Protein AF-A0A1I7U600-F1 (afdb_monomer_lite)

Radius of gyration: 36.01 Å; chains: 1; bounding box: 102×52×91 Å

pLDDT: mean 72.62, std 17.15, range [21.22, 92.69]

Sequence (445 aa):
MGTQKMFSFFVYGTQKECNLADLNTEKTDLSGEEIYPFDHVFPSNFSSNKTIFLYGDIGSKEFRMNIASAMKQSENFRFVLRHHSNSSDFSPVSLSGYGVELALKNTEYKAVDSSLSQDLPENLHGLNFKILVNQNSNLQKELESLRENLEKLGEIVPLKKWQLKDLGYKTCERMKHVMDIDDIEELLQDYPIHARTISHQLVNETYLKTVKSFQKKLESSGIEDGKNVLAINGRIITKEDTRIDLFSLIETIQNEKRIVDEIENTGLGHPNDYTKLLTLVDLSPLDTSEFAFDYRSAKPEFLNNLESGISMYKSLHLLFQPFHPGQIRPISRNIFNLILFTDPFDENDELYEKIVEYLKSGIFIRFGIVPIFNERKNGMSIEEAVETKKIDSKKNIWKTKSKLLDALKNSAFGGNRTPVECLEGIHADHYTTNAEFLVWKKYDI

InterPro domains:
  IPR009448 UDP-glucose:Glycoprotein Glucosyltransferase [PTHR11226] (7-397)
  IPR040692 UGGT, thioredoxin-like domain 3 [PF18402] (301-378)
  IPR040693 UGGT, thioredoxin-like domain 1 [PF18400] (8-88)
  IPR040694 UGGT, thioredoxin-like domain 2 [PF18401] (155-279)

Secondary structure (DSSP, 8-state):
------SEEEEETTEEESSGGGS-TT-----PPPPPTT-EEESSS---S-EEEEEE-TT-HHHHHHHHHHHHTTTT-EEEEEE-------PPPPP---------S----------S-------BTTB-HHHHHHH-GGGHHHHHHHHHHHHTT---PPPPHHHHHTHHHHHHHHHHH--SHHHHHHHHHTHHHHHHHHHHSPPPHHHHHHHHHHHHHHHHTT--TT----EETTEE---TTPPPPHHHHHHHHHHHHHHHHHHHHTTS--HHHHHHHHHHS------GGG----GGGG-PEES--SSSS--S---GGGGTS---TTPPP---STTSEEEEEE-TT-S--HHHHHHHHHHHTT-S-EEEEEE---HHHHTS-HHHHHHHSPPPTT-TTSSSHHHHHHHHHHSTTSSS--SSTTTTTS-------------------

Structure (mmCIF, N/CA/C/O backbone):
data_AF-A0A1I7U600-F1
#
_entry.id   AF-A0A1I7U600-F1
#
loop_
_atom_site.group_PDB
_atom_site.id
_atom_site.type_symbol
_atom_site.label_atom_id
_atom_site.label_alt_id
_atom_site.label_comp_id
_atom_site.label_asym_id
_atom_site.label_entity_id
_atom_site.label_seq_id
_atom_site.pdbx_PDB_ins_code
_atom_site.Cartn_x
_atom_site.Cartn_y
_atom_site.Cartn_z
_atom_site.occupancy
_atom_site.B_iso_or_equiv
_atom_site.auth_seq_id
_atom_site.auth_comp_id
_atom_site.auth_asym_id
_atom_site.auth_atom_id
_atom_site.pdbx_PDB_model_num
ATOM 1 N N . MET A 1 1 ? -4.967 28.069 47.881 1.00 33.91 1 MET A N 1
ATOM 2 C CA . MET A 1 1 ? -5.117 26.730 47.278 1.00 33.91 1 MET A CA 1
ATOM 3 C C . MET A 1 1 ? -4.182 26.666 46.089 1.00 33.91 1 MET A C 1
ATOM 5 O O . MET A 1 1 ? -4.503 27.215 45.045 1.00 33.91 1 MET A O 1
ATOM 9 N N . GLY A 1 2 ? -2.972 26.145 46.297 1.00 33.03 2 GLY A N 1
ATOM 10 C CA . GLY A 1 2 ? -2.023 25.944 45.208 1.00 33.03 2 GLY A CA 1
ATOM 11 C C . GLY A 1 2 ? -2.485 24.747 44.392 1.00 33.03 2 GLY A C 1
ATOM 12 O O . GLY A 1 2 ? -2.641 23.663 44.945 1.00 33.03 2 GLY A O 1
ATOM 13 N N . THR A 1 3 ? -2.751 24.949 43.109 1.00 40.97 3 THR A N 1
ATOM 14 C CA . THR A 1 3 ? -2.917 23.857 42.156 1.00 40.97 3 THR A CA 1
ATOM 15 C C . THR A 1 3 ? -1.580 23.128 42.072 1.00 40.97 3 THR A C 1
ATOM 17 O O . THR A 1 3 ? -0.627 23.603 41.457 1.00 40.97 3 THR A O 1
ATOM 20 N N . GLN A 1 4 ? -1.470 22.002 42.776 1.00 50.62 4 GLN A N 1
ATOM 21 C CA . GLN A 1 4 ? -0.341 21.094 42.626 1.00 50.62 4 GLN A CA 1
ATOM 22 C C . GLN A 1 4 ? -0.332 20.664 41.156 1.00 50.62 4 GLN A C 1
ATOM 24 O O . GLN A 1 4 ? -1.286 20.048 40.685 1.00 50.62 4 GLN A O 1
ATOM 29 N N . LYS A 1 5 ? 0.699 21.061 40.401 1.00 59.09 5 LYS A N 1
ATOM 30 C CA . LYS A 1 5 ? 0.915 20.533 39.052 1.00 59.09 5 LYS A CA 1
ATOM 31 C C . LYS A 1 5 ? 1.143 19.032 39.202 1.00 59.09 5 LYS A C 1
ATOM 33 O O . LYS A 1 5 ? 2.185 18.623 39.704 1.00 59.09 5 LYS A O 1
ATOM 38 N N . MET A 1 6 ? 0.146 18.237 38.834 1.00 64.50 6 MET A N 1
ATOM 39 C CA . MET A 1 6 ? 0.265 16.785 38.805 1.00 64.50 6 MET A CA 1
ATOM 40 C C . MET A 1 6 ? 1.050 16.407 37.546 1.00 64.50 6 MET A C 1
ATOM 42 O O . MET A 1 6 ? 0.605 16.688 36.435 1.00 64.50 6 MET A O 1
ATOM 46 N N . PHE A 1 7 ? 2.236 15.820 37.714 1.00 74.62 7 PHE A N 1
ATOM 47 C CA . PHE A 1 7 ? 3.065 15.342 36.597 1.00 74.62 7 PHE A CA 1
ATOM 48 C C . PHE A 1 7 ? 2.664 13.938 36.128 1.00 74.62 7 PHE A C 1
ATOM 50 O O . PHE A 1 7 ? 2.948 13.556 34.996 1.00 74.62 7 PHE A O 1
ATOM 57 N N . SER A 1 8 ? 2.000 13.176 36.996 1.00 85.31 8 SER A N 1
ATOM 58 C CA . SER A 1 8 ? 1.478 11.841 36.729 1.00 85.31 8 SER A CA 1
ATOM 59 C C . SER A 1 8 ? 0.216 11.630 37.565 1.00 85.31 8 SER A C 1
ATOM 61 O O . SER A 1 8 ? 0.221 11.922 38.761 1.00 85.31 8 SER A O 1
ATOM 63 N N . PHE A 1 9 ? -0.866 11.158 36.950 1.00 88.31 9 PHE A N 1
ATOM 64 C CA . PHE A 1 9 ? -2.155 10.962 37.614 1.00 88.31 9 PHE A CA 1
ATOM 65 C C . PHE A 1 9 ? -2.982 9.863 36.939 1.00 88.31 9 PHE A C 1
ATOM 67 O O . PHE A 1 9 ? -2.842 9.575 35.751 1.00 88.31 9 PHE A O 1
ATOM 74 N N . PHE A 1 10 ? -3.860 9.251 37.720 1.00 88.06 10 PHE A N 1
ATOM 75 C CA . PHE A 1 10 ? -4.831 8.257 37.295 1.00 88.06 10 PHE A CA 1
ATOM 76 C C . PHE A 1 10 ? -6.194 8.908 37.077 1.00 88.06 10 PHE A C 1
ATOM 78 O O . PHE A 1 10 ? -6.581 9.817 37.814 1.00 88.06 10 PHE A O 1
ATOM 85 N N . VAL A 1 11 ? -6.938 8.407 36.098 1.00 87.19 11 VAL A N 1
ATOM 86 C CA . VAL A 1 11 ? -8.297 8.833 35.777 1.00 87.19 11 VAL A CA 1
ATOM 87 C C . VAL A 1 11 ? -9.210 7.617 35.741 1.00 87.19 11 VAL A C 1
ATOM 89 O O . VAL A 1 11 ? -8.933 6.637 35.050 1.00 87.19 11 VAL A O 1
ATOM 92 N N . TYR A 1 12 ? -10.306 7.685 36.488 1.00 85.19 12 TYR A N 1
ATOM 93 C CA . TYR A 1 12 ? -11.352 6.666 36.497 1.00 85.19 12 TYR A CA 1
ATOM 94 C C . TYR A 1 12 ? -12.716 7.357 36.511 1.00 85.19 12 TYR A C 1
ATOM 96 O O . TYR A 1 12 ? -13.087 8.011 37.490 1.00 85.19 12 TYR A O 1
ATOM 104 N N . GLY A 1 13 ? -13.439 7.265 35.392 1.00 78.25 13 GLY A N 1
ATOM 105 C CA . GLY A 1 13 ? -14.649 8.054 35.162 1.00 78.25 13 GLY A CA 1
ATOM 106 C C . GLY A 1 13 ? -14.354 9.553 35.272 1.00 78.25 13 GLY A C 1
ATOM 107 O O . GLY A 1 13 ? -13.544 10.095 34.528 1.00 78.25 13 GLY A O 1
ATOM 108 N N . THR A 1 14 ? -14.988 10.223 36.233 1.00 76.88 14 THR A N 1
ATOM 109 C CA . THR A 1 14 ? -14.816 11.665 36.482 1.00 76.88 14 THR A CA 1
ATOM 110 C C . THR A 1 14 ? -13.714 12.008 37.497 1.00 76.88 14 THR A C 1
ATOM 112 O O . THR A 1 14 ? -13.415 13.186 37.700 1.00 76.88 14 THR A O 1
ATOM 115 N N . GLN A 1 15 ? -13.100 11.008 38.140 1.00 82.00 15 GLN A N 1
ATOM 116 C CA . GLN A 1 15 ? -12.095 11.207 39.192 1.00 82.00 15 GLN A CA 1
ATOM 117 C C . GLN A 1 15 ? -10.686 11.313 38.608 1.00 82.00 15 GLN A C 1
ATOM 119 O O . GLN A 1 15 ? -10.345 10.569 37.689 1.00 82.00 15 GLN A O 1
ATOM 124 N N . LYS A 1 16 ? -9.865 12.212 39.168 1.00 85.62 16 LYS A N 1
ATOM 125 C CA . LYS A 1 16 ? -8.450 12.395 38.816 1.00 85.62 16 LYS A CA 1
ATOM 126 C C . LYS A 1 16 ? -7.611 12.448 40.087 1.00 85.62 16 LYS A C 1
ATOM 128 O O . LYS A 1 16 ? -7.804 13.363 40.879 1.00 85.62 16 LYS A O 1
ATOM 133 N N . GLU A 1 17 ? -6.688 11.507 40.259 1.00 85.94 17 GLU A N 1
ATOM 134 C CA . GLU A 1 17 ? -5.890 11.377 41.487 1.00 85.94 17 GLU A CA 1
ATOM 135 C C . GLU A 1 17 ? -4.422 11.045 41.199 1.00 85.94 17 GLU A C 1
ATOM 137 O O . GLU A 1 17 ? -4.109 10.335 40.246 1.00 85.94 17 GLU A O 1
ATOM 142 N N . CYS A 1 18 ? -3.496 11.519 42.040 1.00 82.69 18 CYS A N 1
ATOM 143 C CA . CYS A 1 18 ? -2.061 11.228 41.889 1.00 82.69 18 CYS A CA 1
ATOM 144 C C . CYS A 1 18 ? -1.707 9.773 42.215 1.00 82.69 18 CYS A C 1
ATOM 146 O O . CYS A 1 18 ? -0.833 9.190 41.567 1.00 82.69 18 CYS A O 1
ATOM 148 N N . ASN A 1 19 ? -2.359 9.200 43.233 1.00 82.69 19 ASN A N 1
ATOM 149 C CA . ASN A 1 19 ? -2.092 7.845 43.696 1.00 82.69 19 ASN A CA 1
ATOM 150 C C . ASN A 1 19 ? -3.270 6.927 43.405 1.00 82.69 19 ASN A C 1
ATOM 152 O O . ASN A 1 19 ? -4.433 7.303 43.510 1.00 82.69 19 ASN A O 1
ATOM 156 N N . LEU A 1 20 ? -2.942 5.663 43.151 1.00 80.38 20 LEU A N 1
ATOM 157 C CA . LEU A 1 20 ? -3.934 4.632 42.880 1.00 80.38 20 LEU A CA 1
ATOM 158 C C . LEU A 1 20 ? -4.846 4.341 44.089 1.00 80.38 20 LEU A C 1
ATOM 160 O O . LEU A 1 20 ? -6.000 3.968 43.920 1.00 80.38 20 LEU A O 1
ATOM 164 N N . ALA A 1 21 ? -4.328 4.513 45.309 1.00 79.38 21 ALA A N 1
ATOM 165 C CA . ALA A 1 21 ? -5.064 4.251 46.548 1.00 79.38 21 ALA A CA 1
ATOM 166 C C . ALA A 1 21 ? -6.181 5.271 46.825 1.00 79.38 21 ALA A C 1
ATOM 168 O O . ALA A 1 21 ? -7.111 4.961 47.564 1.00 79.38 21 ALA A O 1
ATOM 169 N N . ASP A 1 22 ? -6.085 6.458 46.224 1.00 78.88 22 ASP A N 1
ATOM 170 C CA . ASP A 1 22 ? -7.011 7.563 46.461 1.00 78.88 22 ASP A CA 1
ATOM 171 C C . ASP A 1 22 ? -8.236 7.494 45.518 1.00 78.88 22 ASP A C 1
ATOM 173 O O . ASP A 1 22 ? -9.219 8.205 45.720 1.00 78.88 22 ASP A O 1
ATOM 177 N N . LEU A 1 23 ? -8.228 6.595 44.518 1.00 77.88 23 LEU A N 1
ATOM 178 C CA . LEU A 1 23 ? -9.361 6.391 43.607 1.00 77.88 23 LEU A CA 1
ATOM 179 C C . LEU A 1 23 ? -10.471 5.573 44.258 1.00 77.88 23 LEU A C 1
ATOM 181 O O . LEU A 1 23 ? -10.268 4.448 44.721 1.00 77.88 23 LEU A O 1
ATOM 185 N N . ASN A 1 24 ? -11.695 6.089 44.175 1.00 76.31 24 ASN A N 1
ATOM 186 C CA . ASN A 1 24 ? -12.867 5.341 44.593 1.00 76.31 24 ASN A CA 1
ATOM 187 C C . ASN A 1 24 ? -13.334 4.407 43.464 1.00 76.31 24 ASN A C 1
ATOM 189 O O . ASN A 1 24 ? -14.095 4.792 42.573 1.00 76.31 24 ASN A O 1
ATOM 193 N N . THR A 1 25 ? -12.885 3.157 43.543 1.00 69.50 25 THR A N 1
ATOM 194 C CA . THR A 1 25 ? -13.132 2.093 42.556 1.00 69.50 25 THR A CA 1
ATOM 195 C C . THR A 1 25 ? -14.497 1.393 42.690 1.00 69.50 25 THR A C 1
ATOM 197 O O . THR A 1 25 ? -14.834 0.509 41.886 1.00 69.50 25 THR A O 1
ATOM 200 N N . GLU A 1 26 ? -15.305 1.794 43.679 1.00 64.31 26 GLU A N 1
ATOM 201 C CA . GLU A 1 26 ? -16.659 1.272 43.915 1.00 64.31 26 GLU A CA 1
ATOM 202 C C . GLU A 1 26 ? -17.718 1.969 43.050 1.00 64.31 26 GLU A C 1
ATOM 204 O O . GLU A 1 26 ? -18.741 1.366 42.725 1.00 64.31 26 GLU A O 1
ATOM 209 N N . LYS A 1 27 ? -17.470 3.211 42.609 1.00 59.84 27 LYS A N 1
ATOM 210 C CA . LYS A 1 27 ? -18.369 3.920 41.688 1.00 59.84 27 LYS A CA 1
ATOM 211 C C . LYS A 1 27 ? -18.175 3.411 40.260 1.00 59.84 27 LYS A C 1
ATOM 213 O O . LYS A 1 27 ? -17.151 3.655 39.633 1.00 59.84 27 LYS A O 1
ATOM 218 N N . THR A 1 28 ? -19.156 2.700 39.722 1.00 55.34 28 THR A N 1
ATOM 219 C CA . THR A 1 28 ? -19.208 2.346 38.297 1.00 55.34 28 THR A CA 1
ATOM 220 C C . THR A 1 28 ? -19.761 3.524 37.499 1.00 55.34 28 THR A C 1
ATOM 222 O O . THR A 1 28 ? -20.936 3.522 37.136 1.00 55.34 28 THR A O 1
ATOM 225 N N . ASP A 1 29 ? -18.941 4.545 37.249 1.00 50.72 29 ASP A N 1
ATOM 226 C CA . ASP A 1 29 ? -19.290 5.547 36.239 1.00 50.72 29 ASP A CA 1
ATOM 227 C C . ASP A 1 29 ? -19.058 4.933 34.851 1.00 50.72 29 ASP A C 1
ATOM 229 O O . ASP A 1 29 ? -17.935 4.623 34.460 1.00 50.72 29 ASP A O 1
ATOM 233 N N . LEU A 1 30 ? -20.160 4.727 34.125 1.00 52.66 30 LEU A N 1
ATOM 234 C CA . LEU A 1 30 ? -20.214 4.212 32.751 1.00 52.66 30 LEU A CA 1
ATOM 235 C C . LEU A 1 30 ? -19.783 5.251 31.701 1.00 52.66 30 LEU A C 1
ATOM 237 O O . LEU A 1 30 ? -19.742 4.936 30.515 1.00 52.66 30 LEU A O 1
ATOM 241 N N . SER A 1 31 ? -19.442 6.475 32.113 1.00 53.97 31 SER A N 1
ATOM 242 C CA . SER A 1 31 ? -18.800 7.480 31.262 1.00 53.97 31 SER A CA 1
ATOM 243 C C . SER A 1 31 ? -17.309 7.153 31.117 1.00 53.97 31 SER A C 1
ATOM 245 O O . SER A 1 31 ? -16.447 7.884 31.607 1.00 53.97 31 SER A O 1
ATOM 247 N N . GLY A 1 32 ? -17.007 5.990 30.544 1.00 57.91 32 GLY A N 1
ATOM 248 C CA . GLY A 1 32 ? -15.641 5.605 30.220 1.00 57.91 32 GLY A CA 1
ATOM 249 C C . GLY A 1 32 ? -15.145 6.462 29.064 1.00 57.91 32 GLY A C 1
ATOM 250 O O . GLY A 1 32 ? -15.814 6.536 28.037 1.00 57.91 32 GLY A O 1
ATOM 251 N N . GLU A 1 33 ? -13.995 7.116 29.231 1.00 67.44 33 GLU A N 1
ATOM 252 C CA . GLU A 1 33 ? -13.266 7.662 28.086 1.00 67.44 33 GLU A CA 1
ATOM 253 C C . GLU A 1 33 ? -13.084 6.542 27.048 1.00 67.44 33 GLU A C 1
ATOM 255 O O . GLU A 1 33 ? -12.777 5.398 27.401 1.00 67.44 33 GLU A O 1
ATOM 260 N N . GLU A 1 34 ? -13.312 6.857 25.775 1.00 76.94 34 GLU A N 1
ATOM 261 C CA . GLU A 1 34 ? -13.113 5.900 24.691 1.00 76.94 34 GLU A CA 1
ATOM 262 C C . GLU A 1 34 ? -11.641 5.490 24.612 1.00 76.94 34 GLU A C 1
ATOM 264 O O . GLU A 1 34 ? -10.739 6.291 24.877 1.00 76.94 34 GLU A O 1
ATOM 269 N N . ILE A 1 35 ? -11.407 4.222 24.274 1.00 82.25 35 ILE A N 1
ATOM 270 C CA . ILE A 1 35 ? -10.067 3.691 24.027 1.00 82.25 35 ILE A CA 1
ATOM 271 C C . ILE A 1 35 ? -9.754 3.913 22.555 1.00 82.25 35 ILE A C 1
ATOM 273 O O . ILE A 1 35 ? -10.505 3.470 21.687 1.00 82.25 35 ILE A O 1
ATOM 277 N N . TYR A 1 36 ? -8.633 4.570 22.285 1.00 85.50 36 TYR A N 1
ATOM 278 C CA . TYR A 1 36 ? -8.178 4.843 20.932 1.00 85.50 36 TYR A CA 1
ATOM 279 C C . TYR A 1 36 ? -7.214 3.759 20.431 1.00 85.50 36 TYR A C 1
ATOM 281 O O . TYR A 1 36 ? -6.563 3.092 21.232 1.00 85.50 36 TYR A O 1
ATOM 289 N N . PRO A 1 37 ? -7.033 3.606 19.107 1.00 84.94 37 PRO A N 1
ATOM 290 C CA . PRO A 1 37 ? -6.105 2.618 18.547 1.00 84.94 37 PRO A CA 1
ATOM 291 C C . PRO A 1 37 ? -4.638 2.792 18.977 1.00 84.94 37 PRO A C 1
ATOM 293 O O . PRO A 1 37 ? -3.880 1.829 18.971 1.00 84.94 37 PRO A O 1
ATOM 296 N N . PHE A 1 38 ? -4.229 4.011 19.344 1.00 85.19 38 PHE A N 1
ATOM 297 C CA . PHE A 1 38 ? -2.874 4.313 19.823 1.00 85.19 38 PHE A CA 1
ATOM 298 C C . PHE A 1 38 ? -2.683 4.052 21.325 1.00 85.19 38 PHE A C 1
ATOM 300 O O . PHE A 1 38 ? -1.573 4.204 21.835 1.00 85.19 38 PHE A O 1
ATOM 307 N N . ASP A 1 39 ? -3.751 3.720 22.052 1.00 88.31 39 ASP A N 1
ATOM 308 C CA . ASP A 1 39 ? -3.683 3.511 23.492 1.00 88.31 39 ASP A CA 1
ATOM 309 C C . ASP A 1 39 ? -3.010 2.174 23.827 1.00 88.31 39 ASP A C 1
ATOM 311 O O . ASP A 1 39 ? -3.337 1.116 23.285 1.00 88.31 39 ASP A O 1
ATOM 315 N N . HIS A 1 40 ? -2.101 2.201 24.801 1.00 85.75 40 HIS A N 1
ATOM 316 C CA . HIS A 1 40 ? -1.461 0.991 25.307 1.00 85.75 40 HIS A CA 1
ATOM 317 C C . HIS A 1 40 ? -2.282 0.394 26.451 1.00 85.75 40 HIS A C 1
ATOM 319 O O . HIS A 1 40 ? -2.365 0.973 27.538 1.00 85.75 40 HIS A O 1
ATOM 325 N N . VAL A 1 41 ? -2.873 -0.778 26.208 1.00 87.25 41 VAL A N 1
ATOM 326 C CA . VAL A 1 41 ? -3.770 -1.471 27.144 1.00 87.25 41 VAL A CA 1
ATOM 327 C C . VAL A 1 41 ? -3.038 -2.583 27.900 1.00 87.25 41 VAL A C 1
ATOM 329 O O . VAL A 1 41 ? -2.381 -3.430 27.295 1.00 87.25 41 VAL A O 1
ATOM 332 N N . PHE A 1 42 ? -3.203 -2.625 29.223 1.00 83.75 42 PHE A N 1
ATOM 333 C CA . PHE A 1 42 ? -2.660 -3.671 30.090 1.00 83.75 42 PHE A CA 1
ATOM 334 C C . PHE A 1 42 ? -3.662 -4.076 31.190 1.00 83.75 42 PHE A C 1
ATOM 336 O O . PHE A 1 42 ? -4.175 -3.195 31.875 1.00 83.75 42 PHE A O 1
ATOM 343 N N . PRO A 1 43 ? -3.918 -5.372 31.445 1.00 79.81 43 PRO A N 1
ATOM 344 C CA . PRO A 1 43 ? -3.453 -6.531 30.684 1.00 79.81 43 PRO A CA 1
ATOM 345 C C . PRO A 1 43 ? -4.210 -6.682 29.351 1.00 79.81 43 PRO A C 1
ATOM 347 O O . PRO A 1 43 ? -5.371 -6.294 29.241 1.00 79.81 43 PRO A O 1
ATOM 350 N N . SER A 1 44 ? -3.557 -7.256 28.333 1.00 70.06 44 SER A N 1
ATOM 351 C CA . SER A 1 44 ? -4.119 -7.386 26.975 1.00 70.06 44 SER A CA 1
ATOM 352 C C . SER A 1 44 ? -5.369 -8.276 26.909 1.00 70.06 44 SER A C 1
ATOM 354 O O . SER A 1 44 ? -6.255 -8.026 26.101 1.00 70.06 44 SER A O 1
ATOM 356 N N . ASN A 1 45 ? -5.474 -9.269 27.800 1.00 66.00 45 ASN A N 1
ATOM 357 C CA . ASN A 1 45 ? -6.599 -10.205 27.878 1.00 66.00 45 ASN A CA 1
ATOM 358 C C . ASN A 1 45 ? -7.477 -9.898 29.096 1.00 66.00 45 ASN A C 1
ATOM 360 O O . ASN A 1 45 ? -7.451 -10.634 30.082 1.00 66.00 45 ASN A O 1
ATOM 364 N N . PHE A 1 46 ? -8.233 -8.800 29.055 1.00 67.31 46 PHE A N 1
ATOM 365 C CA . PHE A 1 46 ? -9.106 -8.415 30.165 1.00 67.31 46 PHE A CA 1
ATOM 366 C C . PHE A 1 46 ? -10.574 -8.344 29.746 1.00 67.31 46 PHE A C 1
ATOM 368 O O . PHE A 1 46 ? -10.946 -7.584 28.857 1.00 67.31 46 PHE A O 1
ATOM 375 N N . SER A 1 47 ? -11.415 -9.132 30.417 1.00 58.91 47 SER A N 1
ATOM 376 C CA . SER A 1 47 ? -12.847 -9.295 30.107 1.00 58.91 47 SER A CA 1
ATOM 377 C C . SER A 1 47 ? -13.767 -8.370 30.913 1.00 58.91 47 SER A C 1
ATOM 379 O O . SER A 1 47 ? -14.983 -8.536 30.888 1.00 58.91 47 SER A O 1
ATOM 381 N N . SER A 1 48 ? -13.200 -7.435 31.681 1.00 61.56 48 SER A N 1
ATOM 382 C CA . SER A 1 48 ? -13.932 -6.575 32.613 1.00 61.56 48 SER A CA 1
ATOM 383 C C . SER A 1 48 ? -13.986 -5.120 32.131 1.00 61.56 48 SER A C 1
ATOM 385 O O . SER A 1 48 ? -13.053 -4.603 31.517 1.00 61.56 48 SER A O 1
ATOM 387 N N . ASN A 1 49 ? -15.097 -4.447 32.447 1.00 64.56 49 ASN A N 1
ATOM 388 C CA . ASN A 1 49 ? -15.424 -3.098 31.975 1.00 64.56 49 ASN A CA 1
ATOM 389 C C . ASN A 1 49 ? -14.764 -1.971 32.794 1.00 64.56 49 ASN A C 1
ATOM 391 O O . ASN A 1 49 ? -14.947 -0.797 32.472 1.00 64.56 49 ASN A O 1
ATOM 395 N N . LYS A 1 50 ? -14.006 -2.281 33.857 1.00 78.81 50 LYS A N 1
ATOM 396 C CA . LYS A 1 50 ? -13.368 -1.253 34.697 1.00 78.81 50 LYS A CA 1
ATOM 397 C C . LYS A 1 50 ? -12.013 -0.850 34.119 1.00 78.81 50 LYS A C 1
ATOM 399 O O . LYS A 1 50 ? -11.054 -1.616 34.196 1.00 78.81 50 LYS A O 1
ATOM 404 N N . THR A 1 51 ? -11.951 0.358 33.558 1.00 82.19 51 THR A N 1
ATOM 405 C CA . THR A 1 51 ? -10.758 0.890 32.882 1.00 82.19 51 THR A CA 1
ATOM 406 C C . THR A 1 51 ? -10.249 2.142 33.585 1.00 82.19 51 THR A C 1
ATOM 408 O O . THR A 1 51 ? -11.010 3.088 33.765 1.00 82.19 51 THR A O 1
ATOM 411 N N . ILE A 1 52 ? -8.977 2.143 33.976 1.00 86.88 52 ILE A N 1
ATOM 412 C CA . ILE A 1 52 ? -8.272 3.267 34.594 1.00 86.88 52 ILE A CA 1
ATOM 413 C C . ILE A 1 52 ? -7.252 3.800 33.588 1.00 86.88 52 ILE A C 1
ATOM 415 O O . ILE A 1 52 ? -6.408 3.051 33.098 1.00 86.88 52 ILE A O 1
ATOM 419 N N . PHE A 1 53 ? -7.290 5.098 33.308 1.00 88.88 53 PHE A N 1
ATOM 420 C CA . PHE A 1 53 ? -6.308 5.759 32.453 1.00 88.88 53 PHE A CA 1
ATOM 421 C C . PHE A 1 53 ? -5.173 6.317 33.309 1.00 88.88 53 PHE A C 1
ATOM 423 O O . PHE A 1 53 ? -5.417 7.004 34.296 1.00 88.88 53 PHE A O 1
ATOM 430 N N . LEU A 1 54 ? -3.929 6.027 32.951 1.00 89.81 54 LEU A N 1
ATOM 431 C CA . LEU A 1 54 ? -2.735 6.564 33.590 1.00 89.81 54 LEU A CA 1
ATOM 432 C C . LEU A 1 54 ? -2.093 7.578 32.646 1.00 89.81 54 LEU A C 1
ATOM 434 O O . LEU A 1 54 ? -1.603 7.211 31.578 1.00 89.81 54 LEU A O 1
ATOM 438 N N . TYR A 1 55 ? -2.072 8.837 33.073 1.00 89.94 55 TYR A N 1
ATOM 439 C CA . TYR A 1 55 ? -1.408 9.929 32.377 1.00 89.94 55 TYR A CA 1
ATOM 440 C C . TYR A 1 55 ? -0.090 10.257 33.063 1.00 89.94 55 TYR A C 1
ATOM 442 O O . TYR A 1 55 ? -0.041 10.372 34.288 1.00 89.94 55 TYR A O 1
ATOM 450 N N . GLY A 1 56 ? 0.972 10.460 32.290 1.00 88.56 56 GLY A N 1
ATOM 451 C CA . GLY A 1 56 ? 2.211 10.987 32.845 1.00 88.56 56 GLY A CA 1
ATOM 452 C C . GLY A 1 56 ? 3.338 11.161 31.842 1.00 88.56 56 GLY A C 1
ATOM 453 O O . GLY A 1 56 ? 3.267 10.724 30.687 1.00 88.56 56 GLY A O 1
ATOM 454 N N . ASP A 1 57 ? 4.387 11.823 32.319 1.00 87.19 57 ASP A N 1
ATOM 455 C CA . ASP A 1 57 ? 5.594 12.075 31.545 1.00 87.19 57 ASP A CA 1
ATOM 456 C C . ASP A 1 57 ? 6.546 10.869 31.595 1.00 87.19 57 ASP A C 1
ATOM 458 O O . ASP A 1 57 ? 6.912 10.375 32.676 1.00 87.19 57 ASP A O 1
ATOM 462 N N . ILE A 1 58 ? 6.943 10.392 30.413 1.00 83.44 58 ILE A N 1
ATOM 463 C CA . ILE A 1 58 ? 7.786 9.206 30.256 1.00 83.44 58 ILE A CA 1
ATOM 464 C C . ILE A 1 58 ? 9.203 9.557 30.718 1.00 83.44 58 ILE A C 1
ATOM 466 O O . ILE A 1 58 ? 9.830 10.485 30.226 1.00 83.44 58 ILE A O 1
ATOM 470 N N . GLY A 1 59 ? 9.728 8.778 31.666 1.00 82.62 59 GLY A N 1
ATOM 471 C CA . GLY A 1 59 ? 11.054 8.996 32.258 1.00 82.62 59 GLY A CA 1
ATOM 472 C C . GLY A 1 59 ? 11.024 9.668 33.633 1.00 82.62 59 GLY A C 1
ATOM 473 O O . GLY A 1 59 ? 12.029 9.640 34.345 1.00 82.62 59 GLY A O 1
ATOM 474 N N . SER A 1 60 ? 9.873 10.186 34.072 1.00 86.31 60 SER A N 1
ATOM 475 C CA . SER A 1 60 ? 9.727 10.713 35.430 1.00 86.31 60 SER A CA 1
ATOM 476 C C . SER A 1 60 ? 9.713 9.595 36.489 1.00 86.31 60 SER A C 1
ATOM 478 O O . SER A 1 60 ? 9.199 8.488 36.287 1.00 86.31 60 SER A O 1
ATOM 480 N N . LYS A 1 61 ? 10.281 9.880 37.670 1.00 87.25 61 LYS A N 1
ATOM 481 C CA . LYS A 1 61 ? 10.310 8.926 38.795 1.00 87.25 61 LYS A CA 1
ATOM 482 C C . LYS A 1 61 ? 8.903 8.630 39.326 1.00 87.25 61 LYS A C 1
ATOM 484 O O . LYS A 1 61 ? 8.627 7.494 39.702 1.00 87.25 61 LYS A O 1
ATOM 489 N N . GLU A 1 62 ? 8.032 9.637 39.338 1.00 84.44 62 GLU A N 1
ATOM 490 C CA . GLU A 1 62 ? 6.632 9.529 39.770 1.00 84.44 62 GLU A CA 1
ATOM 491 C C . GLU A 1 62 ? 5.848 8.570 38.874 1.00 84.44 62 GLU A C 1
ATOM 493 O O . GLU A 1 62 ? 5.230 7.631 39.373 1.00 84.44 62 GLU A O 1
ATOM 498 N N . PHE A 1 63 ? 5.977 8.717 37.554 1.00 87.06 63 PHE A N 1
ATOM 499 C CA . PHE A 1 63 ? 5.329 7.829 36.594 1.00 87.06 63 PHE A CA 1
ATOM 500 C C . PHE A 1 63 ? 5.782 6.374 36.749 1.00 87.06 63 PHE A C 1
ATOM 502 O O . PHE A 1 63 ? 4.957 5.463 36.769 1.00 87.06 63 PHE A O 1
ATOM 509 N N . ARG A 1 64 ? 7.082 6.133 36.972 1.00 87.94 64 ARG A N 1
ATOM 510 C CA . ARG A 1 64 ? 7.600 4.781 37.239 1.00 87.94 64 ARG A CA 1
ATOM 511 C C . ARG A 1 64 ? 6.987 4.151 38.496 1.00 87.94 64 ARG A C 1
ATOM 513 O O . ARG A 1 64 ? 6.707 2.953 38.498 1.00 87.94 64 ARG A O 1
ATOM 520 N N . MET A 1 65 ? 6.795 4.929 39.564 1.00 87.56 65 MET A N 1
ATOM 521 C CA . MET A 1 65 ? 6.150 4.439 40.790 1.00 87.56 65 MET A CA 1
ATOM 522 C C . MET A 1 65 ? 4.668 4.119 40.554 1.00 87.56 65 MET A C 1
ATOM 524 O O . MET A 1 65 ? 4.199 3.078 41.015 1.00 87.56 65 MET A O 1
ATOM 528 N N . ASN A 1 66 ? 3.968 4.953 39.782 1.00 87.50 66 ASN A N 1
ATOM 529 C CA . ASN A 1 66 ? 2.566 4.743 39.415 1.00 87.50 66 ASN A CA 1
ATOM 530 C C . ASN A 1 66 ? 2.367 3.534 38.487 1.00 87.50 66 ASN A C 1
ATOM 532 O O . ASN A 1 66 ? 1.420 2.773 38.661 1.00 87.50 66 ASN A O 1
ATOM 536 N N . ILE A 1 67 ? 3.288 3.274 37.557 1.00 87.81 67 ILE A N 1
ATOM 537 C CA . ILE A 1 67 ? 3.265 2.037 36.761 1.00 87.81 67 ILE A CA 1
ATOM 538 C C . ILE A 1 67 ? 3.434 0.814 37.671 1.00 87.81 67 ILE A C 1
ATOM 540 O O . ILE A 1 67 ? 2.706 -0.166 37.537 1.00 87.81 67 ILE A O 1
ATOM 544 N N . ALA A 1 68 ? 4.366 0.864 38.629 1.00 87.81 68 ALA A N 1
ATOM 545 C CA . ALA A 1 68 ? 4.592 -0.249 39.547 1.00 87.81 68 ALA A CA 1
ATOM 546 C C . ALA A 1 68 ? 3.383 -0.520 40.463 1.00 87.81 68 ALA A C 1
ATOM 548 O O . ALA A 1 68 ? 3.131 -1.675 40.810 1.00 87.81 68 ALA A O 1
ATOM 549 N N . SER A 1 69 ? 2.631 0.512 40.861 1.00 85.62 69 SER A N 1
ATOM 550 C CA . SER A 1 69 ? 1.385 0.334 41.618 1.00 85.62 69 SER A CA 1
ATOM 551 C C . SER A 1 69 ? 0.253 -0.211 40.741 1.00 85.62 69 SER A C 1
ATOM 553 O O . SER A 1 69 ? -0.438 -1.130 41.178 1.00 85.62 69 SER A O 1
ATOM 555 N N . ALA A 1 70 ? 0.128 0.257 39.495 1.00 85.31 70 ALA A N 1
ATOM 556 C CA . ALA A 1 70 ? -0.832 -0.264 38.520 1.00 85.31 70 ALA A CA 1
ATOM 557 C C . ALA A 1 70 ? -0.589 -1.750 38.204 1.00 85.31 70 ALA A C 1
ATOM 559 O O . ALA A 1 70 ? -1.515 -2.556 38.248 1.00 85.31 70 ALA A O 1
ATOM 560 N N . MET A 1 71 ? 0.671 -2.151 37.992 1.00 84.06 71 MET A N 1
ATOM 561 C CA . MET A 1 71 ? 1.036 -3.554 37.756 1.00 84.06 71 MET A CA 1
ATOM 562 C C . MET A 1 71 ? 0.613 -4.473 38.908 1.00 84.06 71 MET A C 1
ATOM 564 O O . MET A 1 71 ? 0.144 -5.583 38.662 1.00 84.06 71 MET A O 1
ATOM 568 N N . LYS A 1 72 ? 0.716 -4.010 40.162 1.00 84.94 72 LYS A N 1
ATOM 569 C CA . LYS A 1 72 ? 0.289 -4.779 41.344 1.00 84.94 72 LYS A CA 1
ATOM 570 C C . LYS A 1 72 ? -1.227 -4.967 41.445 1.00 84.94 72 LYS A C 1
ATOM 572 O O . LYS A 1 72 ? -1.657 -5.899 42.108 1.00 84.94 72 LYS A O 1
ATOM 577 N N . GLN A 1 73 ? -2.027 -4.095 40.832 1.00 79.62 73 GLN A N 1
ATOM 578 C CA . GLN A 1 73 ? -3.496 -4.165 40.852 1.00 79.62 73 GLN A CA 1
ATOM 579 C C . GLN A 1 73 ? -4.098 -4.632 39.516 1.00 79.62 73 GLN A C 1
ATOM 581 O O . GLN A 1 73 ? -5.308 -4.526 39.304 1.00 79.62 73 GLN A O 1
ATOM 586 N N . SER A 1 74 ? -3.264 -5.174 38.626 1.00 71.31 74 SER A N 1
ATOM 587 C CA . SER A 1 74 ? -3.639 -5.612 37.274 1.00 71.31 74 SER A CA 1
ATOM 588 C C . SER A 1 74 ? -4.645 -6.765 37.220 1.00 71.31 74 SER A C 1
ATOM 590 O O . SER A 1 74 ? -5.243 -6.999 36.175 1.00 71.31 74 SER A O 1
ATOM 592 N N . GLU A 1 75 ? -4.882 -7.453 38.338 1.00 72.62 75 GLU A N 1
ATOM 593 C CA . GLU A 1 75 ? -5.905 -8.501 38.442 1.00 72.62 75 GLU A CA 1
ATOM 594 C C . GLU A 1 75 ? -7.335 -7.934 38.435 1.00 72.62 75 GLU A C 1
ATOM 596 O O . GLU A 1 75 ? -8.261 -8.599 37.977 1.00 72.62 75 GLU A O 1
ATOM 601 N N . ASN A 1 76 ? -7.525 -6.695 38.909 1.00 75.94 76 ASN A N 1
ATOM 602 C CA . ASN A 1 76 ? -8.855 -6.123 39.156 1.00 75.94 76 ASN A CA 1
ATOM 603 C C . ASN A 1 76 ? -9.258 -5.026 38.161 1.00 75.94 76 ASN A C 1
ATOM 605 O O . ASN A 1 76 ? -10.452 -4.762 37.993 1.00 75.94 76 ASN A O 1
ATOM 609 N N . PHE A 1 77 ? -8.288 -4.390 37.498 1.00 79.94 77 PHE A N 1
ATOM 610 C CA . PHE A 1 77 ? -8.521 -3.248 36.614 1.00 79.94 77 PHE A CA 1
ATOM 611 C C . PHE A 1 77 ? -7.742 -3.372 35.310 1.00 79.94 77 PHE A C 1
ATOM 613 O O . PHE A 1 77 ? -6.596 -3.822 35.292 1.00 79.94 77 PHE A O 1
ATOM 620 N N . ARG A 1 78 ? -8.353 -2.876 34.232 1.00 85.44 78 ARG A N 1
ATOM 621 C CA . ARG A 1 78 ? -7.660 -2.595 32.978 1.00 85.44 78 ARG A CA 1
ATOM 622 C C . ARG A 1 78 ? -7.022 -1.221 33.067 1.00 85.44 78 ARG A C 1
ATOM 624 O O . ARG A 1 78 ? -7.709 -0.248 33.360 1.00 85.44 78 ARG A O 1
ATOM 631 N N . PHE A 1 79 ? -5.739 -1.131 32.778 1.00 87.56 79 PHE A N 1
ATOM 632 C CA . PHE A 1 79 ? -4.997 0.116 32.722 1.00 87.56 79 PHE A CA 1
ATOM 633 C C . PHE A 1 79 ? -4.739 0.514 31.274 1.00 87.56 79 PHE A C 1
ATOM 635 O O . PHE A 1 79 ? -4.354 -0.315 30.449 1.00 87.56 79 PHE A O 1
ATOM 642 N N . VAL A 1 80 ? -4.943 1.792 30.976 1.00 89.06 80 VAL A N 1
ATOM 643 C CA . VAL A 1 80 ? -4.622 2.400 29.685 1.00 89.06 80 VAL A CA 1
ATOM 644 C C . VAL A 1 80 ? -3.604 3.501 29.913 1.00 89.06 80 VAL A C 1
ATOM 646 O O . VAL A 1 80 ? -3.842 4.407 30.705 1.00 89.06 80 VAL A O 1
ATOM 649 N N . LEU A 1 81 ? -2.460 3.423 29.245 1.00 89.38 81 LEU A N 1
ATOM 650 C CA . LEU A 1 81 ? -1.382 4.390 29.414 1.00 89.38 81 LEU A CA 1
ATOM 651 C C . LEU A 1 81 ? -1.444 5.458 28.321 1.00 89.38 81 LEU A C 1
ATOM 653 O O . LEU A 1 81 ? -1.408 5.132 27.136 1.00 89.38 81 LEU A O 1
ATOM 657 N N . ARG A 1 82 ? -1.483 6.731 28.730 1.00 88.88 82 ARG A N 1
ATOM 658 C CA . ARG A 1 82 ? -1.440 7.901 27.846 1.00 88.88 82 ARG A CA 1
ATOM 659 C C . ARG A 1 82 ? -0.304 8.829 28.246 1.00 88.88 82 ARG A C 1
ATOM 661 O O . ARG A 1 82 ? -0.085 9.115 29.422 1.00 88.88 82 ARG A O 1
ATOM 668 N N . HIS A 1 83 ? 0.431 9.316 27.256 1.00 87.06 83 HIS A N 1
ATOM 669 C CA . HIS A 1 83 ? 1.509 10.256 27.518 1.00 87.06 83 HIS A CA 1
ATOM 670 C C . HIS A 1 83 ? 0.948 11.652 27.809 1.00 87.06 83 HIS A C 1
ATOM 672 O O . HIS A 1 83 ? 0.096 12.161 27.081 1.00 87.06 83 HIS A O 1
ATOM 678 N N . HIS A 1 84 ? 1.446 12.277 28.872 1.00 86.56 84 HIS A N 1
ATOM 679 C CA . HIS A 1 84 ? 1.162 13.665 29.198 1.00 86.56 84 HIS A CA 1
ATOM 680 C C . HIS A 1 84 ? 2.470 14.360 29.555 1.00 86.56 84 HIS A C 1
ATOM 682 O O . HIS A 1 84 ? 3.016 14.142 30.635 1.00 86.56 84 HIS A O 1
ATOM 688 N N . SER A 1 85 ? 2.963 15.198 28.646 1.00 79.38 85 SER A N 1
ATOM 689 C CA . SER A 1 85 ? 4.083 16.084 28.934 1.00 79.38 85 SER A CA 1
ATOM 690 C C . SER A 1 85 ? 3.585 17.489 29.259 1.00 79.38 85 SER A C 1
ATOM 692 O O . SER A 1 85 ? 2.721 18.039 28.576 1.00 79.38 85 SER A O 1
ATOM 694 N N . ASN A 1 86 ? 4.171 18.075 30.301 1.00 71.69 86 ASN A N 1
ATOM 695 C CA . ASN A 1 86 ? 4.011 19.485 30.652 1.00 71.69 86 ASN A CA 1
ATOM 696 C C . ASN A 1 86 ? 5.135 20.364 30.072 1.00 71.69 86 ASN A C 1
ATOM 698 O O . ASN A 1 86 ? 5.111 21.580 30.286 1.00 71.69 86 ASN A O 1
ATOM 702 N N . SER A 1 87 ? 6.133 19.780 29.391 1.00 68.31 87 SER A N 1
ATOM 703 C CA . SER A 1 87 ? 7.203 20.543 28.747 1.00 68.31 87 SER A CA 1
ATOM 704 C C . SER A 1 87 ? 6.693 21.155 27.442 1.00 68.31 87 SER A C 1
ATOM 706 O O . SER A 1 87 ? 6.252 20.472 26.523 1.00 68.31 87 SER A O 1
ATOM 708 N N . SER A 1 88 ? 6.729 22.484 27.375 1.00 63.69 88 SER A N 1
ATOM 709 C CA . SER A 1 88 ? 6.318 23.283 26.218 1.00 63.69 88 SER A CA 1
ATOM 710 C C . SER A 1 88 ? 7.489 23.578 25.276 1.00 63.69 88 SER A C 1
ATOM 712 O O . SER A 1 88 ? 7.526 24.643 24.657 1.00 63.69 88 SER A O 1
ATOM 714 N N . ASP A 1 89 ? 8.483 22.692 25.215 1.00 70.62 89 ASP A N 1
ATOM 715 C CA . ASP A 1 89 ? 9.654 22.884 24.361 1.00 70.62 89 ASP A CA 1
ATOM 716 C C . ASP A 1 89 ? 9.277 22.529 22.920 1.00 70.62 89 ASP A C 1
ATOM 718 O O . ASP A 1 89 ? 9.529 21.436 22.417 1.00 70.62 89 ASP A O 1
ATOM 722 N N . PHE A 1 90 ? 8.629 23.480 22.247 1.00 71.31 90 PHE A N 1
ATOM 723 C CA . PHE A 1 90 ? 8.269 23.397 20.834 1.00 71.31 90 PHE A CA 1
ATOM 724 C C . PHE A 1 90 ? 9.505 23.620 19.954 1.00 71.31 90 PHE A C 1
ATOM 726 O O . PHE A 1 90 ? 9.621 24.622 19.248 1.00 71.31 90 PHE A O 1
ATOM 733 N N . SER A 1 91 ? 10.462 22.695 20.018 1.00 84.12 91 SER A N 1
ATOM 734 C CA . SER A 1 91 ? 11.528 22.631 19.019 1.00 84.12 91 SER A CA 1
ATOM 735 C C . SER A 1 91 ? 10.969 22.039 17.717 1.00 84.12 91 SER A C 1
ATOM 737 O O . SER A 1 91 ? 10.231 21.051 17.768 1.00 84.12 91 SER A O 1
ATOM 739 N N . PRO A 1 92 ? 11.249 22.642 16.547 1.00 87.19 92 PRO A N 1
ATOM 740 C CA . PRO A 1 92 ? 10.800 22.082 15.281 1.00 87.19 92 PRO A CA 1
ATOM 741 C C . PRO A 1 92 ? 11.474 20.725 15.047 1.00 87.19 92 PRO A C 1
ATOM 743 O O . PRO A 1 92 ? 12.688 20.590 15.202 1.00 87.19 92 PRO A O 1
ATOM 746 N N . VAL A 1 93 ? 10.682 19.725 14.657 1.00 88.00 93 VAL A N 1
ATOM 747 C CA . VAL A 1 93 ? 11.178 18.389 14.311 1.00 88.00 93 VAL A CA 1
ATOM 748 C C . VAL A 1 93 ? 11.530 18.366 12.828 1.00 88.00 93 VAL A C 1
ATOM 750 O O . VAL A 1 93 ? 10.672 18.599 11.976 1.00 88.00 93 VAL A O 1
ATOM 753 N N . SER A 1 94 ? 12.791 18.075 12.511 1.00 89.75 94 SER A N 1
ATOM 754 C CA . SER A 1 94 ? 13.220 17.836 11.133 1.00 89.75 94 SER A CA 1
ATOM 755 C C . SER A 1 94 ? 12.649 16.508 10.642 1.00 89.75 94 SER A C 1
ATOM 757 O O . SER A 1 94 ? 12.975 15.454 11.186 1.00 89.75 94 SER A O 1
ATOM 759 N N . LEU A 1 95 ? 11.799 16.560 9.618 1.00 88.31 95 LEU A N 1
ATOM 760 C CA . LEU A 1 95 ? 11.247 15.366 8.982 1.00 88.31 95 LEU A CA 1
ATOM 761 C C . LEU A 1 95 ? 12.226 14.810 7.943 1.00 88.31 95 LEU A C 1
ATOM 763 O O . LEU A 1 95 ? 12.976 15.559 7.318 1.00 88.31 95 LEU A O 1
ATOM 767 N N . SER A 1 96 ? 12.197 13.496 7.753 1.00 87.81 96 SER A N 1
ATOM 768 C CA . SER A 1 96 ? 12.938 12.761 6.725 1.00 87.81 96 SER A CA 1
ATOM 769 C C . SER A 1 96 ? 11.970 11.909 5.893 1.00 87.81 96 SER A C 1
ATOM 771 O O . SER A 1 96 ? 10.773 11.875 6.175 1.00 87.81 96 SER A O 1
ATOM 773 N N . GLY A 1 97 ? 12.469 11.252 4.842 1.00 84.06 97 GLY A N 1
ATOM 774 C CA . GLY A 1 97 ? 11.650 10.392 3.973 1.00 84.06 97 GLY A CA 1
ATOM 775 C C . GLY A 1 97 ? 11.018 11.102 2.772 1.00 84.06 97 GLY A C 1
ATOM 776 O O . GLY A 1 97 ? 10.128 10.548 2.139 1.00 84.06 97 GLY A O 1
ATOM 777 N N . TYR A 1 98 ? 11.474 12.311 2.431 1.00 85.62 98 TYR A N 1
ATOM 778 C CA . TYR A 1 98 ? 11.092 12.997 1.196 1.00 85.62 98 TYR A CA 1
ATOM 779 C C . TYR A 1 98 ? 12.256 13.026 0.199 1.00 85.62 98 TYR A C 1
ATOM 781 O O . TYR A 1 98 ? 13.420 13.101 0.591 1.00 85.62 98 TYR A O 1
ATOM 789 N N . GLY A 1 99 ? 11.931 12.992 -1.094 1.00 84.81 99 GLY A N 1
ATOM 790 C CA . GLY A 1 99 ? 12.875 13.252 -2.181 1.00 84.81 99 GLY A CA 1
ATOM 791 C C . GLY A 1 99 ? 12.777 14.701 -2.656 1.00 84.81 99 GLY A C 1
ATOM 792 O O . GLY A 1 99 ? 11.688 15.279 -2.668 1.00 84.81 99 GLY A O 1
ATOM 793 N N . VAL A 1 100 ? 13.905 15.287 -3.057 1.00 87.50 100 VAL A N 1
ATOM 794 C CA . VAL A 1 100 ? 13.956 16.614 -3.686 1.00 87.50 100 VAL A CA 1
ATOM 795 C C . VAL A 1 100 ? 14.270 16.431 -5.162 1.00 87.50 100 VAL A C 1
ATOM 797 O O . VAL A 1 100 ? 15.240 15.770 -5.516 1.00 87.50 100 VAL A O 1
ATOM 800 N N . GLU A 1 101 ? 13.451 17.028 -6.021 1.00 85.81 101 GLU A N 1
ATOM 801 C CA . GLU A 1 101 ? 13.627 16.981 -7.469 1.00 85.81 101 GLU A CA 1
ATOM 802 C C . GLU A 1 101 ? 14.011 18.368 -7.993 1.00 85.81 101 GLU A C 1
ATOM 804 O O . GLU A 1 101 ? 13.338 19.363 -7.709 1.00 85.81 101 GLU A O 1
ATOM 809 N N . LEU A 1 102 ? 15.073 18.431 -8.799 1.00 87.69 102 LEU A N 1
ATOM 810 C CA . LEU A 1 102 ? 15.438 19.614 -9.575 1.00 87.69 102 LEU A CA 1
ATOM 811 C C . LEU A 1 102 ? 15.017 19.414 -11.033 1.00 87.69 102 LEU A C 1
ATOM 813 O O . LEU A 1 102 ? 15.800 18.996 -11.884 1.00 87.69 102 LEU A O 1
ATOM 817 N N . ALA A 1 103 ? 13.750 19.711 -11.319 1.00 83.88 103 ALA A N 1
ATOM 818 C CA . ALA A 1 103 ? 13.196 19.548 -12.656 1.00 83.88 103 ALA A CA 1
ATOM 819 C C . ALA A 1 103 ? 13.714 20.626 -13.625 1.00 83.88 103 ALA A C 1
ATOM 821 O O . ALA A 1 103 ? 13.637 21.833 -13.369 1.00 83.88 103 ALA A O 1
ATOM 822 N N . LEU A 1 104 ? 14.187 20.195 -14.795 1.00 79.88 104 LEU A N 1
ATOM 823 C CA . LEU A 1 104 ? 14.571 21.097 -15.877 1.00 79.88 104 LEU A CA 1
ATOM 824 C C . LEU A 1 104 ? 13.316 21.700 -16.515 1.00 79.88 104 LEU A C 1
ATOM 826 O O . LEU A 1 104 ? 12.573 21.021 -17.217 1.00 79.88 104 LEU A O 1
ATOM 830 N N . LYS A 1 105 ? 13.080 22.996 -16.289 1.00 80.75 105 LYS A N 1
ATOM 831 C CA . LYS A 1 105 ? 11.902 23.696 -16.828 1.00 80.75 105 LYS A CA 1
ATOM 832 C C . LYS A 1 105 ? 11.965 23.902 -18.344 1.00 80.75 105 LYS A C 1
ATOM 834 O O . LYS A 1 105 ? 10.956 23.763 -19.026 1.00 80.75 105 LYS A O 1
ATOM 839 N N . ASN A 1 106 ? 13.146 24.223 -18.870 1.00 72.50 106 ASN A N 1
ATOM 840 C CA . ASN A 1 106 ? 13.354 24.447 -20.299 1.00 72.50 106 ASN A CA 1
ATOM 841 C C . ASN A 1 106 ? 14.029 23.221 -20.916 1.00 72.50 106 ASN A C 1
ATOM 843 O O . ASN A 1 106 ? 15.249 23.172 -21.046 1.00 72.50 106 ASN A O 1
ATOM 847 N N . THR A 1 107 ? 13.226 22.238 -21.310 1.00 67.12 107 THR A N 1
ATOM 848 C CA . THR A 1 107 ? 13.666 21.072 -22.096 1.00 67.12 107 THR A CA 1
ATOM 849 C C . THR A 1 107 ? 13.389 21.246 -23.592 1.00 67.12 107 THR A C 1
ATOM 851 O O . THR A 1 107 ? 13.511 20.291 -24.358 1.00 67.12 107 THR A O 1
ATOM 854 N N . GLU A 1 108 ? 12.995 22.454 -24.022 1.00 55.97 108 GLU A N 1
ATOM 855 C CA . GLU A 1 108 ? 12.505 22.700 -25.377 1.00 55.97 108 GLU A CA 1
ATOM 856 C C . GLU A 1 108 ? 13.516 22.309 -26.459 1.00 55.97 108 GLU A C 1
ATOM 858 O O . GLU A 1 108 ? 14.639 22.808 -26.575 1.00 55.97 108 GLU A O 1
ATOM 863 N N . TYR A 1 109 ? 13.039 21.388 -27.287 1.00 50.69 109 TYR A N 1
ATOM 864 C CA . TYR A 1 109 ? 13.701 20.809 -28.430 1.00 50.69 109 TYR A CA 1
ATOM 865 C C . TYR A 1 109 ? 13.943 21.867 -29.510 1.00 50.69 109 TYR A C 1
ATOM 867 O O . TYR A 1 109 ? 13.020 22.284 -30.208 1.00 50.69 109 TYR A O 1
ATOM 875 N N . LYS A 1 110 ? 15.210 22.183 -29.792 1.00 45.34 110 LYS A N 1
ATOM 876 C CA . LYS A 1 110 ? 15.593 22.534 -31.166 1.00 45.34 110 LYS A CA 1
ATOM 877 C C . LYS A 1 110 ? 15.593 21.245 -31.986 1.00 45.34 110 LYS A C 1
ATOM 879 O O . LYS A 1 110 ? 16.643 20.648 -32.222 1.00 45.34 110 LYS A O 1
ATOM 884 N N . ALA A 1 111 ? 14.413 20.784 -32.393 1.00 43.72 111 ALA A N 1
ATOM 885 C CA . ALA A 1 111 ? 14.291 19.802 -33.462 1.00 43.72 111 ALA A CA 1
ATOM 886 C C . ALA A 1 111 ? 14.704 20.489 -34.771 1.00 43.72 111 ALA A C 1
ATOM 888 O O . ALA A 1 111 ? 13.878 20.964 -35.539 1.00 43.72 111 ALA A O 1
ATOM 889 N N . VAL A 1 112 ? 16.013 20.623 -34.985 1.00 42.47 112 VAL A N 1
ATOM 890 C CA . VAL A 1 112 ? 16.542 20.995 -36.293 1.00 42.47 112 VAL A CA 1
ATOM 891 C C . VAL A 1 112 ? 16.402 19.745 -37.152 1.00 42.47 112 VAL A C 1
ATOM 893 O O . VAL A 1 112 ? 17.143 18.777 -36.946 1.00 42.47 112 VAL A O 1
ATOM 896 N N . ASP A 1 113 ? 15.417 19.744 -38.050 1.00 39.56 113 ASP A N 1
ATOM 897 C CA . ASP A 1 113 ? 15.251 18.730 -39.092 1.00 39.56 113 ASP A CA 1
ATOM 898 C C . ASP A 1 113 ? 16.603 18.494 -39.770 1.00 39.56 113 ASP A C 1
ATOM 900 O O . ASP A 1 113 ? 17.115 19.318 -40.526 1.00 39.56 113 ASP A O 1
ATOM 904 N N . SER A 1 114 ? 17.238 17.376 -39.428 1.00 40.75 114 SER A N 1
ATOM 905 C CA . SER A 1 114 ? 18.565 17.019 -39.922 1.00 40.75 114 SER A CA 1
ATOM 906 C C . SER A 1 114 ? 18.390 16.137 -41.152 1.00 40.75 114 SER A C 1
ATOM 908 O O . SER A 1 114 ? 18.716 14.955 -41.149 1.00 40.75 114 SER A O 1
ATOM 910 N N . SER A 1 115 ? 17.845 16.713 -42.223 1.00 43.47 115 SER A N 1
ATOM 911 C CA . SER A 1 115 ? 17.917 16.113 -43.560 1.00 43.47 115 SER A CA 1
ATOM 912 C C . SER A 1 115 ? 19.282 16.335 -44.221 1.00 43.47 115 SER A C 1
ATOM 914 O O . SER A 1 115 ? 19.456 16.015 -45.392 1.00 43.47 115 SER A O 1
ATOM 916 N N . LEU A 1 116 ? 20.260 16.886 -43.498 1.00 41.19 116 LEU A N 1
ATOM 917 C CA . LEU A 1 116 ? 21.599 17.164 -43.996 1.00 41.19 116 LEU A CA 1
ATOM 918 C C . LEU A 1 116 ? 22.642 16.766 -42.938 1.00 41.19 116 LEU A C 1
ATOM 920 O O . LEU A 1 116 ? 22.503 17.109 -41.767 1.00 41.19 116 LEU A O 1
ATOM 924 N N . SER A 1 117 ? 23.647 16.034 -43.427 1.00 38.06 117 SER A N 1
ATOM 925 C CA . SER A 1 117 ? 24.914 15.594 -42.821 1.00 38.06 117 SER A CA 1
ATOM 926 C C . SER A 1 117 ? 24.898 14.518 -41.717 1.00 38.06 117 SER A C 1
ATOM 928 O O . SER A 1 117 ? 24.769 14.767 -40.521 1.00 38.06 117 SER A O 1
ATOM 930 N N . GLN A 1 118 ? 25.223 13.300 -42.162 1.00 40.56 118 GLN A N 1
ATOM 931 C CA . GLN A 1 118 ? 25.799 12.179 -41.405 1.00 40.56 118 GLN A CA 1
ATOM 932 C C . GLN A 1 118 ? 27.249 12.426 -40.927 1.00 40.56 118 GLN A C 1
ATOM 934 O O . GLN A 1 118 ? 27.952 11.472 -40.607 1.00 40.56 118 GLN A O 1
ATOM 939 N N . ASP A 1 119 ? 27.703 13.676 -40.825 1.00 40.34 119 ASP A N 1
ATOM 940 C CA . ASP A 1 119 ? 29.063 13.987 -40.384 1.00 40.34 119 ASP A CA 1
ATOM 941 C C . ASP A 1 119 ? 29.060 14.502 -38.942 1.00 40.34 119 ASP A C 1
ATOM 943 O O . ASP A 1 119 ? 28.444 15.518 -38.607 1.00 40.34 119 ASP A O 1
ATOM 947 N N . LEU A 1 120 ? 29.752 13.766 -38.069 1.00 47.84 120 LEU A N 1
ATOM 948 C CA . LEU A 1 120 ? 30.080 14.200 -36.713 1.00 47.84 120 LEU A CA 1
ATOM 949 C C . LEU A 1 120 ? 30.807 15.556 -36.745 1.00 47.84 120 LEU A C 1
ATOM 951 O O . LEU A 1 120 ? 31.643 15.803 -37.612 1.00 47.84 120 LEU A O 1
ATOM 955 N N . PRO A 1 121 ? 30.652 16.347 -35.675 1.00 46.78 121 PRO A N 1
ATOM 956 C CA . PRO A 1 121 ? 31.831 16.513 -34.842 1.00 46.78 121 PRO A CA 1
ATOM 957 C C . PRO A 1 121 ? 31.530 16.245 -33.372 1.00 46.78 121 PRO A C 1
ATOM 959 O O . PRO A 1 121 ? 30.631 16.809 -32.749 1.00 46.78 121 PRO A O 1
ATOM 962 N N . GLU A 1 122 ? 32.353 15.361 -32.832 1.00 59.28 122 GLU A N 1
ATOM 963 C CA . GLU A 1 122 ? 32.696 15.301 -31.425 1.00 59.28 122 GLU A CA 1
ATOM 964 C C . GLU A 1 122 ? 33.206 16.674 -31.002 1.00 59.28 122 GLU A C 1
ATOM 966 O O . GLU A 1 122 ? 34.261 17.105 -31.446 1.00 59.28 122 GLU A O 1
ATOM 971 N N . ASN A 1 123 ? 32.424 17.387 -30.207 1.00 53.81 123 ASN A N 1
ATOM 972 C CA . ASN A 1 123 ? 32.853 18.620 -29.570 1.00 53.81 123 ASN A CA 1
ATOM 973 C C . ASN A 1 123 ? 32.314 18.580 -28.140 1.00 53.81 123 ASN A C 1
ATOM 975 O O . ASN A 1 123 ? 31.129 18.829 -27.897 1.00 53.81 123 ASN A O 1
ATOM 979 N N . LEU A 1 124 ? 33.175 18.213 -27.197 1.00 55.78 124 LEU A N 1
ATOM 980 C CA . LEU A 1 124 ? 32.997 18.530 -25.780 1.00 55.78 124 LEU A CA 1
ATOM 981 C C . LEU A 1 124 ? 33.695 19.876 -25.571 1.00 55.78 124 LEU A C 1
ATOM 983 O O . LEU A 1 124 ? 34.900 19.968 -25.774 1.00 55.78 124 LEU A O 1
ATOM 987 N N . HIS A 1 125 ? 32.929 20.940 -25.304 1.00 55.72 125 HIS A N 1
ATOM 988 C CA . HIS A 1 125 ? 33.437 22.320 -25.184 1.00 55.72 125 HIS A CA 1
ATOM 989 C C . HIS A 1 125 ? 34.328 22.801 -26.356 1.00 55.72 125 HIS A C 1
ATOM 991 O O . HIS A 1 125 ? 35.232 23.608 -26.171 1.00 55.72 125 HIS A O 1
ATOM 997 N N . GLY A 1 126 ? 34.081 22.311 -27.579 1.00 59.44 126 GLY A N 1
ATOM 998 C CA . GLY A 1 126 ? 34.884 22.651 -28.766 1.00 59.44 126 GLY A CA 1
ATOM 999 C C . GLY A 1 126 ? 36.137 21.788 -28.981 1.00 59.44 126 GLY A C 1
ATOM 1000 O O . GLY A 1 126 ? 36.913 22.079 -29.887 1.00 59.44 126 GLY A O 1
ATOM 1001 N N . LEU A 1 127 ? 36.326 20.726 -28.187 1.00 68.69 127 LEU A N 1
ATOM 1002 C CA . LEU A 1 127 ? 37.402 19.743 -28.342 1.00 68.69 127 LEU A CA 1
ATOM 1003 C C . LEU A 1 127 ? 36.882 18.439 -28.964 1.00 68.69 127 LEU A C 1
ATOM 1005 O O . LEU A 1 127 ? 35.915 17.844 -28.475 1.00 68.69 127 LEU A O 1
ATOM 1009 N N . ASN A 1 128 ? 37.567 17.968 -30.010 1.00 70.25 128 ASN A N 1
ATOM 1010 C CA . ASN A 1 128 ? 37.266 16.710 -30.692 1.00 70.25 128 ASN A CA 1
ATOM 1011 C C . ASN A 1 128 ? 38.162 15.576 -30.184 1.00 70.25 128 ASN A C 1
ATOM 1013 O O . ASN A 1 128 ? 39.327 15.452 -30.572 1.00 70.25 128 ASN A O 1
ATOM 1017 N N . PHE A 1 129 ? 37.603 14.746 -29.304 1.00 69.50 129 PHE A N 1
ATOM 1018 C CA . PHE A 1 129 ? 38.349 13.704 -28.606 1.00 69.50 129 PHE A CA 1
ATOM 1019 C C . PHE A 1 129 ? 38.795 12.544 -29.509 1.00 69.50 129 PHE A C 1
ATOM 1021 O O . PHE A 1 129 ? 39.853 11.989 -29.251 1.00 69.50 129 PHE A O 1
ATOM 1028 N N . LYS A 1 130 ? 38.122 12.223 -30.619 1.00 66.62 130 LYS A N 1
ATOM 1029 C CA . LYS A 1 130 ? 38.580 11.231 -31.613 1.00 66.62 130 LYS A CA 1
ATOM 1030 C C . LYS A 1 130 ? 39.834 11.707 -32.295 1.00 66.62 130 LYS A C 1
ATOM 1032 O O . LYS A 1 130 ? 40.755 10.921 -32.469 1.00 66.62 130 LYS A O 1
ATOM 1037 N N . ILE A 1 131 ? 39.887 12.979 -32.685 1.00 73.12 131 ILE A N 1
ATOM 1038 C CA . ILE A 1 131 ? 41.100 13.537 -33.287 1.00 73.12 131 ILE A CA 1
ATOM 1039 C C . ILE A 1 131 ? 42.234 13.508 -32.258 1.00 73.12 131 ILE A C 1
ATOM 1041 O O . ILE A 1 131 ? 43.323 13.042 -32.580 1.00 73.12 131 ILE A O 1
ATOM 1045 N N . LEU A 1 132 ? 41.968 13.914 -31.013 1.00 71.94 132 LEU A N 1
ATOM 1046 C CA . LEU A 1 132 ? 42.971 13.934 -29.942 1.00 71.94 132 LEU A CA 1
ATOM 1047 C C . LEU A 1 132 ? 43.479 12.532 -29.566 1.00 71.94 132 LEU A C 1
ATOM 1049 O O . LEU A 1 132 ? 44.683 12.350 -29.408 1.00 71.94 132 LEU A O 1
ATOM 1053 N N . VAL A 1 133 ? 42.592 11.538 -29.480 1.00 74.69 133 VAL A N 1
ATOM 1054 C CA . VAL A 1 133 ? 42.931 10.135 -29.184 1.00 74.69 133 VAL A CA 1
ATOM 1055 C C . VAL A 1 133 ? 43.667 9.482 -30.355 1.00 74.69 133 VAL A C 1
ATOM 1057 O O . VAL A 1 133 ? 44.620 8.737 -30.133 1.00 74.69 133 VAL A O 1
ATOM 1060 N N . ASN A 1 134 ? 43.284 9.791 -31.599 1.00 76.56 134 ASN A N 1
ATOM 1061 C CA . ASN A 1 134 ? 43.969 9.286 -32.791 1.00 76.56 134 ASN A CA 1
ATOM 1062 C C . ASN A 1 134 ? 45.364 9.905 -32.969 1.00 76.56 134 ASN A C 1
ATOM 1064 O O . ASN A 1 134 ? 46.266 9.237 -33.466 1.00 76.56 134 ASN A O 1
ATOM 1068 N N . GLN A 1 135 ? 45.547 11.173 -32.587 1.00 76.44 135 GLN A N 1
ATOM 1069 C CA . GLN A 1 135 ? 46.834 11.868 -32.686 1.00 76.44 135 GLN A CA 1
ATOM 1070 C C . GLN A 1 135 ? 47.776 11.547 -31.520 1.00 76.44 135 GLN A C 1
ATOM 1072 O O . GLN A 1 135 ? 48.987 11.514 -31.718 1.00 76.44 135 GLN A O 1
ATOM 1077 N N . ASN A 1 136 ? 47.241 11.280 -30.326 1.00 71.06 136 ASN A N 1
ATOM 1078 C CA . ASN A 1 136 ? 48.020 11.014 -29.117 1.00 71.06 136 ASN A CA 1
ATOM 1079 C C . ASN A 1 136 ? 47.616 9.679 -28.476 1.00 71.06 136 ASN A C 1
ATOM 1081 O O . ASN A 1 136 ? 47.089 9.636 -27.363 1.00 71.06 136 ASN A O 1
ATOM 1085 N N . SER A 1 137 ? 47.929 8.567 -29.151 1.00 74.00 137 SER A N 1
ATOM 1086 C CA . SER A 1 137 ? 47.644 7.200 -28.676 1.00 74.00 137 SER A CA 1
ATOM 1087 C C . SER A 1 137 ? 48.261 6.868 -27.312 1.00 74.00 137 SER A C 1
ATOM 1089 O O . SER A 1 137 ? 47.793 5.974 -26.615 1.00 74.00 137 SER A O 1
ATOM 1091 N N . ASN A 1 138 ? 49.310 7.591 -26.918 1.00 78.06 138 ASN A N 1
ATOM 1092 C CA . ASN A 1 138 ? 50.091 7.321 -25.711 1.00 78.06 138 ASN A CA 1
ATOM 1093 C C . ASN A 1 138 ? 49.481 7.970 -24.453 1.00 78.06 138 ASN A C 1
ATOM 1095 O O . ASN A 1 138 ? 49.832 7.585 -23.343 1.00 78.06 138 ASN A O 1
ATOM 1099 N N . LEU A 1 139 ? 48.565 8.935 -24.623 1.00 75.75 139 LEU A N 1
ATOM 1100 C CA . LEU A 1 139 ? 47.984 9.757 -23.551 1.00 75.75 139 LEU A CA 1
ATOM 1101 C C . LEU A 1 139 ? 46.496 9.454 -23.322 1.00 75.75 139 LEU A C 1
ATOM 1103 O O . LEU A 1 139 ? 45.764 10.281 -22.787 1.00 75.75 139 LEU A O 1
ATOM 1107 N N . GLN A 1 140 ? 46.026 8.265 -23.713 1.00 73.50 140 GLN A N 1
ATOM 1108 C CA . GLN A 1 140 ? 44.611 7.886 -23.599 1.00 73.50 140 GLN A CA 1
ATOM 1109 C C . GLN A 1 140 ? 44.068 8.038 -22.173 1.00 73.50 140 GLN A C 1
ATOM 1111 O O . GLN A 1 140 ? 42.994 8.595 -21.992 1.00 73.50 140 GLN A O 1
ATOM 1116 N N . LYS A 1 141 ? 44.834 7.627 -21.154 1.00 73.88 141 LYS A N 1
ATOM 1117 C CA . LYS A 1 141 ? 44.418 7.749 -19.745 1.00 73.88 141 LYS A CA 1
ATOM 1118 C C . LYS A 1 141 ? 44.273 9.204 -19.294 1.00 73.88 141 LYS A C 1
ATOM 1120 O O . LYS A 1 141 ? 43.355 9.531 -18.552 1.00 73.88 141 LYS A O 1
ATOM 1125 N N . GLU A 1 142 ? 45.162 10.077 -19.755 1.00 76.06 142 GLU A N 1
ATOM 1126 C CA . GLU A 1 142 ? 45.131 11.503 -19.424 1.00 76.06 142 GLU A CA 1
ATOM 1127 C C . GLU A 1 142 ? 44.001 12.221 -20.172 1.00 76.06 142 GLU A C 1
ATOM 1129 O O . GLU A 1 142 ? 43.328 13.069 -19.592 1.00 76.06 142 GLU A O 1
ATOM 1134 N N . LEU A 1 143 ? 43.725 11.830 -21.421 1.00 74.62 143 LEU A N 1
ATOM 1135 C CA . LEU A 1 143 ? 42.583 12.318 -22.198 1.00 74.62 143 LEU A CA 1
ATOM 1136 C C . LEU A 1 143 ? 41.243 11.882 -21.596 1.00 74.62 143 LEU A C 1
ATOM 1138 O O . LEU A 1 143 ? 40.318 12.692 -21.559 1.00 74.62 143 LEU A O 1
ATOM 1142 N N . GLU A 1 144 ? 41.146 10.655 -21.079 1.00 71.25 144 GLU A N 1
ATOM 1143 C CA . GLU A 1 144 ? 39.959 10.198 -20.349 1.00 71.25 144 GLU A CA 1
ATOM 1144 C C . GLU A 1 144 ? 39.792 10.985 -19.035 1.00 71.25 144 GLU A C 1
ATOM 1146 O O . GLU A 1 144 ? 38.701 11.463 -18.746 1.00 71.25 144 GLU A O 1
ATOM 1151 N N . SER A 1 145 ? 40.883 11.257 -18.304 1.00 74.19 145 SER A N 1
ATOM 1152 C CA . SER A 1 145 ? 40.832 12.096 -17.093 1.00 74.19 145 SER A CA 1
ATOM 1153 C C . SER A 1 145 ? 40.458 13.559 -17.380 1.00 74.19 145 SER A C 1
ATOM 1155 O O . SER A 1 145 ? 39.735 14.193 -16.615 1.00 74.19 145 SER A O 1
ATOM 1157 N N . LEU A 1 146 ? 40.917 14.119 -18.506 1.00 75.19 146 LEU A N 1
ATOM 1158 C CA . LEU A 1 146 ? 40.551 15.464 -18.948 1.00 75.19 146 LEU A CA 1
ATOM 1159 C C . LEU A 1 146 ? 39.070 15.517 -19.319 1.00 75.19 146 LEU A C 1
ATOM 1161 O O . LEU A 1 146 ? 38.385 16.480 -18.985 1.00 75.19 146 LEU A O 1
ATOM 1165 N N . ARG A 1 147 ? 38.577 14.476 -19.991 1.00 69.81 147 ARG A N 1
ATOM 1166 C CA . ARG A 1 147 ? 37.165 14.321 -20.322 1.00 69.81 147 ARG A CA 1
ATOM 1167 C C . ARG A 1 147 ? 36.305 14.284 -19.058 1.00 69.81 147 ARG A C 1
ATOM 1169 O O . ARG A 1 147 ? 35.377 15.079 -18.967 1.00 69.81 147 ARG A O 1
ATOM 1176 N N . GLU A 1 148 ? 36.660 13.468 -18.068 1.00 67.69 148 GLU A N 1
ATOM 1177 C CA . GLU A 1 148 ? 35.964 13.410 -16.771 1.00 67.69 148 GLU A CA 1
ATOM 1178 C C . GLU A 1 148 ? 35.987 14.760 -16.030 1.00 67.69 148 GLU A C 1
ATOM 1180 O O . GLU A 1 148 ? 34.996 15.175 -15.433 1.00 67.69 148 GLU A O 1
ATOM 1185 N N . ASN A 1 149 ? 37.094 15.505 -16.095 1.00 68.75 149 ASN A N 1
ATOM 1186 C CA . ASN A 1 149 ? 37.179 16.828 -15.469 1.00 68.75 149 ASN A CA 1
ATOM 1187 C C . ASN A 1 149 ? 36.339 17.893 -16.190 1.00 68.75 149 ASN A C 1
ATOM 1189 O O . ASN A 1 149 ? 35.803 18.789 -15.541 1.00 68.75 149 ASN A O 1
ATOM 1193 N N . LEU A 1 150 ? 36.205 17.805 -17.516 1.00 64.44 150 LEU A N 1
ATOM 1194 C CA . LEU A 1 150 ? 35.319 18.683 -18.282 1.00 64.44 150 LEU A CA 1
ATOM 1195 C C . LEU A 1 150 ? 33.840 18.340 -18.055 1.00 64.44 150 LEU A C 1
ATOM 1197 O O . LEU A 1 150 ? 33.002 19.231 -18.108 1.00 64.44 150 LEU A O 1
ATOM 1201 N N . GLU A 1 151 ? 33.514 17.084 -17.743 1.00 60.22 151 GLU A N 1
ATOM 1202 C CA . GLU A 1 151 ? 32.159 16.669 -17.352 1.00 60.22 151 GLU A CA 1
ATOM 1203 C C . GLU A 1 151 ? 31.721 17.314 -16.028 1.00 60.22 151 GLU A C 1
ATOM 1205 O O . GLU A 1 151 ? 30.575 17.745 -15.900 1.00 60.22 151 GLU A O 1
ATOM 1210 N N . LYS A 1 152 ? 32.656 17.501 -15.087 1.00 60.09 152 LYS A N 1
ATOM 1211 C CA . LYS A 1 152 ? 32.412 18.210 -13.817 1.00 60.09 152 LYS A CA 1
ATOM 1212 C C . LYS A 1 152 ? 32.101 19.704 -13.981 1.00 60.09 152 LYS A C 1
ATOM 1214 O O . LYS A 1 152 ? 31.666 20.331 -13.019 1.00 60.09 152 LYS A O 1
ATOM 1219 N N . LEU A 1 153 ? 32.298 20.291 -15.169 1.00 60.59 153 LEU A N 1
ATOM 1220 C CA . LEU A 1 153 ? 31.957 21.697 -15.439 1.00 60.59 153 LEU A CA 1
ATOM 1221 C C . LEU A 1 153 ? 30.444 21.932 -15.633 1.00 60.59 153 LEU A C 1
ATOM 1223 O O . LEU A 1 153 ? 30.022 23.086 -15.687 1.00 60.59 153 LEU A O 1
ATOM 1227 N N . GLY A 1 154 ? 29.623 20.872 -15.664 1.00 56.81 154 GLY A N 1
ATOM 1228 C CA . GLY A 1 154 ? 28.206 20.940 -15.275 1.00 56.81 154 GLY A CA 1
ATOM 1229 C C . GLY A 1 154 ? 27.233 21.608 -16.256 1.00 56.81 154 GLY A C 1
ATOM 1230 O O . GLY A 1 154 ? 26.141 22.001 -15.849 1.00 56.81 154 GLY A O 1
ATOM 1231 N N . GLU A 1 155 ? 27.575 21.757 -17.539 1.00 65.38 155 GLU A N 1
ATOM 1232 C CA . GLU A 1 155 ? 26.630 22.306 -18.521 1.00 65.38 155 GLU A CA 1
ATOM 1233 C C . GLU A 1 155 ? 25.714 21.205 -19.086 1.00 65.38 155 GLU A C 1
ATOM 1235 O O . GLU A 1 155 ? 26.153 20.299 -19.797 1.00 65.38 155 GLU A O 1
ATOM 1240 N N . ILE A 1 156 ? 24.413 21.292 -18.791 1.00 68.44 156 ILE A N 1
ATOM 1241 C CA . ILE A 1 156 ? 23.402 20.364 -19.312 1.00 68.44 156 ILE A CA 1
ATOM 1242 C C . ILE A 1 156 ? 23.137 20.696 -20.783 1.00 68.44 156 ILE A C 1
ATOM 1244 O O . ILE A 1 156 ? 22.525 21.714 -21.111 1.00 68.44 156 ILE A O 1
ATOM 1248 N N . VAL A 1 157 ? 23.585 19.821 -21.686 1.00 68.56 157 VAL A N 1
ATOM 1249 C CA . VAL A 1 157 ? 23.429 20.010 -23.136 1.00 68.56 157 VAL A CA 1
ATOM 1250 C C . VAL A 1 157 ? 22.256 19.180 -23.669 1.00 68.56 157 VAL A C 1
ATOM 1252 O O . VAL A 1 157 ? 22.202 17.975 -23.411 1.00 68.56 157 VAL A O 1
ATOM 1255 N N . PRO A 1 158 ? 21.352 19.758 -24.486 1.00 70.19 158 PRO A N 1
ATOM 1256 C CA . PRO A 1 158 ? 20.239 19.012 -25.065 1.00 70.19 158 PRO A CA 1
ATOM 1257 C C . PRO A 1 158 ? 20.713 17.899 -26.012 1.00 70.19 158 PRO A C 1
ATOM 1259 O O . PRO A 1 158 ? 21.608 18.086 -26.843 1.00 70.19 158 PRO A O 1
ATOM 1262 N N . LEU A 1 159 ? 20.065 16.736 -25.908 1.00 72.81 159 LEU A N 1
ATOM 1263 C CA . LEU A 1 159 ? 20.311 15.559 -26.742 1.00 72.81 159 LEU A CA 1
ATOM 1264 C C . LEU A 1 159 ? 19.438 15.551 -28.004 1.00 72.81 159 LEU A C 1
ATOM 1266 O O . LEU A 1 159 ? 18.301 16.022 -28.007 1.00 72.81 159 LEU A O 1
ATOM 1270 N N . LYS A 1 160 ? 19.948 14.957 -29.089 1.00 75.94 160 LYS A N 1
ATOM 1271 C CA . LYS A 1 160 ? 19.171 14.715 -30.317 1.00 75.94 160 LYS A CA 1
ATOM 1272 C C . LYS A 1 160 ? 18.232 13.512 -30.147 1.00 75.94 160 LYS A C 1
ATOM 1274 O O . LYS A 1 160 ? 18.539 12.568 -29.425 1.00 75.94 160 LYS A O 1
ATOM 1279 N N . LYS A 1 161 ? 17.131 13.468 -30.911 1.00 76.75 161 LYS A N 1
ATOM 1280 C CA . LYS A 1 161 ? 16.118 12.388 -30.842 1.00 76.75 161 LYS A CA 1
ATOM 1281 C C . LYS A 1 161 ? 16.697 10.973 -30.995 1.00 76.75 161 LYS A C 1
ATOM 1283 O O . LYS A 1 161 ? 16.277 10.059 -30.295 1.00 76.75 161 LYS A O 1
ATOM 1288 N N . TRP A 1 162 ? 17.670 10.780 -31.886 1.00 73.69 162 TRP A N 1
ATOM 1289 C CA . TRP A 1 162 ? 18.308 9.472 -32.083 1.00 73.69 162 TRP A CA 1
ATOM 1290 C C . TRP A 1 162 ? 19.238 9.079 -30.926 1.00 73.69 162 TRP A C 1
ATOM 1292 O O . TRP A 1 162 ? 19.407 7.893 -30.670 1.00 73.69 162 TRP A O 1
ATOM 1302 N N . GLN A 1 163 ? 19.799 10.053 -30.201 1.00 75.88 163 GLN A N 1
ATOM 1303 C CA . GLN A 1 163 ? 20.639 9.798 -29.027 1.00 75.88 163 GLN A CA 1
ATOM 1304 C C . GLN A 1 163 ? 19.816 9.288 -27.842 1.00 75.88 163 GLN A C 1
ATOM 1306 O O . GLN A 1 163 ? 20.333 8.505 -27.055 1.00 75.88 163 GLN A O 1
ATOM 1311 N N . LEU A 1 164 ? 18.541 9.687 -27.747 1.00 80.94 164 LEU A N 1
ATOM 1312 C CA . LEU A 1 164 ? 17.627 9.261 -26.683 1.00 80.94 164 LEU A CA 1
ATOM 1313 C C . LEU A 1 164 ? 17.188 7.797 -26.818 1.00 80.94 164 LEU A C 1
ATOM 1315 O O . LEU A 1 164 ? 16.988 7.131 -25.809 1.00 80.94 164 LEU A O 1
ATOM 1319 N N . LYS A 1 165 ? 17.063 7.280 -28.048 1.00 81.69 165 LYS A N 1
ATOM 1320 C CA . LYS A 1 165 ? 16.507 5.939 -28.300 1.00 81.69 165 LYS A CA 1
ATOM 1321 C C . LYS A 1 165 ? 17.311 4.816 -27.638 1.00 81.69 165 LYS A C 1
ATOM 1323 O O . LYS A 1 165 ? 16.725 3.886 -27.099 1.00 81.69 165 LYS A O 1
ATOM 1328 N N . ASP A 1 166 ? 18.637 4.922 -27.671 1.00 83.44 166 ASP A N 1
ATOM 1329 C CA . ASP A 1 166 ? 19.540 3.887 -27.152 1.00 83.44 166 ASP A CA 1
ATOM 1330 C C . ASP A 1 166 ? 20.164 4.274 -25.802 1.00 83.44 166 ASP A C 1
ATOM 1332 O O . ASP A 1 166 ? 21.054 3.581 -25.307 1.00 83.44 166 ASP A O 1
ATOM 1336 N N . LEU A 1 167 ? 19.730 5.395 -25.214 1.00 86.88 167 LEU A N 1
ATOM 1337 C CA . LEU A 1 167 ? 20.358 5.964 -24.026 1.00 86.88 167 LEU A CA 1
ATOM 1338 C C . LEU A 1 167 ? 20.253 5.023 -22.821 1.00 86.88 167 LEU A C 1
ATOM 1340 O O . LEU A 1 167 ? 21.261 4.785 -22.165 1.00 86.88 167 LEU A O 1
ATOM 1344 N N . GLY A 1 168 ? 19.083 4.416 -22.592 1.00 87.69 168 GLY A N 1
ATOM 1345 C CA . GLY A 1 168 ? 18.885 3.464 -21.493 1.00 87.69 168 GLY A CA 1
ATOM 1346 C C . GLY A 1 168 ? 19.842 2.270 -21.566 1.00 87.69 168 GLY A C 1
ATOM 1347 O O . GLY A 1 168 ? 20.498 1.940 -20.584 1.00 87.69 168 GLY A O 1
ATOM 1348 N N . TYR A 1 169 ? 20.020 1.678 -22.753 1.00 87.69 169 TYR A N 1
ATOM 1349 C CA . TYR A 1 169 ? 20.953 0.559 -22.934 1.00 87.69 169 TYR A CA 1
ATOM 1350 C C . TYR A 1 169 ? 22.414 0.961 -22.691 1.00 87.69 169 TYR A C 1
ATOM 1352 O O . TYR A 1 169 ? 23.163 0.200 -22.078 1.00 87.69 169 TYR A O 1
ATOM 1360 N N . LYS A 1 170 ? 22.808 2.160 -23.141 1.00 87.94 170 LYS A N 1
ATOM 1361 C CA . LYS A 1 170 ? 24.144 2.730 -22.897 1.00 87.94 170 LYS A CA 1
ATOM 1362 C C . LYS A 1 170 ? 24.378 2.991 -21.413 1.00 87.94 170 LYS A C 1
ATOM 1364 O O . LYS A 1 170 ? 25.457 2.712 -20.903 1.00 87.94 170 LYS A O 1
ATOM 1369 N N . THR A 1 171 ? 23.360 3.469 -20.702 1.00 89.12 171 THR A N 1
ATOM 1370 C CA . THR A 1 171 ? 23.413 3.649 -19.250 1.00 89.12 171 THR A CA 1
ATOM 1371 C C . THR A 1 171 ? 23.622 2.322 -18.531 1.00 89.12 171 THR A C 1
ATOM 1373 O O . THR A 1 171 ? 24.513 2.241 -17.694 1.00 89.12 171 THR A O 1
ATOM 1376 N N . CYS A 1 172 ? 22.884 1.266 -18.885 1.00 87.56 172 CYS A N 1
ATOM 1377 C CA . CYS A 1 172 ? 23.070 -0.050 -18.266 1.00 87.56 172 CYS A CA 1
ATOM 1378 C C . CYS A 1 172 ? 24.474 -0.623 -18.519 1.00 87.56 172 CYS A C 1
ATOM 1380 O O . CYS A 1 172 ? 25.069 -1.249 -17.643 1.00 87.56 172 CYS A O 1
ATOM 1382 N N . GLU A 1 173 ? 25.036 -0.391 -19.706 1.00 86.75 173 GLU A N 1
ATOM 1383 C CA . GLU A 1 173 ? 26.416 -0.774 -19.995 1.00 86.75 173 GLU A CA 1
ATOM 1384 C C . GLU A 1 173 ? 27.420 0.052 -19.186 1.00 86.75 173 GLU A C 1
ATOM 1386 O O . GLU A 1 173 ? 28.379 -0.512 -18.661 1.00 86.75 173 GLU A O 1
ATOM 1391 N N . ARG A 1 174 ? 27.196 1.360 -19.011 1.00 85.81 174 ARG A N 1
ATOM 1392 C CA . ARG A 1 174 ? 28.019 2.199 -18.128 1.00 85.81 174 ARG A CA 1
ATOM 1393 C C . ARG A 1 174 ? 27.967 1.703 -16.685 1.00 85.81 174 ARG A C 1
ATOM 1395 O O . ARG A 1 174 ? 29.025 1.542 -16.087 1.00 85.81 174 ARG A O 1
ATOM 1402 N N . MET A 1 175 ? 26.771 1.405 -16.177 1.00 87.31 175 MET A N 1
ATOM 1403 C CA . MET A 1 175 ? 26.547 0.862 -14.833 1.00 87.31 175 MET A CA 1
ATOM 1404 C C . MET A 1 175 ? 27.254 -0.473 -14.630 1.00 87.31 175 MET A C 1
ATOM 1406 O O . MET A 1 175 ? 27.798 -0.708 -13.568 1.00 87.31 175 MET A O 1
ATOM 1410 N N . LYS A 1 176 ? 27.332 -1.331 -15.653 1.00 84.12 176 LYS A N 1
ATOM 1411 C CA . LYS A 1 176 ? 28.083 -2.592 -15.564 1.00 84.12 176 LYS A CA 1
ATOM 1412 C C . LYS A 1 176 ? 29.578 -2.386 -15.272 1.00 84.12 176 LYS A C 1
ATOM 1414 O O . LYS A 1 176 ? 30.210 -3.269 -14.700 1.00 84.12 176 LYS A O 1
ATOM 1419 N N . HIS A 1 177 ? 30.160 -1.278 -15.733 1.00 80.75 177 HIS A N 1
ATOM 1420 C CA . HIS A 1 177 ? 31.572 -0.963 -15.490 1.00 80.75 177 HIS A CA 1
ATOM 1421 C C . HIS A 1 177 ? 31.804 -0.316 -14.119 1.00 80.75 177 HIS A C 1
ATOM 1423 O O . HIS A 1 177 ? 32.944 -0.262 -13.666 1.00 80.75 177 HIS A O 1
ATOM 1429 N N . VAL A 1 178 ? 30.742 0.183 -13.489 1.00 79.25 178 VAL A N 1
ATOM 1430 C CA . VAL A 1 178 ? 30.745 0.719 -12.131 1.00 79.25 178 VAL A CA 1
ATOM 1431 C C . VAL A 1 178 ? 30.553 -0.457 -11.168 1.00 79.25 178 VAL A C 1
ATOM 1433 O O . VAL A 1 178 ? 29.696 -1.306 -11.402 1.00 79.25 178 VAL A O 1
ATOM 1436 N N . MET A 1 179 ? 31.402 -0.576 -10.146 1.00 70.69 179 MET A N 1
ATOM 1437 C CA . MET A 1 179 ? 31.394 -1.758 -9.269 1.00 70.69 179 MET A CA 1
ATOM 1438 C C . MET A 1 179 ? 30.532 -1.574 -8.019 1.00 70.69 179 MET A C 1
ATOM 1440 O O . MET A 1 179 ? 29.958 -2.558 -7.551 1.00 70.69 179 MET A O 1
ATOM 1444 N N . ASP A 1 180 ? 30.409 -0.341 -7.524 1.00 86.88 180 ASP A N 1
ATOM 1445 C CA . ASP A 1 180 ? 29.759 -0.041 -6.251 1.00 86.88 180 ASP A CA 1
ATOM 1446 C C . ASP A 1 180 ? 28.378 0.606 -6.454 1.00 86.88 180 ASP A C 1
ATOM 1448 O O . ASP A 1 180 ? 28.119 1.287 -7.447 1.00 86.88 180 ASP A O 1
ATOM 1452 N N . ILE A 1 181 ? 27.458 0.355 -5.516 1.00 89.62 181 ILE A N 1
ATOM 1453 C CA . ILE A 1 181 ? 26.081 0.881 -5.566 1.00 89.62 181 ILE A CA 1
ATOM 1454 C C . ILE A 1 181 ? 26.079 2.405 -5.392 1.00 89.62 181 ILE A C 1
ATOM 1456 O O . ILE A 1 181 ? 25.311 3.082 -6.069 1.00 89.62 181 ILE A O 1
ATOM 1460 N N . ASP A 1 182 ? 26.972 2.929 -4.552 1.00 89.44 182 ASP A N 1
ATOM 1461 C CA . ASP A 1 182 ? 27.105 4.362 -4.270 1.00 89.44 182 ASP A CA 1
ATOM 1462 C C . ASP A 1 182 ? 27.434 5.154 -5.550 1.00 89.44 182 ASP A C 1
ATOM 1464 O O . ASP A 1 182 ? 26.827 6.184 -5.837 1.00 89.44 182 ASP A O 1
ATOM 1468 N N . ASP A 1 183 ? 28.318 4.618 -6.394 1.00 87.19 183 ASP A N 1
ATOM 1469 C CA . ASP A 1 183 ? 28.665 5.220 -7.685 1.00 87.19 183 ASP A CA 1
ATOM 1470 C C . ASP A 1 183 ? 27.484 5.175 -8.683 1.00 87.19 183 ASP A C 1
ATOM 1472 O O . ASP A 1 183 ? 27.339 6.045 -9.548 1.00 87.19 183 ASP A O 1
ATOM 1476 N N . ILE A 1 184 ? 26.635 4.140 -8.607 1.00 90.25 184 ILE A N 1
ATOM 1477 C CA . ILE A 1 184 ? 25.409 4.045 -9.417 1.00 90.25 184 ILE A CA 1
ATOM 1478 C C . ILE A 1 184 ? 24.391 5.085 -8.943 1.00 90.25 184 ILE A C 1
ATOM 1480 O O . ILE A 1 184 ? 23.709 5.682 -9.778 1.00 90.25 184 ILE A O 1
ATOM 1484 N N . GLU A 1 185 ? 24.292 5.304 -7.631 1.00 90.25 185 GLU A N 1
ATOM 1485 C CA . GLU A 1 185 ? 23.451 6.342 -7.039 1.00 90.25 185 GLU A CA 1
ATOM 1486 C C . GLU A 1 185 ? 23.890 7.733 -7.507 1.00 90.25 185 GLU A C 1
ATOM 1488 O O . GLU A 1 185 ? 23.060 8.463 -8.048 1.00 90.25 185 GLU A O 1
ATOM 1493 N N . GLU A 1 186 ? 25.184 8.059 -7.420 1.00 87.56 186 GLU A N 1
ATOM 1494 C CA . GLU A 1 186 ? 25.733 9.338 -7.899 1.00 87.56 186 GLU A CA 1
ATOM 1495 C C . GLU A 1 186 ? 25.430 9.549 -9.394 1.00 87.56 186 GLU A C 1
ATOM 1497 O O . GLU A 1 186 ? 24.906 10.590 -9.801 1.00 87.56 186 GLU A O 1
ATOM 1502 N N . LEU A 1 187 ? 25.656 8.517 -10.218 1.00 87.69 187 LEU A N 1
ATOM 1503 C CA . LEU A 1 187 ? 25.371 8.553 -11.656 1.00 87.69 187 LEU A CA 1
ATOM 1504 C C . LEU A 1 187 ? 23.886 8.811 -11.966 1.00 87.69 187 LEU A C 1
ATOM 1506 O O . LEU A 1 187 ? 23.564 9.471 -12.960 1.00 87.69 187 LEU A O 1
ATOM 1510 N N . LEU A 1 188 ? 22.982 8.230 -11.174 1.00 89.75 188 LEU A N 1
ATOM 1511 C CA . LEU A 1 188 ? 21.536 8.351 -11.356 1.00 89.75 188 LEU A CA 1
ATOM 1512 C C . LEU A 1 188 ? 20.984 9.670 -10.807 1.00 89.75 188 LEU A C 1
ATOM 1514 O O . LEU A 1 188 ? 20.050 10.215 -11.400 1.00 89.75 188 LEU A O 1
ATOM 1518 N N . GLN A 1 189 ? 21.555 10.192 -9.722 1.00 89.00 189 GLN A N 1
ATOM 1519 C CA . GLN A 1 189 ? 21.133 11.444 -9.100 1.00 89.00 189 GLN A CA 1
ATOM 1520 C C . GLN A 1 189 ? 21.371 12.639 -10.035 1.00 89.00 189 GLN A C 1
ATOM 1522 O O . GLN A 1 189 ? 20.467 13.452 -10.234 1.00 89.00 189 GLN A O 1
ATOM 1527 N N . ASP A 1 190 ? 22.529 12.673 -10.701 1.00 87.00 190 ASP A N 1
ATOM 1528 C CA . ASP A 1 190 ? 22.926 13.733 -11.638 1.00 87.00 190 ASP A CA 1
ATOM 1529 C C . ASP A 1 190 ? 22.821 13.303 -13.114 1.00 87.00 190 ASP A C 1
ATOM 1531 O O . ASP A 1 190 ? 23.506 13.810 -14.012 1.00 87.00 190 ASP A O 1
ATOM 1535 N N . TYR A 1 191 ? 21.904 12.376 -13.407 1.00 88.44 191 TYR A N 1
ATOM 1536 C CA . TYR A 1 191 ? 21.774 11.746 -14.722 1.00 88.44 191 TYR A CA 1
ATOM 1537 C C . TYR A 1 191 ? 21.730 12.714 -15.926 1.00 88.44 191 TYR A C 1
ATOM 1539 O O . TYR A 1 191 ? 22.403 12.437 -16.927 1.00 88.44 191 TYR A O 1
ATOM 1547 N N . PRO A 1 192 ? 21.012 13.862 -15.893 1.00 85.88 192 PRO A N 1
ATOM 1548 C CA . PRO A 1 192 ? 20.993 14.805 -17.015 1.00 85.88 192 PRO A CA 1
ATOM 1549 C C . PRO A 1 192 ? 22.371 15.363 -17.401 1.00 85.88 192 PRO A C 1
ATOM 1551 O O . PRO A 1 192 ? 22.586 15.671 -18.575 1.00 85.88 192 PRO A O 1
ATOM 1554 N N . ILE A 1 193 ? 23.305 15.467 -16.450 1.00 83.56 193 ILE A N 1
ATOM 1555 C CA . ILE A 1 193 ? 24.681 15.925 -16.695 1.00 83.56 193 ILE A CA 1
ATOM 1556 C C . ILE A 1 193 ? 25.454 14.837 -17.454 1.00 83.56 193 ILE A C 1
ATOM 1558 O O . ILE A 1 193 ? 26.103 15.105 -18.468 1.00 83.56 193 ILE A O 1
ATOM 1562 N N . HIS A 1 194 ? 25.309 13.577 -17.037 1.00 83.56 194 HIS A N 1
ATOM 1563 C CA . HIS A 1 194 ? 26.019 12.438 -17.626 1.00 83.56 194 HIS A CA 1
ATOM 1564 C C . HIS A 1 194 ? 25.426 11.942 -18.953 1.00 83.56 194 HIS A C 1
ATOM 1566 O O . HIS A 1 194 ? 26.125 11.316 -19.760 1.00 83.56 194 HIS A O 1
ATOM 1572 N N . ALA A 1 195 ? 24.152 12.235 -19.227 1.00 84.38 195 ALA A N 1
ATOM 1573 C CA . ALA A 1 195 ? 23.418 11.726 -20.384 1.00 84.38 195 ALA A CA 1
ATOM 1574 C C . ALA A 1 195 ? 24.119 12.010 -21.728 1.00 84.38 195 ALA A C 1
ATOM 1576 O O . ALA A 1 195 ? 24.109 11.168 -22.632 1.00 84.38 195 ALA A O 1
ATOM 1577 N N . ARG A 1 196 ? 24.796 13.162 -21.862 1.00 79.62 196 ARG A N 1
ATOM 1578 C CA . ARG A 1 196 ? 25.589 13.498 -23.057 1.00 79.62 196 ARG A CA 1
ATOM 1579 C C . ARG A 1 196 ? 26.708 12.496 -23.292 1.00 79.62 196 ARG A C 1
ATOM 1581 O O . ARG A 1 196 ? 26.779 11.914 -24.377 1.00 79.62 196 ARG A O 1
ATOM 1588 N N . THR A 1 197 ? 27.558 12.287 -22.296 1.00 79.25 197 THR A N 1
ATOM 1589 C CA . THR A 1 197 ? 28.697 11.368 -22.375 1.00 79.25 197 THR A CA 1
ATOM 1590 C C . THR A 1 197 ? 28.231 9.952 -22.661 1.00 79.25 197 THR A C 1
ATOM 1592 O O . THR A 1 197 ? 28.751 9.313 -23.580 1.00 79.25 197 THR A O 1
ATOM 1595 N N . ILE A 1 198 ? 27.206 9.498 -21.939 1.00 86.00 198 ILE A N 1
ATOM 1596 C CA . ILE A 1 198 ? 26.641 8.159 -22.102 1.00 86.00 198 ILE A CA 1
ATOM 1597 C C . ILE A 1 198 ? 26.114 7.973 -23.527 1.00 86.00 198 ILE A C 1
ATOM 1599 O O . ILE A 1 198 ? 26.393 6.955 -24.154 1.00 86.00 198 ILE A O 1
ATOM 1603 N N . SER A 1 199 ? 25.437 8.973 -24.104 1.00 83.50 199 SER A N 1
ATOM 1604 C CA . SER A 1 199 ? 24.902 8.882 -25.469 1.00 83.50 199 SER A CA 1
ATOM 1605 C C . SER A 1 199 ? 25.967 8.612 -26.542 1.00 83.50 199 SER A C 1
ATOM 1607 O O . SER A 1 199 ? 25.649 8.067 -27.604 1.00 83.50 199 SER A O 1
ATOM 1609 N N . HIS A 1 200 ? 27.224 8.974 -26.278 1.00 78.19 200 HIS A N 1
ATOM 1610 C CA . HIS A 1 200 ? 28.343 8.794 -27.199 1.00 78.19 200 HIS A CA 1
ATOM 1611 C C . HIS A 1 200 ? 29.098 7.477 -27.001 1.00 78.19 200 HIS A C 1
ATOM 1613 O O . HIS A 1 200 ? 29.913 7.127 -27.855 1.00 78.19 200 HIS A O 1
ATOM 1619 N N . GLN A 1 201 ? 28.825 6.734 -25.928 1.00 80.56 201 GLN A N 1
ATOM 1620 C CA . GLN A 1 201 ? 29.422 5.420 -25.725 1.00 80.56 201 GLN A CA 1
ATOM 1621 C C . GLN A 1 201 ? 28.913 4.424 -26.773 1.00 80.56 201 GLN A C 1
ATOM 1623 O O . GLN A 1 201 ? 27.753 4.457 -27.206 1.00 80.56 201 GLN A O 1
ATOM 1628 N N . LEU A 1 202 ? 29.828 3.573 -27.231 1.00 79.69 202 LEU A N 1
ATOM 1629 C CA . LEU A 1 202 ? 29.531 2.492 -28.159 1.00 79.69 202 LEU A CA 1
ATOM 1630 C C . LEU A 1 202 ? 29.003 1.306 -27.368 1.00 79.69 202 LEU A C 1
ATOM 1632 O O . LEU A 1 202 ? 29.644 0.902 -26.404 1.00 79.69 202 LEU A O 1
ATOM 1636 N N . VAL A 1 203 ? 27.882 0.745 -27.823 1.00 79.38 203 VAL A N 1
ATOM 1637 C CA . VAL A 1 203 ? 27.279 -0.415 -27.170 1.00 79.38 203 VAL A CA 1
ATOM 1638 C C . VAL A 1 203 ? 27.719 -1.704 -27.817 1.00 79.38 203 VAL A C 1
ATOM 1640 O O . VAL A 1 203 ? 27.638 -1.858 -29.038 1.00 79.38 203 VAL A O 1
ATOM 1643 N N . ASN A 1 204 ? 28.119 -2.668 -26.993 1.00 85.62 204 ASN A N 1
ATOM 1644 C CA . ASN A 1 204 ? 28.387 -4.014 -27.466 1.00 85.62 204 ASN A CA 1
ATOM 1645 C C . ASN A 1 204 ? 27.092 -4.707 -27.947 1.00 85.62 204 ASN A C 1
ATOM 1647 O O . ASN A 1 204 ? 26.150 -4.934 -27.182 1.00 85.62 204 ASN A O 1
ATOM 1651 N N . GLU A 1 205 ? 27.053 -5.124 -29.216 1.00 84.75 205 GLU A N 1
ATOM 1652 C CA . GLU A 1 205 ? 25.888 -5.796 -29.808 1.00 84.75 205 GLU A CA 1
ATOM 1653 C C . GLU A 1 205 ? 25.504 -7.104 -29.098 1.00 84.75 205 GLU A C 1
ATOM 1655 O O . GLU A 1 205 ? 24.330 -7.485 -29.074 1.00 84.75 205 GLU A O 1
ATOM 1660 N N . THR A 1 206 ? 26.476 -7.807 -28.508 1.00 87.81 206 THR A N 1
ATOM 1661 C CA . THR A 1 206 ? 26.218 -9.045 -27.751 1.00 87.81 206 THR A CA 1
ATOM 1662 C C . THR A 1 206 ? 25.412 -8.773 -26.481 1.00 87.81 206 THR A C 1
ATOM 1664 O O . THR A 1 206 ? 24.485 -9.521 -26.153 1.00 87.81 206 THR A O 1
ATOM 1667 N N . TYR A 1 207 ? 25.701 -7.656 -25.810 1.00 85.06 207 TYR A N 1
ATOM 1668 C CA . TYR A 1 207 ? 24.984 -7.215 -24.622 1.00 85.06 207 TYR A CA 1
ATOM 1669 C C . TYR A 1 207 ? 23.545 -6.826 -24.968 1.00 85.06 207 TYR A C 1
ATOM 1671 O O . TYR A 1 207 ? 22.611 -7.335 -24.352 1.00 85.06 207 TYR A O 1
ATOM 1679 N N . LEU A 1 208 ? 23.344 -6.047 -26.036 1.00 86.25 208 LEU A N 1
ATOM 1680 C CA . LEU A 1 208 ? 22.005 -5.663 -26.503 1.00 86.25 208 LEU A CA 1
ATOM 1681 C C . LEU A 1 208 ? 21.111 -6.866 -26.816 1.00 86.25 208 LEU A C 1
ATOM 1683 O O . LEU A 1 208 ? 19.934 -6.874 -26.459 1.00 86.25 208 LEU A O 1
ATOM 1687 N N . LYS A 1 209 ? 21.655 -7.892 -27.481 1.00 89.19 209 LYS A N 1
ATOM 1688 C CA . LYS A 1 209 ? 20.911 -9.130 -27.772 1.00 89.19 209 LYS A CA 1
ATOM 1689 C C . LYS A 1 209 ? 20.505 -9.846 -26.485 1.00 89.19 209 LYS A C 1
ATOM 1691 O O . LYS A 1 209 ? 19.373 -10.315 -26.385 1.00 89.19 209 LYS A O 1
ATOM 1696 N N . THR A 1 210 ? 21.405 -9.884 -25.505 1.00 89.06 210 THR A N 1
ATOM 1697 C CA . THR A 1 210 ? 21.157 -10.489 -24.193 1.00 89.06 210 THR A CA 1
ATOM 1698 C C . THR A 1 210 ? 20.047 -9.749 -23.447 1.00 89.06 210 THR A C 1
ATOM 1700 O O . THR A 1 210 ? 19.066 -10.380 -23.058 1.00 89.06 210 THR A O 1
ATOM 1703 N N . VAL A 1 211 ? 20.132 -8.419 -23.332 1.00 87.25 211 VAL A N 1
ATOM 1704 C CA . VAL A 1 211 ? 19.116 -7.591 -22.654 1.00 87.25 211 VAL A CA 1
ATOM 1705 C C . VAL A 1 211 ? 17.747 -7.761 -23.310 1.00 87.25 211 VAL A C 1
ATOM 1707 O O . VAL A 1 211 ? 16.782 -8.085 -22.626 1.00 87.25 211 VAL A O 1
ATOM 1710 N N . LYS A 1 212 ? 17.668 -7.680 -24.645 1.00 87.06 212 LYS A N 1
ATOM 1711 C CA . LYS A 1 212 ? 16.416 -7.911 -25.387 1.00 87.06 212 LYS A CA 1
ATOM 1712 C C . LYS A 1 212 ? 15.846 -9.317 -25.179 1.00 87.06 212 LYS A C 1
ATOM 1714 O O . LYS A 1 212 ? 14.634 -9.497 -25.196 1.00 87.06 212 LYS A O 1
ATOM 1719 N N . SER A 1 213 ? 16.696 -10.332 -25.006 1.00 89.56 213 SER A N 1
ATOM 1720 C CA . SER A 1 213 ? 16.225 -11.691 -24.711 1.00 89.56 213 SER A CA 1
ATOM 1721 C C . SER A 1 213 ? 15.607 -11.808 -23.312 1.00 89.56 213 SER A C 1
ATOM 1723 O O . SER A 1 213 ? 14.624 -12.527 -23.146 1.00 89.56 213 SER A O 1
ATOM 1725 N N . PHE A 1 214 ? 16.151 -11.088 -22.325 1.00 87.69 214 PHE A N 1
ATOM 1726 C CA . PHE A 1 214 ? 15.607 -11.037 -20.965 1.00 87.69 214 PHE A CA 1
ATOM 1727 C C . PHE A 1 214 ? 14.317 -10.224 -20.899 1.00 87.69 214 PHE A C 1
ATOM 1729 O O . PHE A 1 214 ? 13.359 -10.665 -20.278 1.00 87.69 214 PHE A O 1
ATOM 1736 N N . GLN A 1 215 ? 14.270 -9.105 -21.615 1.00 86.50 215 GLN A N 1
ATOM 1737 C CA . GLN A 1 215 ? 13.091 -8.257 -21.761 1.00 86.50 215 GLN A CA 1
ATOM 1738 C C . GLN A 1 215 ? 11.885 -9.051 -22.280 1.00 86.50 215 GLN A C 1
ATOM 1740 O O . GLN A 1 215 ? 10.866 -9.119 -21.609 1.00 86.50 215 GLN A O 1
ATOM 1745 N N . LYS A 1 216 ? 12.049 -9.825 -23.362 1.00 88.12 216 LYS A N 1
ATOM 1746 C CA . LYS A 1 216 ? 10.988 -10.715 -23.879 1.00 88.12 216 LYS A CA 1
ATOM 1747 C C . LYS A 1 216 ? 10.490 -11.755 -22.871 1.00 88.12 216 LYS A C 1
ATOM 1749 O O . LYS A 1 216 ? 9.320 -12.137 -22.890 1.00 88.12 216 LYS A O 1
ATOM 1754 N N . LYS A 1 217 ? 11.379 -12.266 -22.011 1.00 87.69 217 LYS A N 1
ATOM 1755 C CA . LYS A 1 217 ? 10.985 -13.202 -20.945 1.00 87.69 217 LYS A CA 1
ATOM 1756 C C . LYS A 1 217 ? 10.166 -12.495 -19.866 1.00 87.69 217 LYS A C 1
ATOM 1758 O O . LYS A 1 217 ? 9.211 -13.080 -19.379 1.00 87.69 217 LYS A O 1
ATOM 1763 N N . LEU A 1 218 ? 10.526 -11.261 -19.521 1.00 84.75 218 LEU A N 1
ATOM 1764 C CA . LEU A 1 218 ? 9.813 -10.438 -18.543 1.00 84.75 218 LEU A CA 1
ATOM 1765 C C . LEU A 1 218 ? 8.453 -9.960 -19.071 1.00 84.75 218 LEU A C 1
ATOM 1767 O O . LEU A 1 218 ? 7.471 -10.038 -18.338 1.00 84.75 218 LEU A O 1
ATOM 1771 N N . GLU A 1 219 ? 8.369 -9.594 -20.353 1.00 85.69 219 GLU A N 1
ATOM 1772 C CA . GLU A 1 219 ? 7.109 -9.275 -21.043 1.00 85.69 219 GLU A CA 1
ATOM 1773 C C . GLU A 1 219 ? 6.121 -10.446 -20.957 1.00 85.69 219 GLU A C 1
ATOM 1775 O O . GLU A 1 219 ? 4.937 -10.257 -20.692 1.00 85.69 219 GLU A O 1
ATOM 1780 N N . SER A 1 220 ? 6.620 -11.680 -21.106 1.00 83.88 220 SER A N 1
ATOM 1781 C CA . SER A 1 220 ? 5.803 -12.896 -20.966 1.00 83.88 220 SER A CA 1
ATOM 1782 C C . SER A 1 220 ? 5.252 -13.084 -19.544 1.00 83.88 220 SER A C 1
ATOM 1784 O O . SER A 1 220 ? 4.234 -13.749 -19.371 1.00 83.88 220 SER A O 1
ATOM 1786 N N . SER A 1 221 ? 5.904 -12.492 -18.541 1.00 77.69 221 SER A N 1
ATOM 1787 C CA . SER A 1 221 ? 5.473 -12.470 -17.139 1.00 77.69 221 SER A CA 1
ATOM 1788 C C . SER A 1 221 ? 4.654 -11.220 -16.779 1.00 77.69 221 SER A C 1
ATOM 1790 O O . SER A 1 221 ? 4.379 -10.997 -15.603 1.00 77.69 221 SER A O 1
ATOM 1792 N N . GLY A 1 222 ? 4.273 -10.396 -17.763 1.00 78.06 222 GLY A N 1
ATOM 1793 C CA . GLY A 1 222 ? 3.455 -9.194 -17.566 1.00 78.06 222 GLY A CA 1
ATOM 1794 C C . GLY A 1 222 ? 4.229 -7.924 -17.195 1.00 78.06 222 GLY A C 1
ATOM 1795 O O . GLY A 1 222 ? 3.604 -6.920 -16.866 1.00 78.06 222 GLY A O 1
ATOM 1796 N N . ILE A 1 223 ? 5.567 -7.936 -17.249 1.00 82.88 223 ILE A N 1
ATOM 1797 C CA . ILE A 1 223 ? 6.401 -6.750 -17.000 1.00 82.88 223 ILE A CA 1
ATOM 1798 C C . ILE A 1 223 ? 6.800 -6.147 -18.350 1.00 82.88 223 ILE A C 1
ATOM 1800 O O . ILE A 1 223 ? 7.667 -6.677 -19.042 1.00 82.88 223 ILE A O 1
ATOM 1804 N N . GLU A 1 224 ? 6.142 -5.051 -18.725 1.00 81.56 224 GLU A N 1
ATOM 1805 C CA . GLU A 1 224 ? 6.388 -4.336 -19.984 1.00 81.56 224 GLU A CA 1
ATOM 1806 C C . GLU A 1 224 ? 7.572 -3.357 -19.897 1.00 81.56 224 GLU A C 1
ATOM 1808 O O . GLU A 1 224 ? 8.060 -2.994 -18.822 1.00 81.56 224 GLU A O 1
ATOM 1813 N N . ASP A 1 225 ? 8.004 -2.885 -21.064 1.00 80.31 225 ASP A N 1
ATOM 1814 C CA . ASP A 1 225 ? 9.072 -1.904 -21.229 1.00 80.31 225 ASP A CA 1
ATOM 1815 C C . ASP A 1 225 ? 8.793 -0.604 -20.467 1.00 80.31 225 ASP A C 1
ATOM 1817 O O . ASP A 1 225 ? 7.744 0.019 -20.623 1.00 80.31 225 ASP A O 1
ATOM 1821 N N . GLY A 1 226 ? 9.776 -0.153 -19.685 1.00 78.62 226 GLY A N 1
ATOM 1822 C CA . GLY A 1 226 ? 9.697 1.106 -18.938 1.00 78.62 226 GLY A CA 1
ATOM 1823 C C . GLY A 1 226 ? 8.996 1.005 -17.583 1.00 78.62 226 GLY A C 1
ATOM 1824 O O . GLY A 1 226 ? 8.913 2.012 -16.885 1.00 78.62 226 GLY A O 1
ATOM 1825 N N . LYS A 1 227 ? 8.539 -0.186 -17.178 1.00 80.88 227 LYS A N 1
ATOM 1826 C CA . LYS A 1 227 ? 7.932 -0.410 -15.863 1.00 80.88 227 LYS A CA 1
ATOM 1827 C C . LYS A 1 227 ? 8.985 -0.782 -14.823 1.00 80.88 227 LYS A C 1
ATOM 1829 O O . LYS A 1 227 ? 9.784 -1.694 -15.024 1.00 80.88 227 LYS A O 1
ATOM 1834 N N . ASN A 1 228 ? 8.943 -0.102 -13.679 1.00 81.75 228 ASN A N 1
ATOM 1835 C CA . ASN A 1 228 ? 9.761 -0.434 -12.516 1.00 81.75 228 ASN A CA 1
ATOM 1836 C C . ASN A 1 228 ? 8.947 -1.290 -11.545 1.00 81.75 228 ASN A C 1
ATOM 1838 O O . ASN A 1 228 ? 7.889 -0.873 -11.072 1.00 81.75 228 ASN A O 1
ATOM 1842 N N . VAL A 1 229 ? 9.452 -2.483 -11.235 1.00 84.44 229 VAL A N 1
ATOM 1843 C CA . VAL A 1 229 ? 8.806 -3.423 -10.316 1.00 84.44 229 VAL A CA 1
ATOM 1844 C C . VAL A 1 229 ? 9.764 -3.732 -9.174 1.00 84.44 229 VAL A C 1
ATOM 1846 O O . VAL A 1 229 ? 10.824 -4.316 -9.391 1.00 84.44 229 VAL A O 1
ATOM 1849 N N . LEU A 1 230 ? 9.377 -3.357 -7.955 1.00 85.31 230 LEU A N 1
ATOM 1850 C CA . LEU A 1 230 ? 10.042 -3.777 -6.731 1.00 85.31 230 LEU A CA 1
ATOM 1851 C C . LEU A 1 230 ? 9.254 -4.926 -6.106 1.00 85.31 230 LEU A C 1
ATOM 1853 O O . LEU A 1 230 ? 8.059 -4.793 -5.830 1.00 85.31 230 LEU A O 1
ATOM 1857 N N . ALA A 1 231 ? 9.940 -6.037 -5.851 1.00 82.81 231 ALA A N 1
ATOM 1858 C CA . ALA A 1 231 ? 9.383 -7.175 -5.139 1.00 82.81 231 ALA A CA 1
ATOM 1859 C C . ALA A 1 231 ? 10.252 -7.542 -3.931 1.00 82.81 231 ALA A C 1
ATOM 1861 O O . ALA A 1 231 ? 11.478 -7.566 -4.030 1.00 82.81 231 ALA A O 1
ATOM 1862 N N . ILE A 1 232 ? 9.608 -7.867 -2.810 1.00 83.62 232 ILE A N 1
ATOM 1863 C CA . ILE A 1 232 ? 10.248 -8.415 -1.608 1.00 83.62 232 ILE A CA 1
ATOM 1864 C C . ILE A 1 232 ? 9.707 -9.827 -1.408 1.00 83.62 232 ILE A C 1
ATOM 1866 O O . ILE A 1 232 ? 8.496 -10.023 -1.379 1.00 83.62 232 ILE A O 1
ATOM 1870 N N . ASN A 1 233 ? 10.599 -10.819 -1.332 1.00 79.44 233 ASN A N 1
ATOM 1871 C CA . ASN A 1 233 ? 10.254 -12.239 -1.163 1.00 79.44 233 ASN A CA 1
ATOM 1872 C C . ASN A 1 233 ? 9.186 -12.768 -2.151 1.00 79.44 233 ASN A C 1
ATOM 1874 O O . ASN A 1 233 ? 8.403 -13.649 -1.818 1.00 79.44 233 ASN A O 1
ATOM 1878 N N . GLY A 1 234 ? 9.149 -12.239 -3.380 1.00 77.12 234 GLY A N 1
ATOM 1879 C CA . GLY A 1 234 ? 8.172 -12.619 -4.412 1.00 77.12 234 GLY A CA 1
ATOM 1880 C C . GLY A 1 234 ? 6.869 -11.811 -4.393 1.00 77.12 234 GLY A C 1
ATOM 1881 O O . GLY A 1 234 ? 6.115 -11.853 -5.363 1.00 77.12 234 GLY A O 1
ATOM 1882 N N . ARG A 1 235 ? 6.629 -11.004 -3.355 1.00 78.44 235 ARG A N 1
ATOM 1883 C CA . ARG A 1 235 ? 5.509 -10.064 -3.295 1.00 78.44 235 ARG A CA 1
ATOM 1884 C C . ARG A 1 235 ? 5.880 -8.755 -3.978 1.00 78.44 235 ARG A C 1
ATOM 1886 O O . ARG A 1 235 ? 6.801 -8.063 -3.550 1.00 78.44 235 ARG A O 1
ATOM 1893 N N . ILE A 1 236 ? 5.132 -8.391 -5.013 1.00 80.44 236 ILE A N 1
ATOM 1894 C CA . ILE A 1 236 ? 5.276 -7.104 -5.700 1.00 80.44 236 ILE A CA 1
ATOM 1895 C C . ILE A 1 236 ? 4.719 -5.992 -4.799 1.00 80.44 236 ILE A C 1
ATOM 1897 O O . ILE A 1 236 ? 3.549 -6.032 -4.416 1.00 80.44 236 ILE A O 1
ATOM 1901 N N . ILE A 1 237 ? 5.561 -5.015 -4.454 1.00 78.94 237 ILE A N 1
ATOM 1902 C CA . ILE A 1 237 ? 5.207 -3.870 -3.597 1.00 78.94 237 ILE A CA 1
ATOM 1903 C C . ILE A 1 237 ? 4.704 -2.707 -4.444 1.00 78.94 237 ILE A C 1
ATOM 1905 O O . ILE A 1 237 ? 3.700 -2.083 -4.110 1.00 78.94 237 ILE A O 1
ATOM 1909 N N . THR A 1 238 ? 5.375 -2.429 -5.560 1.00 70.38 238 THR A N 1
ATOM 1910 C CA . THR A 1 238 ? 4.983 -1.349 -6.464 1.00 70.38 238 THR A CA 1
ATOM 1911 C C . THR A 1 238 ? 4.184 -1.885 -7.634 1.00 70.38 238 THR A C 1
ATOM 1913 O O . THR A 1 238 ? 4.668 -2.713 -8.407 1.00 70.38 238 THR A O 1
ATOM 1916 N N . LYS A 1 239 ? 2.975 -1.355 -7.809 1.00 61.09 239 LYS A N 1
ATOM 1917 C CA . LYS A 1 239 ? 2.267 -1.417 -9.086 1.00 61.09 239 LYS A CA 1
ATOM 1918 C C . LYS A 1 239 ? 2.553 -0.097 -9.793 1.00 61.09 239 LYS A C 1
ATOM 1920 O O . LYS A 1 239 ? 2.237 0.934 -9.227 1.00 61.09 239 LYS A O 1
ATOM 1925 N N . GLU A 1 240 ? 3.216 -0.174 -10.943 1.00 55.72 240 GLU A N 1
ATOM 1926 C CA . GLU A 1 240 ? 3.383 0.858 -11.986 1.00 55.72 240 GLU A CA 1
ATOM 1927 C C . GLU A 1 240 ? 3.255 2.336 -11.540 1.00 55.72 240 GLU A C 1
ATOM 1929 O O . GLU A 1 240 ? 2.187 2.807 -11.163 1.00 55.72 240 GLU A O 1
ATOM 1934 N N . ASP A 1 241 ? 4.355 3.092 -11.639 1.00 54.91 241 ASP A N 1
ATOM 1935 C CA . ASP A 1 241 ? 4.448 4.552 -11.424 1.00 54.91 241 ASP A CA 1
ATOM 1936 C C . ASP A 1 241 ? 4.131 5.093 -10.015 1.00 54.91 241 ASP A C 1
ATOM 1938 O O . ASP A 1 241 ? 4.254 6.297 -9.766 1.00 54.91 241 ASP A O 1
ATOM 1942 N N . THR A 1 242 ? 3.813 4.239 -9.040 1.00 63.62 242 THR A N 1
ATOM 1943 C CA . THR A 1 242 ? 3.703 4.668 -7.639 1.00 63.62 242 THR A CA 1
ATOM 1944 C C . THR A 1 242 ? 5.084 4.883 -7.022 1.00 63.62 242 THR A C 1
ATOM 1946 O O . THR A 1 242 ? 5.887 3.949 -6.942 1.00 63.62 242 THR A O 1
ATOM 1949 N N . ARG A 1 243 ? 5.350 6.101 -6.534 1.00 65.75 243 ARG A N 1
ATOM 1950 C CA . ARG A 1 243 ? 6.535 6.397 -5.714 1.00 65.75 243 ARG A CA 1
ATOM 1951 C C . ARG A 1 243 ? 6.527 5.498 -4.476 1.00 65.75 243 ARG A C 1
ATOM 1953 O O . ARG A 1 243 ? 5.512 5.412 -3.789 1.00 65.75 243 ARG A O 1
ATOM 1960 N N . ILE A 1 244 ? 7.653 4.843 -4.208 1.00 73.81 244 ILE A N 1
ATOM 1961 C CA . ILE A 1 244 ? 7.828 4.032 -3.002 1.00 73.81 244 ILE A CA 1
ATOM 1962 C C . ILE A 1 244 ? 7.950 4.983 -1.820 1.00 73.81 244 ILE A C 1
ATOM 1964 O O . ILE A 1 244 ? 8.873 5.795 -1.771 1.00 73.81 244 ILE A O 1
ATOM 1968 N N . ASP A 1 245 ? 7.022 4.878 -0.878 1.00 82.62 245 ASP A N 1
ATOM 1969 C CA . ASP A 1 245 ? 7.148 5.542 0.410 1.00 82.62 245 ASP A CA 1
ATOM 1970 C C . ASP A 1 245 ? 8.056 4.721 1.335 1.00 82.62 245 ASP A C 1
ATOM 1972 O O . ASP A 1 245 ? 7.878 3.509 1.495 1.00 82.62 245 ASP A O 1
ATOM 1976 N N . LEU A 1 246 ? 9.029 5.391 1.954 1.00 86.38 246 LEU A N 1
ATOM 1977 C CA . LEU A 1 246 ? 9.974 4.766 2.872 1.00 86.38 246 LEU A CA 1
ATOM 1978 C C . LEU A 1 246 ? 9.253 4.170 4.086 1.00 86.38 246 LEU A C 1
ATOM 1980 O O . LEU A 1 246 ? 9.607 3.078 4.528 1.00 86.38 246 LEU A O 1
ATOM 1984 N N . PHE A 1 247 ? 8.243 4.859 4.620 1.00 87.50 247 PHE A N 1
ATOM 1985 C CA . PHE A 1 247 ? 7.540 4.399 5.818 1.00 87.50 247 PHE A CA 1
ATOM 1986 C C . PHE A 1 247 ? 6.704 3.153 5.527 1.00 87.50 247 PHE A C 1
ATOM 1988 O O . PHE A 1 247 ? 6.823 2.159 6.243 1.00 87.50 247 PHE A O 1
ATOM 1995 N N . SER A 1 248 ? 5.956 3.159 4.420 1.00 86.00 248 SER A N 1
ATOM 1996 C CA . SER A 1 248 ? 5.233 1.975 3.946 1.00 86.00 248 SER A CA 1
ATOM 1997 C C . SER A 1 248 ? 6.162 0.781 3.677 1.00 86.00 248 SER A C 1
ATOM 1999 O O . SER A 1 248 ? 5.833 -0.362 4.013 1.00 86.00 248 SER A O 1
ATOM 2001 N N . LEU A 1 249 ? 7.355 1.027 3.122 1.00 87.94 249 LEU A N 1
ATOM 2002 C CA . LEU A 1 249 ? 8.352 -0.018 2.898 1.00 87.94 249 LEU A CA 1
ATOM 2003 C C . LEU A 1 249 ? 8.864 -0.612 4.218 1.00 87.94 249 LEU A C 1
ATOM 2005 O O . LEU A 1 249 ? 8.951 -1.833 4.343 1.00 87.94 249 LEU A O 1
ATOM 2009 N N . ILE A 1 250 ? 9.170 0.232 5.208 1.00 90.38 250 ILE A N 1
ATOM 2010 C CA . ILE A 1 250 ? 9.620 -0.211 6.535 1.00 90.38 250 ILE A CA 1
ATOM 2011 C C . ILE A 1 250 ? 8.544 -1.060 7.211 1.00 90.38 250 ILE A C 1
ATOM 2013 O O . ILE A 1 250 ? 8.861 -2.131 7.725 1.00 90.38 250 ILE A O 1
ATOM 2017 N N . GLU A 1 251 ? 7.285 -0.625 7.182 1.00 88.75 251 GLU A N 1
ATOM 2018 C CA . GLU A 1 251 ? 6.168 -1.386 7.747 1.00 88.75 251 GLU A CA 1
ATOM 2019 C C . GLU A 1 251 ? 6.012 -2.745 7.050 1.00 88.75 251 GLU A C 1
ATOM 2021 O O . GLU A 1 251 ? 5.898 -3.781 7.706 1.00 88.75 251 GLU A O 1
ATOM 2026 N N . THR A 1 252 ? 6.108 -2.769 5.718 1.00 88.50 252 THR A N 1
ATOM 2027 C CA . THR A 1 252 ? 6.053 -4.012 4.935 1.00 88.50 252 THR A CA 1
ATOM 2028 C C . THR A 1 252 ? 7.181 -4.969 5.324 1.00 88.50 252 THR A C 1
ATOM 2030 O O . THR A 1 252 ? 6.935 -6.156 5.527 1.00 88.50 252 THR A O 1
ATOM 2033 N N . ILE A 1 253 ? 8.408 -4.466 5.488 1.00 90.69 253 ILE A N 1
ATOM 2034 C CA . ILE A 1 253 ? 9.567 -5.270 5.903 1.00 90.69 253 ILE A CA 1
ATOM 2035 C C . ILE A 1 253 ? 9.413 -5.770 7.346 1.00 90.69 253 ILE A C 1
ATOM 2037 O O . ILE A 1 253 ? 9.769 -6.911 7.637 1.00 90.69 253 ILE A O 1
ATOM 2041 N N . GLN A 1 254 ? 8.884 -4.949 8.255 1.00 92.69 254 GLN A N 1
ATOM 2042 C CA . GLN A 1 254 ? 8.632 -5.351 9.642 1.00 92.69 254 GLN A CA 1
ATOM 2043 C C . GLN A 1 254 ? 7.584 -6.462 9.723 1.00 92.69 254 GLN A C 1
ATOM 2045 O O . GLN A 1 254 ? 7.788 -7.444 10.439 1.00 92.69 254 GLN A O 1
ATOM 2050 N N . ASN A 1 255 ? 6.502 -6.338 8.955 1.00 89.50 255 ASN A N 1
ATOM 2051 C CA . ASN A 1 255 ? 5.462 -7.357 8.866 1.00 89.50 255 ASN A CA 1
ATOM 2052 C C . ASN A 1 255 ? 6.006 -8.658 8.265 1.00 89.50 255 ASN A C 1
ATOM 2054 O O . ASN A 1 255 ? 5.777 -9.729 8.821 1.00 89.50 255 ASN A O 1
ATOM 2058 N N . GLU A 1 256 ? 6.790 -8.566 7.190 1.00 86.06 256 GLU A N 1
ATOM 2059 C CA . GLU A 1 256 ? 7.426 -9.730 6.569 1.00 86.06 256 GLU A CA 1
ATOM 2060 C C . GLU A 1 256 ? 8.377 -10.432 7.544 1.00 86.06 256 GLU A C 1
ATOM 2062 O O . GLU A 1 256 ? 8.322 -11.648 7.706 1.00 86.06 256 GLU A O 1
ATOM 2067 N N . LYS A 1 257 ? 9.202 -9.668 8.267 1.00 88.38 257 LYS A N 1
ATOM 2068 C CA . LYS A 1 257 ? 10.084 -10.220 9.297 1.00 88.38 257 LYS A CA 1
ATOM 2069 C C . LYS A 1 257 ? 9.296 -10.932 10.395 1.00 88.38 257 LYS A C 1
ATOM 2071 O O . LYS A 1 257 ? 9.663 -12.039 10.767 1.00 88.38 257 LYS A O 1
ATOM 2076 N N . ARG A 1 258 ? 8.212 -10.329 10.895 1.00 89.88 258 ARG A N 1
ATOM 2077 C CA . ARG A 1 258 ? 7.354 -10.939 11.922 1.00 89.88 258 ARG A CA 1
ATOM 2078 C C . ARG A 1 258 ? 6.813 -12.296 11.459 1.00 89.88 258 ARG A C 1
ATOM 2080 O O . ARG A 1 258 ? 6.828 -13.238 12.241 1.00 89.88 258 ARG A O 1
ATOM 2087 N N . ILE A 1 259 ? 6.380 -12.400 10.203 1.00 84.44 259 ILE A N 1
ATOM 2088 C CA . ILE A 1 259 ? 5.882 -13.653 9.615 1.00 84.44 259 ILE A CA 1
ATOM 2089 C C . ILE A 1 259 ? 7.005 -14.691 9.508 1.00 84.44 259 ILE A C 1
ATOM 2091 O O . ILE A 1 259 ? 6.815 -15.847 9.881 1.00 84.44 259 ILE A O 1
ATOM 2095 N N . VAL A 1 260 ? 8.186 -14.282 9.038 1.00 83.50 260 VAL A N 1
ATOM 2096 C CA . VAL A 1 260 ? 9.355 -15.168 8.944 1.00 83.50 260 VAL A CA 1
ATOM 2097 C C . VAL A 1 260 ? 9.758 -15.692 10.326 1.00 83.50 260 VAL A C 1
ATOM 2099 O O . VAL A 1 260 ? 9.947 -16.898 10.480 1.00 83.50 260 VAL A O 1
ATOM 2102 N N . ASP A 1 261 ? 9.811 -14.819 11.334 1.00 87.25 261 ASP A N 1
ATOM 2103 C CA . ASP A 1 261 ? 10.128 -15.183 12.717 1.00 87.25 261 ASP A CA 1
ATOM 2104 C C . ASP A 1 261 ? 9.061 -16.144 13.293 1.00 87.25 261 ASP A C 1
ATOM 2106 O O . ASP A 1 261 ? 9.384 -17.109 13.988 1.00 87.25 261 ASP A O 1
ATOM 2110 N N . GLU A 1 262 ? 7.772 -15.930 12.998 1.00 85.94 262 GLU A N 1
ATOM 2111 C CA . GLU A 1 262 ? 6.687 -16.836 13.403 1.00 85.94 262 GLU A CA 1
ATOM 2112 C C . GLU A 1 262 ? 6.829 -18.225 12.769 1.00 85.94 262 GLU A C 1
ATOM 2114 O O . GLU A 1 262 ? 6.694 -19.233 13.463 1.00 85.94 262 GLU A O 1
ATOM 2119 N N . ILE A 1 263 ? 7.167 -18.301 11.482 1.00 80.62 263 ILE A N 1
ATOM 2120 C CA . ILE A 1 263 ? 7.374 -19.576 10.786 1.00 80.62 263 ILE A CA 1
ATOM 2121 C C . ILE A 1 263 ? 8.607 -20.302 11.326 1.00 80.62 263 ILE A C 1
ATOM 2123 O O . ILE A 1 263 ? 8.545 -21.513 11.560 1.00 80.62 263 ILE A O 1
ATOM 2127 N N . GLU A 1 264 ? 9.697 -19.586 11.600 1.00 83.50 264 GLU A N 1
ATOM 2128 C CA . GLU A 1 264 ? 10.887 -20.166 12.229 1.00 83.50 264 GLU A CA 1
ATOM 2129 C C . GLU A 1 264 ? 10.542 -20.772 13.600 1.00 83.50 264 GLU A C 1
ATOM 2131 O O . GLU A 1 264 ? 10.899 -21.919 13.883 1.00 83.50 264 GLU A O 1
ATOM 2136 N N . ASN A 1 265 ? 9.739 -20.070 14.408 1.00 84.81 265 ASN A N 1
ATOM 2137 C CA . ASN A 1 265 ? 9.271 -20.562 15.707 1.00 84.81 265 ASN A CA 1
ATOM 2138 C C . ASN A 1 265 ? 8.378 -21.812 15.608 1.00 84.81 265 ASN A C 1
ATOM 2140 O O . ASN A 1 265 ? 8.359 -22.623 16.535 1.00 84.81 265 ASN A O 1
ATOM 2144 N N . THR A 1 266 ? 7.657 -22.011 14.498 1.00 82.00 266 THR A N 1
ATOM 2145 C CA . THR A 1 266 ? 6.874 -23.244 14.271 1.00 82.00 266 THR A CA 1
ATOM 2146 C C . THR A 1 266 ? 7.729 -24.457 13.888 1.00 82.00 266 THR A C 1
ATOM 2148 O O . THR A 1 266 ? 7.216 -25.574 13.831 1.00 82.00 266 THR A O 1
ATOM 2151 N N . GLY A 1 267 ? 9.033 -24.269 13.648 1.00 75.31 267 GLY A N 1
ATOM 2152 C CA . GLY A 1 267 ? 9.963 -25.340 13.285 1.00 75.31 267 GLY A CA 1
ATOM 2153 C C . GLY A 1 267 ? 9.842 -25.814 11.833 1.00 75.31 267 GLY A C 1
ATOM 2154 O O . GLY A 1 267 ? 10.392 -26.859 11.489 1.00 75.31 267 GLY A O 1
ATOM 2155 N N . LEU A 1 268 ? 9.134 -25.063 10.979 1.00 65.94 268 LEU A N 1
ATOM 2156 C CA . LEU A 1 268 ? 8.870 -25.419 9.578 1.00 65.94 268 LEU A CA 1
ATOM 2157 C C . LEU A 1 268 ? 10.020 -25.097 8.605 1.00 65.94 268 LEU A C 1
ATOM 2159 O O . LEU A 1 268 ? 9.901 -25.393 7.417 1.00 65.94 268 LEU A O 1
ATOM 2163 N N . GLY A 1 269 ? 11.151 -24.570 9.078 1.00 61.66 269 GLY A N 1
ATOM 2164 C CA . GLY A 1 269 ? 12.374 -24.499 8.275 1.00 61.66 269 GLY A CA 1
ATOM 2165 C C . GLY A 1 269 ? 13.293 -23.328 8.606 1.00 61.66 269 GLY A C 1
ATOM 2166 O O . GLY A 1 269 ? 12.926 -22.403 9.323 1.00 61.66 269 GLY A O 1
ATOM 2167 N N . HIS A 1 270 ? 14.506 -23.386 8.052 1.00 63.47 270 HIS A N 1
ATOM 2168 C CA . HIS A 1 270 ? 15.464 -22.280 8.054 1.00 63.47 270 HIS A CA 1
ATOM 2169 C C . HIS A 1 270 ? 15.071 -21.205 7.014 1.00 63.47 270 HIS A C 1
ATOM 2171 O O . HIS A 1 270 ? 14.420 -21.529 6.016 1.00 63.47 270 HIS A O 1
ATOM 2177 N N . PRO A 1 271 ? 15.552 -19.952 7.155 1.00 60.50 271 PRO A N 1
ATOM 2178 C CA . PRO A 1 271 ? 15.178 -18.818 6.295 1.00 60.50 271 PRO A CA 1
ATOM 2179 C C . PRO A 1 271 ? 15.338 -19.061 4.784 1.00 60.50 271 PRO A C 1
ATOM 2181 O O . PRO A 1 271 ? 14.592 -18.518 3.974 1.00 60.50 271 PRO A O 1
ATOM 2184 N N . ASN A 1 272 ? 16.289 -19.912 4.385 1.00 61.44 272 ASN A N 1
ATOM 2185 C CA . ASN A 1 272 ? 16.573 -20.199 2.975 1.00 61.44 272 ASN A CA 1
ATOM 2186 C C . ASN A 1 272 ? 15.518 -21.075 2.279 1.00 61.44 272 ASN A C 1
ATOM 2188 O O . ASN A 1 272 ? 15.471 -21.089 1.048 1.00 61.44 272 ASN A O 1
ATOM 2192 N N . ASP A 1 273 ? 14.679 -21.796 3.025 1.00 65.81 273 ASP A N 1
ATOM 2193 C CA . ASP A 1 273 ? 13.622 -22.634 2.447 1.00 65.81 273 ASP A CA 1
ATOM 2194 C C . ASP A 1 273 ? 12.266 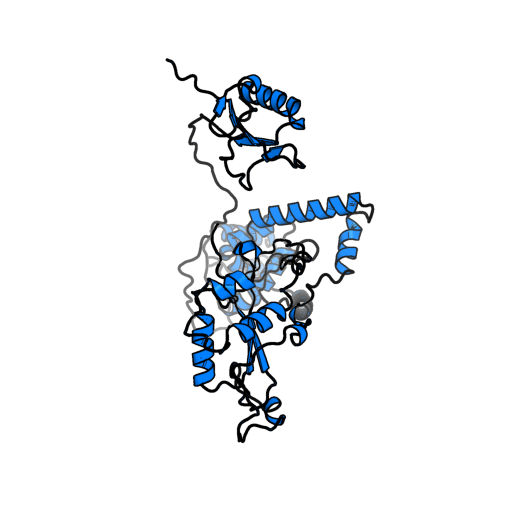-21.916 2.379 1.00 65.81 273 ASP A C 1
ATOM 2196 O O . ASP A 1 273 ? 11.385 -22.336 1.630 1.00 65.81 273 ASP A O 1
ATOM 2200 N N . TYR A 1 274 ? 12.124 -20.773 3.055 1.00 68.56 274 TYR A N 1
ATOM 2201 C CA . TYR A 1 274 ? 10.902 -19.965 3.060 1.00 68.56 274 TYR A CA 1
ATOM 2202 C C . TYR A 1 274 ? 10.502 -19.474 1.659 1.00 68.56 274 TYR A C 1
ATOM 2204 O O . TYR A 1 274 ? 9.355 -19.629 1.247 1.00 68.56 274 TYR A O 1
ATOM 2212 N N . THR A 1 275 ? 11.454 -18.975 0.865 1.00 66.94 275 THR A N 1
ATOM 2213 C CA . THR A 1 275 ? 11.180 -18.515 -0.513 1.00 66.94 275 THR A CA 1
ATOM 2214 C C . THR A 1 275 ? 10.725 -19.651 -1.436 1.00 66.94 275 THR A C 1
ATOM 2216 O O . THR A 1 275 ? 9.900 -19.450 -2.329 1.00 66.94 275 THR A O 1
ATOM 2219 N N . LYS A 1 276 ? 11.211 -20.876 -1.204 1.00 70.44 276 LYS A N 1
ATOM 2220 C CA . LYS A 1 276 ? 10.751 -22.068 -1.928 1.00 70.44 276 LYS A CA 1
ATOM 2221 C C . LYS A 1 276 ? 9.352 -22.478 -1.484 1.00 70.44 276 LYS A C 1
ATOM 2223 O O . LYS A 1 276 ? 8.547 -22.856 -2.320 1.00 70.44 276 LYS A O 1
ATOM 2228 N N . LEU A 1 277 ? 9.043 -22.380 -0.192 1.00 68.56 277 LEU A N 1
ATOM 2229 C CA . LEU A 1 277 ? 7.700 -22.664 0.315 1.00 68.56 277 LEU A CA 1
ATOM 2230 C C . LEU A 1 277 ? 6.670 -21.687 -0.263 1.00 68.56 277 LEU A C 1
ATOM 2232 O O . LEU A 1 277 ? 5.652 -22.131 -0.783 1.00 68.56 277 LEU A O 1
ATOM 2236 N N . LEU A 1 278 ? 6.967 -20.385 -0.274 1.00 68.44 278 LEU A N 1
ATOM 2237 C CA . LEU A 1 278 ? 6.078 -19.371 -0.851 1.00 68.44 278 LEU A CA 1
ATOM 2238 C C . LEU A 1 278 ? 5.836 -19.559 -2.354 1.00 68.44 278 LEU A C 1
ATOM 2240 O O . LEU A 1 278 ? 4.754 -19.259 -2.839 1.00 68.44 278 LEU A O 1
ATOM 2244 N N . THR A 1 279 ? 6.822 -20.064 -3.099 1.00 67.94 279 THR A N 1
ATOM 2245 C CA . THR A 1 279 ? 6.663 -20.323 -4.542 1.00 67.94 279 THR A CA 1
ATOM 2246 C C . THR A 1 279 ? 5.915 -21.620 -4.852 1.00 67.94 279 THR A C 1
ATOM 2248 O O . THR A 1 279 ? 5.445 -21.791 -5.974 1.00 67.94 279 THR A O 1
ATOM 2251 N N . LEU A 1 280 ? 5.794 -22.534 -3.884 1.00 67.44 280 LEU A N 1
ATOM 2252 C CA . LEU A 1 280 ? 5.072 -23.802 -4.034 1.00 67.44 280 LEU A CA 1
ATOM 2253 C C . LEU A 1 280 ? 3.589 -23.704 -3.658 1.00 67.44 280 LEU A C 1
ATOM 2255 O O . LEU A 1 280 ? 2.819 -24.595 -4.019 1.00 67.44 280 LEU A O 1
ATOM 2259 N N . VAL A 1 281 ? 3.191 -22.662 -2.929 1.00 65.06 281 VAL A N 1
ATOM 2260 C CA . VAL A 1 281 ? 1.809 -22.467 -2.488 1.00 65.06 281 VAL A CA 1
ATOM 2261 C C . VAL A 1 281 ? 1.147 -21.427 -3.382 1.00 65.06 281 VAL A C 1
ATOM 2263 O O . VAL A 1 281 ? 1.571 -20.276 -3.430 1.00 65.06 281 VAL A O 1
ATOM 2266 N N . ASP A 1 282 ? 0.087 -21.829 -4.082 1.00 62.28 282 ASP A N 1
ATOM 2267 C CA . ASP A 1 282 ? -0.758 -20.888 -4.810 1.00 62.28 282 ASP A CA 1
ATOM 2268 C C . ASP A 1 282 ? -1.634 -20.127 -3.808 1.00 62.28 282 ASP A C 1
ATOM 2270 O O . ASP A 1 282 ? -2.650 -20.628 -3.326 1.00 62.28 282 ASP A O 1
ATOM 2274 N N . LEU A 1 283 ? -1.166 -18.937 -3.433 1.00 64.31 283 LEU A N 1
ATOM 2275 C CA . LEU A 1 283 ? -1.872 -17.987 -2.571 1.00 64.31 283 LEU A CA 1
ATOM 2276 C C . LEU A 1 283 ? -2.627 -16.929 -3.383 1.00 64.31 283 LEU A C 1
ATOM 2278 O O . LEU A 1 283 ? -2.987 -15.884 -2.835 1.00 64.31 283 LEU A O 1
ATOM 2282 N N . SER A 1 284 ? -2.839 -17.158 -4.684 1.00 64.81 284 SER A N 1
ATOM 2283 C CA . SER A 1 284 ? -3.660 -16.260 -5.492 1.00 64.81 284 SER A CA 1
ATOM 2284 C C . SER A 1 284 ? -5.022 -16.101 -4.809 1.00 64.81 284 SER A C 1
ATOM 2286 O O . SER A 1 284 ? -5.620 -17.110 -4.417 1.00 64.81 284 SER A O 1
ATOM 2288 N N . PRO A 1 285 ? -5.506 -14.860 -4.599 1.00 60.09 285 PRO A N 1
ATOM 2289 C CA . PRO A 1 285 ? -6.803 -14.655 -3.976 1.00 60.09 285 PRO A CA 1
ATOM 2290 C C . PRO A 1 285 ? -7.828 -15.444 -4.786 1.00 60.09 285 PRO A C 1
ATOM 2292 O O . PRO A 1 285 ? -7.901 -15.269 -6.001 1.00 60.09 285 PRO A O 1
ATOM 2295 N N . LEU A 1 286 ? -8.580 -16.340 -4.133 1.00 58.16 286 LEU A N 1
ATOM 2296 C CA . LEU A 1 286 ? -9.692 -17.004 -4.801 1.00 58.16 286 LEU A CA 1
ATOM 2297 C C . LEU A 1 286 ? -10.604 -15.901 -5.329 1.00 58.16 286 LEU A C 1
ATOM 2299 O O . LEU A 1 286 ? -11.185 -15.145 -4.544 1.00 58.16 286 LEU A O 1
ATOM 2303 N N . ASP A 1 287 ? -10.709 -15.800 -6.651 1.00 57.31 287 ASP A N 1
ATOM 2304 C CA . ASP A 1 287 ? -11.602 -14.851 -7.282 1.00 57.31 287 ASP A CA 1
ATOM 2305 C C . ASP A 1 287 ? -13.019 -15.186 -6.820 1.00 57.31 287 ASP A C 1
ATOM 2307 O O . ASP A 1 287 ? -13.637 -16.161 -7.246 1.00 57.31 287 ASP A O 1
ATOM 2311 N N . THR A 1 288 ? -13.567 -14.352 -5.935 1.00 56.72 288 THR A N 1
ATOM 2312 C CA . THR A 1 288 ? -14.943 -14.509 -5.439 1.00 56.72 288 THR A CA 1
ATOM 2313 C C . THR A 1 288 ? -15.972 -14.468 -6.575 1.00 56.72 288 THR A C 1
ATOM 2315 O O . THR A 1 288 ? -17.107 -14.901 -6.390 1.00 56.72 288 THR A O 1
ATOM 2318 N N . SER A 1 289 ? -15.559 -14.019 -7.768 1.00 59.78 289 SER A N 1
ATOM 2319 C CA . SER A 1 289 ? -16.328 -14.076 -9.013 1.00 59.78 289 SER A CA 1
ATOM 2320 C C . SER A 1 289 ? -16.642 -15.497 -9.504 1.00 59.78 289 SER A C 1
ATOM 2322 O O . SER A 1 289 ? -17.605 -15.670 -10.251 1.00 59.78 289 SER A O 1
ATOM 2324 N N . GLU A 1 290 ? -15.896 -16.518 -9.065 1.00 59.97 290 GLU A N 1
ATOM 2325 C CA . GLU A 1 290 ? -16.185 -17.921 -9.395 1.00 59.97 290 GLU A CA 1
ATOM 2326 C C . GLU A 1 290 ? -17.341 -18.501 -8.565 1.00 59.97 290 GLU A C 1
ATOM 2328 O O . GLU A 1 290 ? -17.946 -19.508 -8.944 1.00 59.97 290 GLU A O 1
ATOM 2333 N N . PHE A 1 291 ? -17.697 -17.863 -7.446 1.00 68.81 291 PHE A N 1
ATOM 2334 C CA . PHE A 1 291 ? -18.736 -18.359 -6.553 1.00 68.81 291 PHE A CA 1
ATOM 2335 C C . PHE A 1 291 ? -20.090 -17.717 -6.863 1.00 68.81 291 PHE A C 1
ATOM 2337 O O . PHE A 1 291 ? -20.318 -16.526 -6.660 1.00 68.81 291 PHE A O 1
ATOM 2344 N N . ALA A 1 292 ? -21.037 -18.539 -7.316 1.00 77.94 292 ALA A N 1
ATOM 2345 C CA . ALA A 1 292 ? -22.430 -18.143 -7.482 1.00 77.94 292 ALA A CA 1
ATOM 2346 C C . ALA A 1 292 ? -23.263 -18.544 -6.254 1.00 77.94 292 ALA A C 1
ATOM 2348 O O . ALA A 1 292 ? -23.259 -19.704 -5.838 1.00 77.94 292 ALA A O 1
ATOM 2349 N N . PHE A 1 293 ? -24.032 -17.602 -5.705 1.00 80.56 293 PHE A N 1
ATOM 2350 C CA . PHE A 1 293 ? -24.964 -17.865 -4.606 1.00 80.56 293 PHE A CA 1
ATOM 2351 C C . PHE A 1 293 ? -26.349 -18.277 -5.128 1.00 80.56 293 PHE A C 1
ATOM 2353 O O . PHE A 1 293 ? -26.927 -17.616 -5.994 1.00 80.56 293 PHE A O 1
ATOM 2360 N N . ASP A 1 294 ? -26.922 -19.348 -4.570 1.00 83.94 294 ASP A N 1
ATOM 2361 C CA . ASP A 1 294 ? -28.294 -19.760 -4.887 1.00 83.94 294 ASP A CA 1
ATOM 2362 C C . ASP A 1 294 ? -29.317 -18.914 -4.114 1.00 83.94 294 ASP A C 1
ATOM 2364 O O . ASP A 1 294 ? -29.545 -19.097 -2.918 1.00 83.94 294 ASP A O 1
ATOM 2368 N N . TYR A 1 295 ? -29.975 -17.993 -4.818 1.00 83.06 295 TYR A N 1
ATOM 2369 C CA . TYR A 1 295 ? -30.974 -17.089 -4.245 1.00 83.06 295 TYR A CA 1
ATOM 2370 C C . TYR A 1 295 ? -32.373 -17.714 -4.097 1.00 83.06 295 TYR A C 1
ATOM 2372 O O . TYR A 1 295 ? -33.260 -17.095 -3.505 1.00 83.06 295 TYR A O 1
ATOM 2380 N N . ARG A 1 296 ? -32.629 -18.917 -4.636 1.00 81.00 296 ARG A N 1
ATOM 2381 C CA . ARG A 1 296 ? -33.986 -19.508 -4.663 1.00 81.00 296 ARG A CA 1
ATOM 2382 C C . ARG A 1 296 ? -34.536 -19.775 -3.264 1.00 81.00 296 ARG A C 1
ATOM 2384 O O . ARG A 1 296 ? -35.742 -19.652 -3.047 1.00 81.00 296 ARG A O 1
ATOM 2391 N N . SER A 1 297 ? -33.655 -20.067 -2.312 1.00 77.94 297 SER A N 1
ATOM 2392 C CA . SER A 1 297 ? -33.989 -20.259 -0.897 1.00 77.94 297 SER A CA 1
ATOM 2393 C C . SER A 1 297 ? -34.598 -19.011 -0.251 1.00 77.94 297 SER A C 1
ATOM 2395 O O . SER A 1 297 ? -35.403 -19.138 0.665 1.00 77.94 297 SER A O 1
ATOM 2397 N N . ALA A 1 298 ? -34.272 -17.815 -0.753 1.00 74.56 298 ALA A N 1
ATOM 2398 C CA . ALA A 1 298 ? -34.763 -16.547 -0.217 1.00 74.56 298 ALA A CA 1
ATOM 2399 C C . ALA A 1 298 ? -36.184 -16.174 -0.687 1.00 74.56 298 ALA A C 1
ATOM 2401 O O . ALA A 1 298 ? -36.729 -15.186 -0.207 1.00 74.56 298 ALA A O 1
ATOM 2402 N N . LYS A 1 299 ? -36.782 -16.945 -1.614 1.00 82.19 299 LYS A N 1
ATOM 2403 C CA . LYS A 1 299 ? -38.149 -16.752 -2.147 1.00 82.19 299 LYS A CA 1
ATOM 2404 C C . LYS A 1 299 ? -38.485 -15.278 -2.477 1.00 82.19 299 LYS A C 1
ATOM 2406 O O . LYS A 1 299 ? -39.408 -14.717 -1.891 1.00 82.19 299 LYS A O 1
ATOM 2411 N N . PRO A 1 300 ? -37.762 -14.651 -3.423 1.00 84.19 300 PRO A N 1
ATOM 2412 C CA . PRO A 1 300 ? -37.983 -13.251 -3.776 1.00 84.19 300 PRO A CA 1
ATOM 2413 C C . PRO A 1 300 ? -39.362 -13.004 -4.399 1.00 84.19 300 PRO A C 1
ATOM 2415 O O . PRO A 1 300 ? -39.833 -13.778 -5.238 1.00 84.19 300 PRO A O 1
ATOM 2418 N N . GLU A 1 301 ? -39.969 -11.871 -4.053 1.00 85.12 301 GLU A N 1
ATOM 2419 C CA . GLU A 1 301 ? -41.153 -11.353 -4.733 1.00 85.12 301 GLU A CA 1
ATOM 2420 C C . GLU A 1 301 ? -40.734 -10.548 -5.965 1.00 85.12 301 GLU A C 1
ATOM 2422 O O . GLU A 1 301 ? -40.018 -9.553 -5.870 1.00 85.12 301 GLU A O 1
ATOM 2427 N N . PHE A 1 302 ? -41.163 -10.982 -7.149 1.00 87.31 302 PHE A N 1
ATOM 2428 C CA . PHE A 1 302 ? -40.758 -10.355 -8.405 1.00 87.31 302 PHE A CA 1
ATOM 2429 C C . PHE A 1 302 ? -41.678 -9.199 -8.804 1.00 87.31 302 PHE A C 1
ATOM 2431 O O . PHE A 1 302 ? -42.895 -9.366 -8.877 1.00 87.31 302 PHE A O 1
ATOM 2438 N N . LEU A 1 303 ? -41.079 -8.053 -9.135 1.00 85.56 303 LEU A N 1
ATOM 2439 C CA . LEU A 1 303 ? -41.788 -6.850 -9.584 1.00 85.56 303 LEU A CA 1
ATOM 2440 C C . LEU A 1 303 ? -42.211 -6.924 -11.051 1.00 85.56 303 LEU A C 1
ATOM 2442 O O . LEU A 1 303 ? -43.239 -6.371 -11.438 1.00 85.56 303 LEU A O 1
ATOM 2446 N N . ASN A 1 304 ? -41.418 -7.603 -11.877 1.00 87.44 304 ASN A N 1
ATOM 2447 C CA . ASN A 1 304 ? -41.687 -7.789 -13.294 1.00 87.44 304 ASN A CA 1
ATOM 2448 C C . ASN A 1 304 ? -41.475 -9.243 -13.730 1.00 87.44 304 ASN A C 1
ATOM 2450 O O . ASN A 1 304 ? -40.829 -10.059 -13.067 1.00 87.44 304 ASN A O 1
ATOM 2454 N N . ASN A 1 305 ? -42.057 -9.565 -14.881 1.00 87.25 305 ASN A N 1
ATOM 2455 C CA . ASN A 1 305 ? -41.865 -10.830 -15.569 1.00 87.25 305 ASN A CA 1
ATOM 2456 C C . ASN A 1 305 ? -41.666 -10.535 -17.056 1.00 87.25 305 ASN A C 1
ATOM 2458 O O . ASN A 1 305 ? -42.569 -10.013 -17.705 1.00 87.25 305 ASN A O 1
ATOM 2462 N N . LEU A 1 306 ? -40.488 -10.860 -17.587 1.00 85.81 306 LEU A N 1
ATOM 2463 C CA . LEU A 1 306 ? -40.129 -10.545 -18.971 1.00 85.81 306 LEU A CA 1
ATOM 2464 C C . LEU A 1 306 ? -40.788 -11.498 -19.984 1.00 85.81 306 LEU A C 1
ATOM 2466 O O . LEU A 1 306 ? -40.828 -11.200 -21.176 1.00 85.81 306 LEU A O 1
ATOM 2470 N N . GLU A 1 307 ? -41.315 -12.636 -19.524 1.00 85.44 307 GLU A N 1
ATOM 2471 C CA . GLU A 1 307 ? -41.846 -13.708 -20.378 1.00 85.44 307 GLU A CA 1
ATOM 2472 C C . GLU A 1 307 ? -43.359 -13.631 -20.601 1.00 85.44 307 GLU A C 1
ATOM 2474 O O . GLU A 1 307 ? -43.871 -14.232 -21.549 1.00 85.44 307 GLU A O 1
ATOM 2479 N N . SER A 1 308 ? -44.079 -12.888 -19.754 1.00 79.06 308 SER A N 1
ATOM 2480 C CA . SER A 1 308 ? -45.544 -12.797 -19.793 1.00 79.06 308 SER A CA 1
ATOM 2481 C C . SER A 1 308 ? -46.078 -12.060 -21.028 1.00 79.06 308 SER A C 1
ATOM 2483 O O . SER A 1 308 ? -47.233 -12.251 -21.401 1.00 79.06 308 SER A O 1
ATOM 2485 N N . GLY A 1 309 ? -45.249 -11.242 -21.684 1.00 71.69 309 GLY A N 1
ATOM 2486 C CA . GLY A 1 309 ? -45.629 -10.451 -22.852 1.00 71.69 309 GLY A CA 1
ATOM 2487 C C . GLY A 1 309 ? -45.510 -11.177 -24.200 1.00 71.69 309 GLY A C 1
ATOM 2488 O O . GLY A 1 309 ? -44.725 -12.117 -24.395 1.00 71.69 309 GLY A O 1
ATOM 2489 N N . ILE A 1 310 ? -46.256 -10.674 -25.188 1.00 68.19 310 ILE A N 1
ATOM 2490 C CA . ILE A 1 310 ? -45.993 -10.930 -26.609 1.00 68.19 310 ILE A CA 1
ATOM 2491 C C . ILE A 1 310 ? -44.814 -10.040 -27.010 1.00 68.19 310 ILE A C 1
ATOM 2493 O O . ILE A 1 310 ? -44.968 -8.851 -27.262 1.00 68.19 310 ILE A O 1
ATOM 2497 N N . SER A 1 311 ? -43.618 -10.621 -27.006 1.00 74.31 311 SER A N 1
ATOM 2498 C CA . SER A 1 311 ? -42.382 -9.965 -27.431 1.00 74.31 311 SER A CA 1
ATOM 2499 C C . SER A 1 311 ? -41.723 -10.772 -28.540 1.00 74.31 311 SER A C 1
ATOM 2501 O O . SER A 1 311 ? -41.741 -12.005 -28.514 1.00 74.31 311 SER A O 1
ATOM 2503 N N . MET A 1 312 ? -41.122 -10.066 -29.497 1.00 72.50 312 MET A N 1
ATOM 2504 C CA . MET A 1 312 ? -40.371 -10.651 -30.610 1.00 72.50 312 MET A CA 1
ATOM 2505 C C . MET A 1 312 ? -38.976 -11.145 -30.173 1.00 72.50 312 MET A C 1
ATOM 2507 O O . MET A 1 312 ? -38.362 -11.960 -30.856 1.00 72.50 312 MET A O 1
ATOM 2511 N N . TYR A 1 313 ? -38.495 -10.733 -28.994 1.00 80.69 313 TYR A N 1
ATOM 2512 C CA . TYR A 1 313 ? -37.139 -10.996 -28.497 1.00 80.69 313 TYR A CA 1
ATOM 2513 C C . TYR A 1 313 ? -37.037 -12.240 -27.596 1.00 80.69 313 TYR A C 1
ATOM 2515 O O . TYR A 1 313 ? -36.436 -12.206 -26.523 1.00 80.69 313 TYR A O 1
ATOM 2523 N N . LYS A 1 314 ? -37.652 -13.360 -27.999 1.00 80.81 314 LYS A N 1
ATOM 2524 C CA . LYS A 1 314 ? -37.660 -14.616 -27.213 1.00 80.81 314 LYS A CA 1
ATOM 2525 C C . LYS A 1 314 ? -36.561 -15.610 -27.601 1.00 80.81 314 LYS A C 1
ATOM 2527 O O . LYS A 1 314 ? -36.463 -16.670 -26.980 1.00 80.81 314 LYS A O 1
ATOM 2532 N N . SER A 1 315 ? -35.755 -15.327 -28.624 1.00 84.88 315 SER A N 1
ATOM 2533 C CA . SER A 1 315 ? -34.709 -16.253 -29.076 1.00 84.88 315 SER A CA 1
ATOM 2534 C C . SER A 1 315 ? -33.457 -16.163 -28.204 1.00 84.88 315 SER A C 1
ATOM 2536 O O . SER A 1 315 ? -32.917 -15.080 -28.005 1.00 84.88 315 SER A O 1
ATOM 2538 N N . LEU A 1 316 ? -32.947 -17.310 -27.741 1.00 84.44 316 LEU A N 1
ATOM 2539 C CA . LEU A 1 316 ? -31.675 -17.388 -27.005 1.00 84.44 316 LEU A CA 1
ATOM 2540 C C . LEU A 1 316 ? -30.454 -17.089 -27.886 1.00 84.44 316 LEU A C 1
ATOM 2542 O O . LEU A 1 316 ? -29.402 -16.731 -27.368 1.00 84.44 316 LEU A O 1
ATOM 2546 N N . HIS A 1 317 ? -30.600 -17.165 -29.213 1.00 85.44 317 HIS A N 1
ATOM 2547 C CA . HIS A 1 317 ? -29.520 -16.846 -30.152 1.00 85.44 317 HIS A CA 1
ATOM 2548 C C . HIS A 1 317 ? -29.046 -15.389 -30.028 1.00 85.44 317 HIS A C 1
ATOM 2550 O O . HIS A 1 317 ? -27.899 -15.089 -30.348 1.00 85.44 317 HIS A O 1
ATOM 2556 N N . LEU A 1 318 ? -29.893 -14.500 -29.493 1.00 83.62 318 LEU A N 1
ATOM 2557 C CA . LEU A 1 318 ? -29.558 -13.104 -29.204 1.00 83.62 318 LEU A CA 1
ATOM 2558 C C . LEU A 1 318 ? -28.414 -12.950 -28.187 1.00 83.62 318 LEU A C 1
ATOM 2560 O O . LEU A 1 318 ? -27.781 -11.899 -28.161 1.00 83.62 318 LEU A O 1
ATOM 2564 N N . LEU A 1 319 ? -28.117 -13.968 -27.368 1.00 84.06 319 LEU A N 1
ATOM 2565 C CA . LEU A 1 319 ? -26.957 -13.951 -26.465 1.00 84.06 319 LEU A CA 1
ATOM 2566 C C . LEU A 1 319 ? -25.629 -14.064 -27.221 1.00 84.06 319 LEU A C 1
ATOM 2568 O O . LEU A 1 319 ? -24.643 -13.463 -26.807 1.00 84.06 319 LEU A O 1
ATOM 2572 N N . PHE A 1 320 ? -25.616 -14.798 -28.334 1.00 84.38 320 PHE A N 1
ATOM 2573 C CA . PHE A 1 320 ? -24.404 -15.097 -29.100 1.00 84.38 320 PHE A CA 1
ATOM 2574 C C . PHE A 1 320 ? -24.089 -14.057 -30.178 1.00 84.38 320 PHE A C 1
ATOM 2576 O O . PHE A 1 320 ? -22.999 -14.062 -30.742 1.00 84.38 320 PHE A O 1
ATOM 2583 N N . GLN A 1 321 ? -25.025 -13.158 -30.485 1.00 83.19 321 GLN A N 1
ATOM 2584 C CA . GLN A 1 321 ? -24.783 -12.086 -31.449 1.00 83.19 321 GLN A CA 1
ATOM 2585 C C . GLN A 1 321 ? -23.832 -11.028 -30.860 1.00 83.19 321 GLN A C 1
ATOM 2587 O O . GLN A 1 321 ? -23.857 -10.791 -29.655 1.00 83.19 321 GLN A O 1
ATOM 2592 N N . PRO A 1 322 ? -22.983 -10.360 -31.648 1.00 81.19 322 PRO A N 1
ATOM 2593 C CA . PRO A 1 322 ? -22.200 -9.233 -31.146 1.00 81.19 322 PRO A CA 1
ATOM 2594 C C . PRO A 1 322 ? -23.134 -8.084 -30.724 1.00 81.19 322 PRO A C 1
ATOM 2596 O O . PRO A 1 322 ? -24.102 -7.778 -31.416 1.00 81.19 322 PRO A O 1
ATOM 2599 N N . PHE A 1 323 ? -22.864 -7.465 -29.573 1.00 81.12 323 PHE A N 1
ATOM 2600 C CA . PHE A 1 323 ? -23.616 -6.320 -29.044 1.00 81.12 323 PHE A CA 1
ATOM 2601 C C . PHE A 1 323 ? -22.629 -5.267 -28.541 1.00 81.12 323 PHE A C 1
ATOM 2603 O O . PHE A 1 323 ? -21.502 -5.615 -28.181 1.00 81.12 323 PHE A O 1
ATOM 2610 N N . HIS A 1 324 ? -23.021 -3.994 -28.538 1.00 80.75 324 HIS A N 1
ATOM 2611 C CA . HIS A 1 324 ? -22.122 -2.930 -28.099 1.00 80.75 324 HIS A CA 1
ATOM 2612 C C . HIS A 1 324 ? -21.744 -3.105 -26.617 1.00 80.75 324 HIS A C 1
ATOM 2614 O O . HIS A 1 324 ? -22.616 -3.419 -25.798 1.00 80.75 324 HIS A O 1
ATOM 2620 N N . PRO A 1 325 ? -20.461 -2.912 -26.260 1.00 77.62 325 PRO A N 1
ATOM 2621 C CA . PRO A 1 325 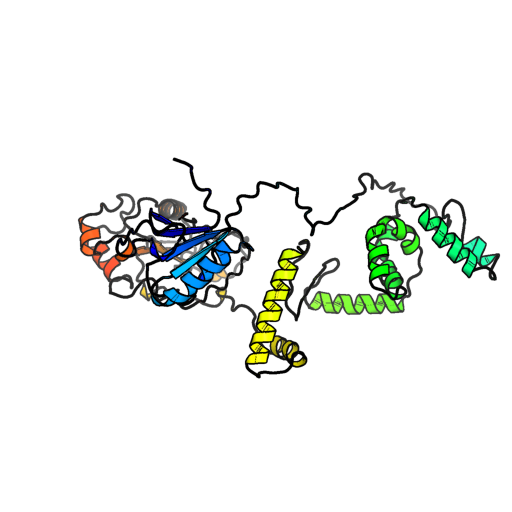? -20.011 -3.040 -24.880 1.00 77.62 325 PRO A CA 1
ATOM 2622 C C . PRO A 1 325 ? -20.763 -2.047 -23.982 1.00 77.62 325 PRO A C 1
ATOM 2624 O O . PRO A 1 325 ? -20.977 -0.897 -24.360 1.00 77.62 325 PRO A O 1
ATOM 2627 N N . GLY A 1 326 ? -21.192 -2.507 -22.804 1.00 76.19 326 GLY A N 1
ATOM 2628 C CA . GLY A 1 326 ? -21.916 -1.696 -21.817 1.00 76.19 326 GLY A CA 1
ATOM 2629 C C . GLY A 1 326 ? -23.440 -1.620 -21.991 1.00 76.19 326 GLY A C 1
ATOM 2630 O O . GLY A 1 326 ? -24.105 -1.034 -21.142 1.00 76.19 326 GLY A O 1
ATOM 2631 N N . GLN A 1 327 ? -24.022 -2.219 -23.037 1.00 79.81 327 GLN A N 1
ATOM 2632 C CA . GLN A 1 327 ? -25.479 -2.240 -23.225 1.00 79.81 327 GLN A CA 1
ATOM 2633 C C . GLN A 1 327 ? -26.111 -3.579 -22.813 1.00 79.81 327 GLN A C 1
ATOM 2635 O O . GLN A 1 327 ? -25.598 -4.655 -23.128 1.00 79.81 327 GLN A O 1
ATOM 2640 N N . ILE A 1 328 ? -27.273 -3.517 -22.152 1.00 80.88 328 ILE A N 1
ATOM 2641 C CA . ILE A 1 328 ? -28.070 -4.703 -21.801 1.00 80.88 328 ILE A CA 1
ATOM 2642 C C . ILE A 1 328 ? -28.783 -5.213 -23.055 1.00 80.88 328 ILE A C 1
ATOM 2644 O O . ILE A 1 328 ? -29.495 -4.471 -23.733 1.00 80.88 328 ILE A O 1
ATOM 2648 N N . ARG A 1 329 ? -28.612 -6.503 -23.351 1.00 85.06 329 ARG A N 1
ATOM 2649 C CA . ARG A 1 329 ? -29.227 -7.148 -24.516 1.00 85.06 329 ARG A CA 1
ATOM 2650 C C . ARG A 1 329 ? -30.749 -7.230 -24.352 1.00 85.06 329 ARG A C 1
ATOM 2652 O O . ARG A 1 329 ? -31.212 -7.697 -23.309 1.00 85.06 329 ARG A O 1
ATOM 2659 N N . PRO A 1 330 ? -31.536 -6.870 -25.382 1.00 83.38 330 PRO A N 1
ATOM 2660 C CA . PRO A 1 330 ? -32.981 -6.982 -25.323 1.00 83.38 330 PRO A CA 1
ATOM 2661 C C . PRO A 1 330 ? -33.420 -8.440 -25.463 1.00 83.38 330 PRO A C 1
ATOM 2663 O O . PRO A 1 330 ? -33.558 -8.952 -26.571 1.00 83.38 330 PRO A O 1
ATOM 2666 N N . ILE A 1 331 ? -33.604 -9.134 -24.337 1.00 86.50 331 ILE A N 1
ATOM 2667 C CA . ILE A 1 331 ? -34.059 -10.528 -24.296 1.00 86.50 331 ILE A CA 1
ATOM 2668 C C . ILE A 1 331 ? -35.259 -10.633 -23.361 1.00 86.50 331 ILE A C 1
ATOM 2670 O O . ILE A 1 331 ? -35.161 -10.427 -22.156 1.00 86.50 331 ILE A O 1
ATOM 2674 N N . SER A 1 332 ? -36.407 -11.019 -23.906 1.00 86.19 332 SER A N 1
ATOM 2675 C CA . SER A 1 332 ? -37.650 -11.206 -23.149 1.00 86.19 332 SER A CA 1
ATOM 2676 C C . SER A 1 332 ? -37.724 -12.597 -22.509 1.00 86.19 332 SER A C 1
ATOM 2678 O O . SER A 1 332 ? -38.682 -13.340 -22.724 1.00 86.19 332 SER A O 1
ATOM 2680 N N . ARG A 1 333 ? -36.672 -12.969 -21.769 1.00 86.00 333 ARG A N 1
ATOM 2681 C CA . ARG A 1 333 ? -36.581 -14.189 -20.952 1.00 86.00 333 ARG A CA 1
ATOM 2682 C C . ARG A 1 333 ? -36.012 -13.861 -19.579 1.00 86.00 333 ARG A C 1
ATOM 2684 O O . ARG A 1 333 ? -35.176 -12.971 -19.456 1.00 86.00 333 ARG A O 1
ATOM 2691 N N . ASN A 1 334 ? -36.419 -14.612 -18.562 1.00 88.38 334 ASN A N 1
ATOM 2692 C CA . ASN A 1 334 ? -36.014 -14.399 -17.170 1.00 88.38 334 ASN A CA 1
ATOM 2693 C C . ASN A 1 334 ? -34.599 -14.955 -16.881 1.00 88.38 334 ASN A C 1
ATOM 2695 O O . ASN A 1 334 ? -34.429 -15.841 -16.046 1.00 88.38 334 ASN A O 1
ATOM 2699 N N . ILE A 1 335 ? -33.590 -14.463 -17.611 1.00 87.12 335 ILE A N 1
ATOM 2700 C CA . ILE A 1 335 ? -32.189 -14.923 -17.534 1.00 87.12 335 ILE A CA 1
ATOM 2701 C C . ILE A 1 335 ? -31.412 -14.112 -16.496 1.00 87.12 335 ILE A C 1
ATOM 2703 O O . ILE A 1 335 ? -30.768 -14.676 -15.617 1.00 87.12 335 ILE A O 1
ATOM 2707 N N . PHE A 1 336 ? -31.500 -12.786 -16.586 1.00 88.38 336 PHE A N 1
ATOM 2708 C CA . PHE A 1 336 ? -30.846 -11.873 -15.657 1.00 88.38 336 PHE A CA 1
ATOM 2709 C C . PHE A 1 336 ? -31.816 -11.516 -14.538 1.00 88.38 336 PHE A C 1
ATOM 2711 O O . PHE A 1 336 ? -32.844 -10.882 -14.782 1.00 88.38 336 PHE A O 1
ATOM 2718 N N . ASN A 1 337 ? -31.487 -11.942 -13.320 1.00 89.00 337 ASN A N 1
ATOM 2719 C CA . ASN A 1 337 ? -32.282 -11.691 -12.126 1.00 89.00 337 ASN A CA 1
ATOM 2720 C C . ASN A 1 337 ? -31.479 -10.804 -11.171 1.00 89.00 337 ASN A C 1
ATOM 2722 O O . ASN A 1 337 ? -30.380 -11.174 -10.770 1.00 89.00 337 ASN A O 1
ATOM 2726 N N . LEU A 1 338 ? -32.038 -9.655 -10.800 1.00 89.56 338 LEU A N 1
ATOM 2727 C CA . LEU A 1 338 ? -31.510 -8.796 -9.749 1.00 89.56 338 LEU A CA 1
ATOM 2728 C C . LEU A 1 338 ? -32.360 -8.996 -8.496 1.00 89.56 338 LEU A C 1
ATOM 2730 O O . LEU A 1 338 ? -33.532 -8.617 -8.481 1.00 89.56 338 LEU A O 1
ATOM 2734 N N . ILE A 1 339 ? -31.777 -9.613 -7.469 1.00 88.44 339 ILE A N 1
ATOM 2735 C CA . ILE A 1 339 ? -32.433 -9.841 -6.179 1.00 88.44 339 ILE A CA 1
ATOM 2736 C C . ILE A 1 339 ? -31.937 -8.810 -5.177 1.00 88.44 339 ILE A C 1
ATOM 2738 O O . ILE A 1 339 ? -30.735 -8.617 -5.017 1.00 88.44 339 ILE A O 1
ATOM 2742 N N . LEU A 1 340 ? -32.876 -8.153 -4.513 1.00 85.56 340 LEU A N 1
ATOM 2743 C CA . LEU A 1 340 ? -32.615 -7.031 -3.632 1.00 85.56 340 LEU A CA 1
ATOM 2744 C C . LEU A 1 340 ? -33.112 -7.342 -2.238 1.00 85.56 340 LEU A C 1
ATOM 2746 O O . LEU A 1 340 ? -34.276 -7.692 -2.049 1.00 85.56 340 LEU A O 1
ATOM 2750 N N . PHE A 1 341 ? -32.233 -7.158 -1.268 1.00 84.94 341 PHE A N 1
ATOM 2751 C CA . PHE A 1 341 ? -32.565 -7.263 0.138 1.00 84.94 341 PHE A CA 1
ATOM 2752 C C . PHE A 1 341 ? -32.834 -5.861 0.674 1.00 84.94 341 PHE A C 1
ATOM 2754 O O . PHE A 1 341 ? -31.958 -5.000 0.623 1.00 84.94 341 PHE A O 1
ATOM 2761 N N . THR A 1 342 ? -34.060 -5.608 1.123 1.00 79.19 342 THR A N 1
ATOM 2762 C CA . THR A 1 342 ? -34.495 -4.276 1.570 1.00 79.19 342 THR A CA 1
ATOM 2763 C C . THR A 1 342 ? -35.227 -4.374 2.898 1.00 79.19 342 THR A C 1
ATOM 2765 O O . THR A 1 342 ? -35.971 -5.331 3.126 1.00 79.19 342 THR A O 1
ATOM 2768 N N . ASP A 1 343 ? -35.026 -3.382 3.763 1.00 78.62 343 ASP A N 1
ATOM 2769 C CA . ASP A 1 343 ? -35.884 -3.190 4.926 1.00 78.62 343 ASP A CA 1
ATOM 2770 C C . ASP A 1 343 ? -37.163 -2.462 4.463 1.00 78.62 343 ASP A C 1
ATOM 2772 O O . ASP A 1 343 ? -37.092 -1.366 3.895 1.00 78.62 343 ASP A O 1
ATOM 2776 N N . PRO A 1 344 ? -38.355 -3.062 4.626 1.00 73.44 344 PRO A N 1
ATOM 2777 C CA . PRO A 1 344 ? -39.614 -2.433 4.232 1.00 73.44 344 PRO A CA 1
ATOM 2778 C C . PRO A 1 344 ? -39.987 -1.210 5.088 1.00 73.44 344 PRO A C 1
ATOM 2780 O O . PRO A 1 344 ? -40.935 -0.510 4.732 1.00 73.44 344 PRO A O 1
ATOM 2783 N N . PHE A 1 345 ? -39.283 -0.964 6.198 1.00 72.31 345 PHE A N 1
ATOM 2784 C CA . PHE A 1 345 ? -39.576 0.110 7.149 1.00 72.31 345 PHE A CA 1
ATOM 2785 C C . PHE A 1 345 ? -38.563 1.261 7.144 1.00 72.31 345 PHE A C 1
ATOM 2787 O O . PHE A 1 345 ? -38.710 2.182 7.949 1.00 72.31 345 PHE A O 1
ATOM 2794 N N . ASP A 1 346 ? -37.528 1.195 6.308 1.00 72.94 346 ASP A N 1
ATOM 2795 C CA . ASP A 1 346 ? -36.591 2.305 6.131 1.00 72.94 346 ASP A CA 1
ATOM 2796 C C . ASP A 1 346 ? -37.217 3.384 5.232 1.00 72.94 346 ASP A C 1
ATOM 2798 O O . ASP A 1 346 ? -37.891 3.068 4.252 1.00 72.94 346 ASP A O 1
ATOM 2802 N N . GLU A 1 347 ? -37.016 4.656 5.579 1.00 64.12 347 GLU A N 1
ATOM 2803 C CA . GLU A 1 347 ? -37.552 5.807 4.838 1.00 64.12 347 GLU A CA 1
ATOM 2804 C C . GLU A 1 347 ? -36.660 6.188 3.643 1.00 64.12 347 GLU A C 1
ATOM 2806 O O . GLU A 1 347 ? -37.108 6.878 2.723 1.00 64.12 347 GLU A O 1
ATOM 2811 N N . ASN A 1 348 ? -35.394 5.754 3.634 1.00 66.81 348 ASN A N 1
ATOM 2812 C CA . ASN A 1 348 ? -34.436 6.125 2.596 1.00 66.81 348 ASN A CA 1
ATOM 2813 C C . ASN A 1 348 ? -34.371 5.092 1.455 1.00 66.81 348 ASN A C 1
ATOM 2815 O O . ASN A 1 348 ? -33.510 4.215 1.423 1.00 66.81 348 ASN A O 1
ATOM 2819 N N . ASP A 1 349 ? -35.266 5.244 0.481 1.00 68.69 349 ASP A N 1
ATOM 2820 C CA . ASP A 1 349 ? -35.495 4.285 -0.608 1.00 68.69 349 ASP A CA 1
ATOM 2821 C C . ASP A 1 349 ? -35.031 4.766 -1.999 1.00 68.69 349 ASP A C 1
ATOM 2823 O O . ASP A 1 349 ? -35.644 4.460 -3.025 1.00 68.69 349 ASP A O 1
ATOM 2827 N N . GLU A 1 350 ? -33.909 5.488 -2.079 1.00 77.25 350 GLU A N 1
ATOM 2828 C CA . GLU A 1 350 ? -33.347 5.966 -3.360 1.00 77.25 350 GLU A CA 1
ATOM 2829 C C . GLU A 1 350 ? -33.149 4.821 -4.379 1.00 77.25 350 GLU A C 1
ATOM 2831 O O . GLU A 1 350 ? -33.377 4.972 -5.583 1.00 77.25 350 GLU A O 1
ATOM 2836 N N . LEU A 1 351 ? -32.761 3.638 -3.892 1.00 77.19 351 LEU A N 1
ATOM 2837 C CA . LEU A 1 351 ? -32.585 2.446 -4.718 1.00 77.19 351 LEU A CA 1
ATOM 2838 C C . LEU A 1 351 ? -33.909 1.995 -5.351 1.00 77.19 351 LEU A C 1
ATOM 2840 O O . LEU A 1 351 ? -33.954 1.663 -6.536 1.00 77.19 351 LEU A O 1
ATOM 2844 N N . TYR A 1 352 ? -34.987 1.999 -4.565 1.00 79.62 352 TYR A N 1
ATOM 2845 C CA . TYR A 1 352 ? -36.310 1.594 -5.024 1.00 79.62 352 TYR A CA 1
ATOM 2846 C C . TYR A 1 352 ? -36.843 2.551 -6.093 1.00 79.62 352 TYR A C 1
ATOM 2848 O O . TYR A 1 352 ? -37.366 2.098 -7.112 1.00 79.62 352 TYR A O 1
ATOM 2856 N N . GLU A 1 353 ? -36.641 3.859 -5.922 1.00 81.25 353 GLU A N 1
ATOM 2857 C CA . GLU A 1 353 ? -37.036 4.860 -6.919 1.00 81.25 353 GLU A CA 1
ATOM 2858 C C . GLU A 1 353 ? -36.324 4.639 -8.265 1.00 81.25 353 GLU A C 1
ATOM 2860 O O . GLU A 1 353 ? -36.987 4.609 -9.307 1.00 81.25 353 GLU A O 1
ATOM 2865 N N . LYS A 1 354 ? -35.012 4.355 -8.247 1.00 83.25 354 LYS A N 1
ATOM 2866 C CA . LYS A 1 354 ? -34.245 3.996 -9.457 1.00 83.25 354 LYS A CA 1
ATOM 2867 C C . LYS A 1 354 ? -34.761 2.717 -10.118 1.00 83.25 354 LYS A C 1
ATOM 2869 O O . LYS A 1 354 ? -34.858 2.645 -11.339 1.00 83.25 354 LYS A O 1
ATOM 2874 N N . ILE A 1 355 ? -35.135 1.703 -9.339 1.00 84.00 355 ILE A N 1
ATOM 2875 C CA . ILE A 1 355 ? -35.699 0.456 -9.885 1.00 84.00 355 ILE A CA 1
ATOM 2876 C C . ILE A 1 355 ? -37.045 0.712 -10.555 1.00 84.00 355 ILE A C 1
ATOM 2878 O O . ILE A 1 355 ? -37.304 0.180 -11.631 1.00 84.00 355 ILE A O 1
ATOM 2882 N N . VAL A 1 356 ? -37.899 1.542 -9.958 1.00 83.50 356 VAL A N 1
ATOM 2883 C CA . VAL A 1 356 ? -39.175 1.925 -10.571 1.00 83.50 356 VAL A CA 1
ATOM 2884 C C . VAL A 1 356 ? -38.943 2.674 -11.887 1.00 83.50 356 VAL A C 1
ATOM 2886 O O . VAL A 1 356 ? -39.672 2.441 -12.852 1.00 83.50 356 VAL A O 1
ATOM 2889 N N . GLU A 1 357 ? -37.924 3.530 -11.965 1.00 85.56 357 GLU A N 1
ATOM 2890 C CA . GLU A 1 357 ? -37.511 4.175 -13.216 1.00 85.56 357 GLU A CA 1
ATOM 2891 C C . GLU A 1 357 ? -37.039 3.152 -14.262 1.00 85.56 357 GLU A C 1
ATOM 2893 O O . GLU A 1 357 ? -37.505 3.176 -15.402 1.00 85.56 357 GLU A O 1
ATOM 2898 N N . TYR A 1 358 ? -36.207 2.188 -13.866 1.00 85.69 358 TYR A N 1
ATOM 2899 C CA . TYR A 1 35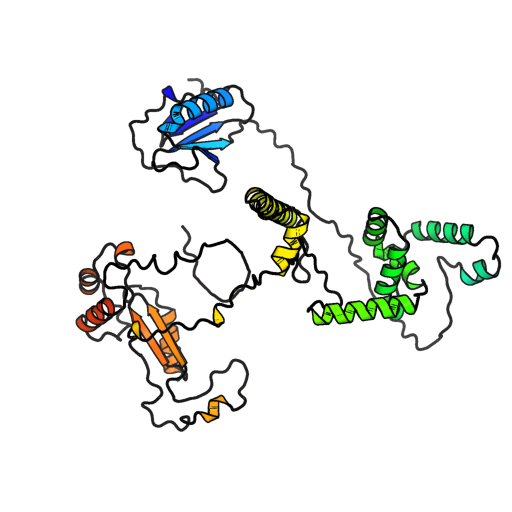8 ? -35.730 1.101 -14.729 1.00 85.69 358 TYR A CA 1
ATOM 2900 C C . TYR A 1 358 ? -36.833 0.157 -15.217 1.00 85.69 358 TYR A C 1
ATOM 2902 O O . TYR A 1 358 ? -36.802 -0.341 -16.346 1.00 85.69 358 TYR A O 1
ATOM 2910 N N . LEU A 1 359 ? -37.843 -0.077 -14.384 1.00 85.12 359 LEU A N 1
ATOM 2911 C CA . LEU A 1 359 ? -39.034 -0.821 -14.770 1.00 85.12 359 LEU A CA 1
ATOM 2912 C C . LEU A 1 359 ? -39.867 -0.039 -15.792 1.00 85.12 359 LEU A C 1
ATOM 2914 O O . LEU A 1 359 ? -40.351 -0.631 -16.756 1.00 85.12 359 LEU A O 1
ATOM 2918 N N . LYS A 1 360 ? -40.001 1.284 -15.620 1.00 84.94 360 LYS A N 1
ATOM 2919 C CA . LYS A 1 360 ? -40.694 2.163 -16.578 1.00 84.94 360 LYS A CA 1
ATOM 2920 C C . LYS A 1 360 ? -39.952 2.277 -17.908 1.00 84.94 360 LYS A C 1
ATOM 2922 O O . LYS A 1 360 ? -40.606 2.340 -18.945 1.00 84.94 360 LYS A O 1
ATOM 2927 N N . SER A 1 361 ? -38.619 2.282 -17.895 1.00 83.81 361 SER A N 1
ATOM 2928 C CA . SER A 1 361 ? -37.805 2.325 -19.116 1.00 83.81 361 SER A CA 1
ATOM 2929 C C . SER A 1 361 ? -37.787 0.998 -19.885 1.00 83.81 361 SER A C 1
ATOM 2931 O O . SER A 1 361 ? -37.339 0.965 -21.030 1.00 83.81 361 SER A O 1
ATOM 2933 N N . GLY A 1 362 ? -38.326 -0.082 -19.307 1.00 81.81 362 GLY A N 1
ATOM 2934 C CA . GLY A 1 362 ? -38.494 -1.363 -19.992 1.00 81.81 362 GLY A CA 1
ATOM 2935 C C . GLY A 1 362 ? -37.203 -2.172 -20.108 1.00 81.81 362 GLY A C 1
ATOM 2936 O O . GLY A 1 362 ? -36.981 -2.834 -21.121 1.00 81.81 362 GLY A O 1
ATOM 2937 N N . ILE A 1 363 ? -36.343 -2.127 -19.086 1.00 85.12 363 ILE A N 1
ATOM 2938 C CA . ILE A 1 363 ? -35.094 -2.898 -19.064 1.00 85.12 363 ILE A CA 1
ATOM 2939 C C . ILE A 1 363 ? -35.365 -4.409 -19.009 1.00 85.12 363 ILE A C 1
ATOM 2941 O O . ILE A 1 363 ? -36.235 -4.894 -18.284 1.00 85.12 363 ILE A O 1
ATOM 2945 N N . PHE A 1 364 ? -34.554 -5.173 -19.745 1.00 86.50 364 PHE A N 1
ATOM 2946 C CA . PHE A 1 364 ? -34.617 -6.635 -19.848 1.00 86.50 364 PHE A CA 1
ATOM 2947 C C . PHE A 1 364 ? -33.892 -7.341 -18.690 1.00 86.50 364 PHE A C 1
ATOM 2949 O O . PHE A 1 364 ? -33.078 -8.241 -18.892 1.00 86.50 364 PHE A O 1
ATOM 2956 N N . ILE A 1 365 ? -34.191 -6.916 -17.461 1.00 88.88 365 ILE A N 1
ATOM 2957 C CA . ILE A 1 365 ? -33.732 -7.533 -16.211 1.00 88.88 365 ILE A CA 1
ATOM 2958 C C . ILE A 1 365 ? -34.956 -7.806 -15.344 1.00 88.88 365 ILE A C 1
ATOM 2960 O O . ILE A 1 365 ? -35.876 -6.989 -15.270 1.00 88.88 365 ILE A O 1
ATOM 2964 N N . ARG A 1 366 ? -34.979 -8.967 -14.692 1.00 89.88 366 ARG A N 1
ATOM 2965 C CA . ARG A 1 366 ? -36.028 -9.331 -13.747 1.00 89.88 366 ARG A CA 1
ATOM 2966 C C . ARG A 1 366 ? -35.645 -8.875 -12.341 1.00 89.88 366 ARG A C 1
ATOM 2968 O O . ARG A 1 366 ? -34.634 -9.315 -11.808 1.00 89.88 366 ARG A O 1
ATOM 2975 N N . PHE A 1 367 ? -36.464 -8.034 -11.729 1.00 89.94 367 PHE A N 1
ATOM 2976 C CA . PHE A 1 367 ? -36.234 -7.497 -10.390 1.00 89.94 367 PHE A CA 1
ATOM 2977 C C . PHE A 1 367 ? -37.027 -8.292 -9.353 1.00 89.94 367 PHE A C 1
ATOM 2979 O O . PHE A 1 367 ? -38.241 -8.466 -9.497 1.00 89.94 367 PHE A O 1
ATOM 2986 N N . GLY A 1 368 ? -36.344 -8.771 -8.316 1.00 88.62 368 GLY A N 1
ATOM 2987 C CA . GLY A 1 368 ? -36.920 -9.461 -7.167 1.00 88.62 368 GLY A CA 1
ATOM 2988 C C . GLY A 1 368 ? -36.563 -8.760 -5.862 1.00 88.62 368 GLY A C 1
ATOM 2989 O O . GLY A 1 368 ? -35.447 -8.272 -5.707 1.00 88.62 368 GLY A O 1
ATOM 2990 N N . ILE A 1 369 ? -37.503 -8.718 -4.924 1.00 86.81 369 ILE A N 1
ATOM 2991 C CA . ILE A 1 369 ? -37.334 -8.098 -3.610 1.00 86.81 369 ILE A CA 1
ATOM 2992 C C . ILE A 1 369 ? -37.507 -9.155 -2.521 1.00 86.81 369 ILE A C 1
ATOM 2994 O O . ILE A 1 369 ? -38.445 -9.952 -2.552 1.00 86.81 369 ILE A O 1
ATOM 2998 N N . VAL A 1 370 ? -36.599 -9.142 -1.550 1.00 85.25 370 VAL A N 1
ATOM 2999 C CA . VAL A 1 370 ? -36.646 -9.944 -0.330 1.00 85.25 370 VAL A CA 1
ATOM 3000 C C . VAL A 1 370 ? -36.660 -8.983 0.861 1.00 85.25 370 VAL A C 1
ATOM 3002 O O . VAL A 1 370 ? -35.707 -8.216 1.027 1.00 85.25 370 VAL A O 1
ATOM 3005 N N . PRO A 1 371 ? -37.716 -8.993 1.692 1.00 81.44 371 PRO A N 1
ATOM 3006 C CA . PRO A 1 371 ? -37.749 -8.158 2.880 1.00 81.44 371 PRO A CA 1
ATOM 3007 C C . PRO A 1 371 ? -36.838 -8.750 3.965 1.00 81.44 371 PRO A C 1
ATOM 3009 O O . PRO A 1 371 ? -36.942 -9.935 4.302 1.00 81.44 371 PRO A O 1
ATOM 3012 N N . ILE A 1 372 ? -35.951 -7.923 4.517 1.00 81.00 372 ILE A N 1
ATOM 3013 C CA . ILE A 1 372 ? -35.135 -8.251 5.692 1.00 81.00 372 ILE A CA 1
ATOM 3014 C C . ILE A 1 372 ? -35.518 -7.306 6.822 1.00 81.00 372 ILE A C 1
ATOM 3016 O O . ILE A 1 372 ? -35.636 -6.104 6.616 1.00 81.00 372 ILE A O 1
ATOM 3020 N N . PHE A 1 373 ? -35.653 -7.850 8.028 1.00 75.25 373 PHE A N 1
ATOM 3021 C CA . PHE A 1 373 ? -35.822 -7.061 9.236 1.00 75.25 373 PHE A CA 1
ATOM 3022 C C . PHE A 1 373 ? -34.863 -7.550 10.318 1.00 75.25 373 PHE A C 1
ATOM 3024 O O . PHE A 1 373 ? -34.772 -8.748 10.577 1.00 75.25 373 PHE A O 1
ATOM 3031 N N . ASN A 1 374 ? -34.137 -6.624 10.945 1.00 73.94 374 ASN A N 1
ATOM 3032 C CA . ASN A 1 374 ? -33.228 -6.943 12.041 1.00 73.94 374 ASN A CA 1
ATOM 3033 C C . ASN A 1 374 ? -33.872 -6.582 13.387 1.00 73.94 374 ASN A C 1
ATOM 3035 O O . ASN A 1 374 ? -33.913 -5.411 13.773 1.00 73.94 374 ASN A O 1
ATOM 3039 N N . GLU A 1 375 ? -34.335 -7.602 14.112 1.00 72.19 375 GLU A N 1
ATOM 3040 C CA . GLU A 1 375 ? -34.990 -7.456 15.419 1.00 72.19 375 GLU A CA 1
ATOM 3041 C C . GLU A 1 375 ? -34.065 -6.832 16.475 1.00 72.19 375 GLU A C 1
ATOM 3043 O O . GLU A 1 375 ? -34.503 -5.995 17.260 1.00 72.19 375 GLU A O 1
ATOM 3048 N N . ARG A 1 376 ? -32.763 -7.163 16.469 1.00 65.81 376 ARG A N 1
ATOM 3049 C CA . ARG A 1 376 ? -31.798 -6.649 17.463 1.00 65.81 376 ARG A CA 1
ATOM 3050 C C . ARG A 1 376 ? -31.535 -5.160 17.298 1.00 65.81 376 ARG A C 1
ATOM 3052 O O . ARG A 1 376 ? -31.450 -4.442 18.287 1.00 65.81 376 ARG A O 1
ATOM 3059 N N . LYS A 1 377 ? -31.407 -4.704 16.050 1.00 67.69 377 LYS A N 1
ATOM 3060 C CA . LYS A 1 377 ? -31.166 -3.287 15.746 1.00 67.69 377 LYS A CA 1
ATOM 3061 C C . LYS A 1 377 ? -32.377 -2.426 16.115 1.00 67.69 377 LYS A C 1
ATOM 3063 O O . LYS A 1 377 ? -32.208 -1.304 16.573 1.00 67.69 377 LYS A O 1
ATOM 3068 N N . ASN A 1 378 ? -33.581 -2.959 15.912 1.00 62.28 378 ASN A N 1
ATOM 3069 C CA . ASN A 1 378 ? -34.825 -2.214 16.085 1.00 62.28 378 ASN A CA 1
ATOM 3070 C C . ASN A 1 378 ? -35.505 -2.440 17.445 1.00 62.28 378 ASN A C 1
ATOM 3072 O O . ASN A 1 378 ? -36.461 -1.731 17.747 1.00 62.28 378 ASN A O 1
ATOM 3076 N N . GLY A 1 379 ? -35.040 -3.402 18.252 1.00 65.69 379 GLY A N 1
ATOM 3077 C CA . GLY A 1 379 ? -35.570 -3.695 19.588 1.00 65.69 379 GLY A CA 1
ATOM 3078 C C . GLY A 1 379 ? -37.033 -4.154 19.612 1.00 65.69 379 GLY A C 1
ATOM 3079 O O . GLY A 1 379 ? -37.662 -4.087 20.661 1.00 65.69 379 GLY A O 1
ATOM 3080 N N . MET A 1 380 ? -37.577 -4.584 18.470 1.00 71.06 380 MET A N 1
ATOM 3081 C CA . MET A 1 380 ? -38.982 -4.965 18.284 1.00 71.06 380 MET A CA 1
ATOM 3082 C C . MET A 1 380 ? -39.071 -6.292 17.531 1.00 71.06 380 MET A C 1
ATOM 3084 O O . MET A 1 380 ? -38.224 -6.583 16.683 1.00 71.06 380 MET A O 1
ATOM 3088 N N . SER A 1 381 ? -40.113 -7.071 17.822 1.00 73.00 381 SER A N 1
ATOM 3089 C CA . SER A 1 381 ? -40.424 -8.308 17.090 1.00 73.00 381 SER A CA 1
ATOM 3090 C C . SER A 1 381 ? -40.956 -8.015 15.681 1.00 73.00 381 SER A C 1
ATOM 3092 O O . SER A 1 381 ? -41.496 -6.935 15.426 1.00 73.00 381 SER A O 1
ATOM 3094 N N . ILE A 1 382 ? -40.823 -8.971 14.754 1.00 70.00 382 ILE A N 1
ATOM 3095 C CA . ILE A 1 382 ? -41.357 -8.851 13.384 1.00 70.00 382 ILE A CA 1
ATOM 3096 C C . ILE A 1 382 ? -42.871 -8.560 13.396 1.00 70.00 382 ILE A C 1
ATOM 3098 O O . ILE A 1 382 ? -43.345 -7.734 12.614 1.00 70.00 382 ILE A O 1
ATOM 3102 N N . GLU A 1 383 ? -43.634 -9.196 14.288 1.00 71.06 383 GLU A N 1
ATOM 3103 C CA . GLU A 1 383 ? -45.074 -8.968 14.449 1.00 71.06 383 GLU A CA 1
ATOM 3104 C C . GLU A 1 383 ? -45.384 -7.534 14.894 1.00 71.06 383 GLU A C 1
ATOM 3106 O O . GLU A 1 383 ? -46.205 -6.852 14.277 1.00 71.06 383 GLU A O 1
ATOM 3111 N N . GLU A 1 384 ? -44.684 -7.055 15.922 1.00 70.38 384 GLU A N 1
ATOM 3112 C CA . GLU A 1 384 ? -44.857 -5.705 16.457 1.00 70.38 384 GLU A CA 1
ATOM 3113 C C . GLU A 1 384 ? -44.443 -4.641 15.433 1.00 70.38 384 GLU A C 1
ATOM 3115 O O . GLU A 1 384 ? -45.122 -3.626 15.283 1.00 70.38 384 GLU A O 1
ATOM 3120 N N . ALA A 1 385 ? -43.387 -4.888 14.653 1.00 67.25 385 ALA A N 1
ATOM 3121 C CA . ALA A 1 385 ? -42.939 -3.986 13.596 1.00 67.25 385 ALA A CA 1
ATOM 3122 C C . ALA A 1 385 ? -43.984 -3.824 12.475 1.00 67.25 385 ALA A C 1
ATOM 3124 O O . ALA A 1 385 ? -44.226 -2.706 12.020 1.00 67.25 385 ALA A O 1
ATOM 3125 N N . VAL A 1 386 ? -44.648 -4.909 12.059 1.00 70.44 386 VAL A N 1
ATOM 3126 C CA . VAL A 1 386 ? -45.695 -4.888 11.014 1.00 70.44 386 VAL A CA 1
ATOM 3127 C C . VAL A 1 386 ? -46.986 -4.197 11.494 1.00 70.44 386 VAL A C 1
ATOM 3129 O O . VAL A 1 386 ? -47.750 -3.636 10.692 1.00 70.44 386 VAL A O 1
ATOM 3132 N N . GLU A 1 387 ? -47.252 -4.214 12.8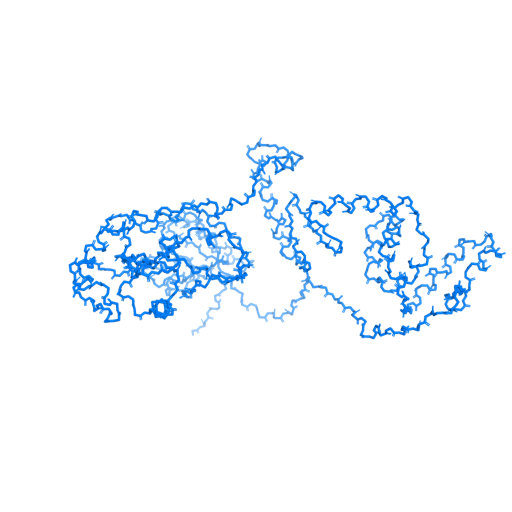00 1.00 69.75 387 GLU A N 1
ATOM 3133 C CA . GLU A 1 387 ? -48.410 -3.549 13.402 1.00 69.75 387 GLU A CA 1
ATOM 3134 C C . GLU A 1 387 ? -48.173 -2.058 13.669 1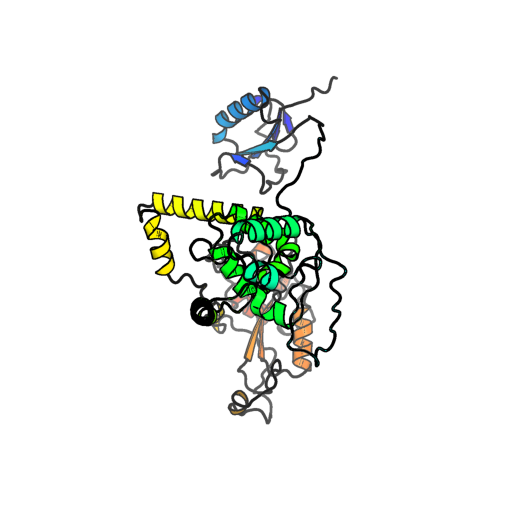.00 69.75 387 GLU A C 1
ATOM 3136 O O . GLU A 1 387 ? -49.048 -1.244 13.352 1.00 69.75 387 GLU A O 1
ATOM 3141 N N . THR A 1 388 ? -46.998 -1.706 14.200 1.00 64.81 388 THR A N 1
ATOM 3142 C CA . THR A 1 388 ? -46.673 -0.362 14.708 1.00 64.81 388 THR A CA 1
ATOM 3143 C C . THR A 1 388 ? -46.083 0.573 13.655 1.00 64.81 388 THR A C 1
ATOM 3145 O O . THR A 1 388 ? -46.423 1.761 13.637 1.00 64.81 388 THR A O 1
ATOM 3148 N N . LYS A 1 389 ? -45.224 0.077 12.753 1.00 63.12 389 LYS A N 1
ATOM 3149 C CA . LYS A 1 389 ? -44.581 0.918 11.738 1.00 63.12 389 LYS A CA 1
ATOM 3150 C C . LYS A 1 389 ? -45.485 1.090 10.519 1.00 63.12 389 LYS A C 1
ATOM 3152 O O . LYS A 1 389 ? -46.099 0.148 10.015 1.00 63.12 389 LYS A O 1
ATOM 3157 N N . LYS A 1 390 ? -45.561 2.325 10.015 1.00 60.62 390 LYS A N 1
ATOM 3158 C CA . LYS A 1 390 ? -46.231 2.609 8.741 1.00 60.62 390 LYS A CA 1
ATOM 3159 C C . LYS A 1 390 ? -45.383 2.021 7.616 1.00 60.62 390 LYS A C 1
ATOM 3161 O O . LYS A 1 390 ? -44.228 2.394 7.462 1.00 60.62 390 LYS A O 1
ATOM 3166 N N . ILE A 1 391 ? -45.971 1.114 6.842 1.00 61.78 391 ILE A N 1
ATOM 3167 C CA . ILE A 1 391 ? -45.391 0.652 5.577 1.00 61.78 391 ILE A CA 1
ATOM 3168 C C . ILE A 1 391 ? -45.322 1.865 4.650 1.00 61.78 391 ILE A C 1
ATOM 3170 O O . ILE A 1 391 ? -46.325 2.580 4.526 1.00 61.78 391 ILE A O 1
ATOM 3174 N N . ASP A 1 392 ? -44.174 2.101 4.010 1.00 59.09 392 ASP A N 1
ATOM 3175 C CA . ASP A 1 392 ? -44.077 3.179 3.031 1.00 59.09 392 ASP A CA 1
ATOM 3176 C C . ASP A 1 392 ? -45.109 2.949 1.916 1.00 59.09 392 ASP A C 1
ATOM 3178 O O . ASP A 1 392 ? -45.099 1.952 1.189 1.00 59.09 392 ASP A O 1
ATOM 3182 N N . SER A 1 393 ? -46.018 3.912 1.784 1.00 51.22 393 SER A N 1
ATOM 3183 C CA . SER A 1 393 ? -47.052 3.990 0.754 1.00 51.22 393 SER A CA 1
ATOM 3184 C C . SER A 1 393 ? -46.530 3.846 -0.684 1.00 51.22 393 SER A C 1
ATOM 3186 O O . SER A 1 393 ? -47.300 3.463 -1.569 1.00 51.22 393 SER A O 1
ATOM 3188 N N . LYS A 1 394 ? -45.236 4.104 -0.935 1.00 53.44 394 LYS A N 1
ATOM 3189 C CA . LYS A 1 394 ? -44.593 3.907 -2.247 1.00 53.44 394 LYS A CA 1
ATOM 3190 C C . LYS A 1 394 ? -44.325 2.429 -2.576 1.00 53.44 394 LYS A C 1
ATOM 3192 O O . LYS A 1 394 ? -44.344 2.045 -3.751 1.00 53.44 394 LYS A O 1
ATOM 3197 N N . LYS A 1 395 ? -44.136 1.574 -1.568 1.00 59.00 395 LYS A N 1
ATOM 3198 C CA . LYS A 1 395 ? -43.896 0.127 -1.700 1.00 59.00 395 LYS A CA 1
ATOM 3199 C C . LYS A 1 395 ? -45.224 -0.643 -1.676 1.00 59.00 395 LYS A C 1
ATOM 3201 O O . LYS A 1 395 ? -45.477 -1.472 -0.808 1.00 59.00 395 LYS A O 1
ATOM 3206 N N . ASN A 1 396 ? -46.090 -0.424 -2.669 1.00 57.50 396 ASN A N 1
ATOM 3207 C CA . ASN A 1 396 ? -47.389 -1.118 -2.802 1.00 57.50 396 ASN A CA 1
ATOM 3208 C C . ASN A 1 396 ? -47.262 -2.601 -3.255 1.00 57.50 396 ASN A C 1
ATOM 3210 O O . ASN A 1 396 ? -48.136 -3.149 -3.930 1.00 57.50 396 ASN A O 1
ATOM 3214 N N . ILE A 1 397 ? -46.127 -3.229 -2.935 1.00 62.88 397 ILE A N 1
ATOM 3215 C CA . ILE A 1 397 ? -45.730 -4.585 -3.332 1.00 62.88 397 ILE A CA 1
ATOM 3216 C C . ILE A 1 397 ? -46.476 -5.596 -2.458 1.00 62.88 397 ILE A C 1
ATOM 3218 O O . ILE A 1 397 ? -47.182 -6.476 -2.960 1.00 62.88 397 ILE A O 1
ATOM 3222 N N . TRP A 1 398 ? -46.452 -5.379 -1.142 1.00 66.69 398 TRP A N 1
ATOM 3223 C CA . TRP A 1 398 ? -47.195 -6.178 -0.173 1.00 66.69 398 TRP A CA 1
ATOM 3224 C C . TRP A 1 398 ? -48.589 -5.591 0.041 1.00 66.69 398 TRP A C 1
ATOM 3226 O O . TRP A 1 398 ? -48.852 -4.864 0.994 1.00 66.69 398 TRP A O 1
ATOM 3236 N N . LYS A 1 399 ? -49.520 -5.942 -0.854 1.00 62.38 399 LYS A N 1
ATOM 3237 C CA . LYS A 1 399 ? -50.926 -5.477 -0.837 1.00 62.38 399 LYS A CA 1
ATOM 3238 C C . LYS A 1 399 ? -51.687 -5.755 0.474 1.00 62.38 399 LYS A C 1
ATOM 3240 O O . LYS A 1 399 ? -52.811 -5.288 0.639 1.00 62.38 399 LYS A O 1
ATOM 3245 N N . THR A 1 400 ? -51.145 -6.571 1.379 1.00 68.81 400 THR A N 1
ATOM 3246 C CA . THR A 1 400 ? -51.781 -6.937 2.651 1.00 68.81 400 THR A CA 1
ATOM 3247 C C . THR A 1 400 ? -50.713 -7.146 3.719 1.00 68.81 400 THR A C 1
ATOM 3249 O O . THR A 1 400 ? -49.695 -7.778 3.441 1.00 68.81 400 THR A O 1
ATOM 3252 N N . LYS A 1 401 ? -50.967 -6.686 4.953 1.00 68.06 401 LYS A N 1
ATOM 3253 C CA . LYS A 1 401 ? -50.061 -6.886 6.100 1.00 68.06 401 LYS A CA 1
ATOM 3254 C C . LYS A 1 401 ? -49.725 -8.365 6.348 1.00 68.06 401 LYS A C 1
ATOM 3256 O O . LYS A 1 401 ? -48.599 -8.675 6.710 1.00 68.06 401 LYS A O 1
ATOM 3261 N N . SER A 1 402 ? -50.662 -9.277 6.071 1.00 67.06 402 SER A N 1
ATOM 3262 C CA . SER A 1 402 ? -50.439 -10.728 6.157 1.00 67.06 402 SER A CA 1
ATOM 3263 C C . SER A 1 402 ? -49.376 -11.230 5.179 1.00 67.06 402 SER A C 1
ATOM 3265 O O . SER A 1 402 ? -48.556 -12.054 5.555 1.00 67.06 402 SER A O 1
ATOM 3267 N N . LYS A 1 403 ? -49.324 -10.689 3.954 1.00 72.69 403 LYS A N 1
ATOM 3268 C CA . LYS A 1 403 ? -48.304 -11.067 2.964 1.00 72.69 403 LYS A CA 1
ATOM 3269 C C . LYS A 1 403 ? -46.915 -10.581 3.350 1.00 72.69 403 LYS A C 1
ATOM 3271 O O . LYS A 1 403 ? -45.953 -11.302 3.135 1.00 72.69 403 LYS A O 1
ATOM 3276 N N . LEU A 1 404 ? -46.817 -9.384 3.931 1.00 73.62 404 LEU A N 1
ATOM 3277 C CA . LEU A 1 404 ? -45.550 -8.871 4.450 1.00 73.62 404 LEU A CA 1
ATOM 3278 C C . LEU A 1 404 ? -45.055 -9.726 5.623 1.00 73.62 404 LEU A C 1
ATOM 3280 O O . LEU A 1 404 ? -43.880 -10.073 5.672 1.00 73.62 404 LEU A O 1
ATOM 3284 N N . LEU A 1 405 ? -45.961 -10.104 6.530 1.00 72.69 405 LEU A N 1
ATOM 3285 C CA . LEU A 1 405 ? -45.647 -10.982 7.654 1.00 72.69 405 LEU A CA 1
ATOM 3286 C C . LEU A 1 405 ? -45.180 -12.362 7.170 1.00 72.69 405 LEU A C 1
ATOM 3288 O O . LEU A 1 405 ? -44.157 -12.858 7.632 1.00 72.69 405 LEU A O 1
ATOM 3292 N N . ASP A 1 406 ? -45.878 -12.953 6.199 1.00 73.44 406 ASP A N 1
ATOM 3293 C CA . ASP A 1 406 ? -45.471 -14.219 5.590 1.00 73.44 406 ASP A CA 1
ATOM 3294 C C . ASP A 1 406 ? -44.126 -14.087 4.866 1.00 73.44 406 ASP A C 1
ATOM 3296 O O . ASP A 1 406 ? -43.297 -14.989 4.954 1.00 73.44 406 ASP A O 1
ATOM 3300 N N . ALA A 1 407 ? -43.867 -12.977 4.173 1.00 72.44 407 ALA A N 1
ATOM 3301 C CA . ALA A 1 407 ? -42.605 -12.747 3.476 1.00 72.44 407 ALA A CA 1
ATOM 3302 C C . ALA A 1 407 ? -41.426 -12.547 4.443 1.00 72.44 407 ALA A C 1
ATOM 3304 O O . ALA A 1 407 ? -40.355 -13.086 4.188 1.00 72.44 407 ALA A O 1
ATOM 3305 N N . LEU A 1 408 ? -41.621 -11.847 5.566 1.00 72.69 408 LEU A N 1
ATOM 3306 C CA . LEU A 1 408 ? -40.607 -11.662 6.616 1.00 72.69 408 LEU A CA 1
ATOM 3307 C C . LEU A 1 408 ? -40.343 -12.940 7.424 1.00 72.69 408 LEU A C 1
ATOM 3309 O O . LEU A 1 408 ? -39.219 -13.179 7.849 1.00 72.69 408 LEU A O 1
ATOM 3313 N N . LYS A 1 409 ? -41.364 -13.784 7.619 1.00 70.50 409 LYS A N 1
ATOM 3314 C CA . LYS A 1 409 ? -41.211 -15.097 8.269 1.00 70.50 409 LYS A CA 1
ATOM 3315 C C . LYS A 1 409 ? -40.551 -16.127 7.361 1.00 70.50 409 LYS A C 1
ATOM 3317 O O . LYS A 1 409 ? -39.843 -17.008 7.838 1.00 70.50 409 LYS A O 1
ATOM 3322 N N . ASN A 1 410 ? -40.814 -16.044 6.056 1.00 66.88 410 ASN A N 1
ATOM 3323 C CA . ASN A 1 410 ? -40.258 -16.960 5.063 1.00 66.88 410 ASN A CA 1
ATOM 3324 C C . ASN A 1 410 ? -38.902 -16.513 4.512 1.00 66.88 410 ASN A C 1
ATOM 3326 O O . ASN A 1 410 ? -38.169 -17.365 4.003 1.00 66.88 410 ASN A O 1
ATOM 3330 N N . SER A 1 411 ? -38.559 -15.222 4.576 1.00 61.19 411 SER A N 1
ATOM 3331 C CA . SER A 1 411 ? -37.185 -14.793 4.350 1.00 61.19 411 SER A CA 1
ATOM 3332 C C . SER A 1 411 ? -36.351 -15.399 5.477 1.00 61.19 411 SER A C 1
ATOM 3334 O O . SER A 1 411 ? -36.713 -15.342 6.649 1.00 61.19 411 SER A O 1
ATOM 3336 N N . ALA A 1 412 ? -35.281 -16.102 5.116 1.00 51.22 412 ALA A N 1
ATOM 3337 C CA . ALA A 1 412 ? -34.558 -17.052 5.968 1.00 51.22 412 ALA A CA 1
ATOM 3338 C C . ALA A 1 412 ? -33.854 -16.450 7.214 1.00 51.22 412 ALA A C 1
ATOM 3340 O O . ALA A 1 412 ? -32.996 -17.099 7.807 1.00 51.22 412 ALA A O 1
ATOM 3341 N N . PHE A 1 413 ? -34.229 -15.237 7.620 1.00 50.31 413 PHE A N 1
ATOM 3342 C CA . PHE A 1 413 ? -33.803 -14.527 8.823 1.00 50.31 413 PHE A CA 1
ATOM 3343 C C . PHE A 1 413 ? -34.882 -14.495 9.925 1.00 50.31 413 PHE A C 1
ATOM 3345 O O . PHE A 1 413 ? -34.596 -14.067 11.037 1.00 50.31 413 PHE A O 1
ATOM 3352 N N . GLY A 1 414 ? -36.099 -14.990 9.661 1.00 37.91 414 GLY A N 1
ATOM 3353 C CA . GLY A 1 414 ? -37.238 -14.993 10.594 1.00 37.91 414 GLY A CA 1
ATOM 3354 C C . GLY A 1 414 ? -37.212 -16.044 11.715 1.00 37.91 414 GLY A C 1
ATOM 3355 O O . GLY A 1 414 ? -38.267 -16.473 12.177 1.00 37.91 414 GLY A O 1
ATOM 3356 N N . GLY A 1 415 ? -36.043 -16.503 12.163 1.00 35.19 415 GLY A N 1
ATOM 3357 C CA . GLY A 1 415 ? -35.986 -17.417 13.304 1.00 35.19 415 GLY A CA 1
ATOM 3358 C C . GLY A 1 415 ? -34.589 -17.591 13.860 1.00 35.19 415 GLY A C 1
ATOM 3359 O O . GLY A 1 415 ? -33.815 -18.320 13.258 1.00 35.19 415 GLY A O 1
ATOM 3360 N N . ASN A 1 416 ? -34.297 -16.948 15.000 1.00 37.56 416 ASN A N 1
ATOM 3361 C CA . ASN A 1 416 ? -33.134 -17.099 15.901 1.00 37.56 416 ASN A CA 1
ATOM 3362 C C . ASN A 1 416 ? -31.721 -17.257 15.295 1.00 37.56 416 ASN A C 1
ATOM 3364 O O . ASN A 1 416 ? -30.756 -17.412 16.040 1.00 37.56 416 ASN A O 1
ATOM 3368 N N . ARG A 1 417 ? -31.564 -17.206 13.974 1.00 39.69 417 ARG A N 1
ATOM 3369 C CA . ARG A 1 417 ? -30.296 -17.244 13.265 1.00 39.69 417 ARG A CA 1
ATOM 3370 C C . ARG A 1 417 ? -29.881 -15.808 13.044 1.00 39.69 417 ARG A C 1
ATOM 3372 O O . ARG A 1 417 ? -30.536 -15.036 12.347 1.00 39.69 417 ARG A O 1
ATOM 3379 N N . THR A 1 418 ? -28.825 -15.457 13.751 1.00 36.69 418 THR A N 1
ATOM 3380 C CA . THR A 1 418 ? -28.170 -14.165 13.711 1.00 36.69 418 THR A CA 1
ATOM 3381 C C . THR A 1 418 ? -27.832 -13.800 12.257 1.00 36.69 418 THR A C 1
ATOM 3383 O O . THR A 1 418 ? -27.288 -14.627 11.529 1.00 36.69 418 THR A O 1
ATOM 3386 N N . PRO A 1 419 ? -28.073 -12.552 11.812 1.00 38.50 419 PRO A N 1
ATOM 3387 C CA . PRO A 1 419 ? -27.550 -12.061 10.532 1.00 38.50 419 PRO A CA 1
ATOM 3388 C C . PRO A 1 419 ? -26.014 -11.946 10.513 1.00 38.50 419 PRO A C 1
ATOM 3390 O O . PRO A 1 419 ? -25.442 -11.536 9.511 1.00 38.50 419 PRO A O 1
ATOM 3393 N N . VAL A 1 420 ? -25.362 -12.255 11.639 1.00 34.78 420 VAL A N 1
ATOM 3394 C CA . VAL A 1 420 ? -23.951 -11.976 11.917 1.00 34.78 420 VAL A CA 1
ATOM 3395 C C . VAL A 1 420 ? -23.080 -13.232 11.761 1.00 34.78 420 VAL A C 1
ATOM 3397 O O . VAL A 1 420 ? -21.941 -13.127 11.327 1.00 34.78 420 VAL A O 1
ATOM 3400 N N . GLU A 1 421 ? -23.617 -14.441 11.951 1.00 30.81 421 GLU A N 1
ATOM 3401 C CA . GLU A 1 421 ? -22.802 -15.669 11.866 1.00 30.81 421 GLU A CA 1
ATOM 3402 C C . GLU A 1 421 ? -22.507 -16.144 10.432 1.00 30.81 421 GLU A C 1
ATOM 3404 O O . GLU A 1 421 ? -21.673 -17.023 10.237 1.00 30.81 421 GLU A O 1
ATOM 3409 N N . CYS A 1 422 ? -23.139 -15.569 9.403 1.00 30.56 422 CYS A N 1
ATOM 3410 C CA . CYS A 1 422 ? -22.846 -15.930 8.007 1.00 30.56 422 CYS A CA 1
ATOM 3411 C C . CYS A 1 422 ? -21.768 -15.057 7.339 1.00 30.56 422 CYS A C 1
ATOM 3413 O O . CYS A 1 422 ? -21.408 -15.337 6.199 1.00 30.56 422 CYS A O 1
ATOM 3415 N N . LEU A 1 423 ? -21.246 -14.032 8.024 1.00 31.45 423 LEU A N 1
ATOM 3416 C CA . LEU A 1 423 ? -20.163 -13.169 7.522 1.00 31.45 423 LEU A CA 1
ATOM 3417 C C . LEU A 1 423 ? -18.915 -13.152 8.425 1.00 31.45 423 LEU A C 1
ATOM 3419 O O . LEU A 1 423 ? -17.868 -12.696 7.983 1.00 31.45 423 LEU A O 1
ATOM 3423 N N . GLU A 1 424 ? -18.972 -13.720 9.634 1.00 25.89 424 GLU A N 1
ATOM 3424 C CA . GLU A 1 424 ? -17.822 -13.812 10.558 1.00 25.89 424 GLU A CA 1
ATOM 3425 C C . GLU A 1 424 ? -16.840 -14.964 10.250 1.00 25.89 424 GLU A C 1
ATOM 3427 O O . GLU A 1 424 ? -15.914 -15.221 11.013 1.00 25.89 424 GLU A O 1
ATOM 3432 N N . GLY A 1 425 ? -16.994 -15.652 9.114 1.00 26.08 425 GLY A N 1
ATOM 3433 C CA . GLY A 1 425 ? -16.049 -16.681 8.653 1.00 26.08 425 GLY A CA 1
ATOM 3434 C C . GLY A 1 425 ? -14.860 -16.151 7.843 1.00 26.08 425 GLY A C 1
ATOM 3435 O O . GLY A 1 425 ? -13.988 -16.932 7.472 1.00 26.08 425 GLY A O 1
ATOM 3436 N N . ILE A 1 426 ? -14.818 -14.851 7.546 1.00 26.19 426 ILE A N 1
ATOM 3437 C CA . ILE A 1 426 ? -13.697 -14.223 6.846 1.00 26.19 426 ILE A CA 1
ATOM 3438 C C . ILE A 1 426 ? -13.022 -13.309 7.857 1.00 26.19 426 ILE A C 1
ATOM 3440 O O . ILE A 1 426 ? -13.522 -12.227 8.160 1.00 26.19 426 ILE A O 1
ATOM 3444 N N . HIS A 1 427 ? -11.895 -13.771 8.400 1.00 23.88 427 HIS A N 1
ATOM 3445 C CA . HIS A 1 427 ? -10.926 -12.899 9.049 1.00 23.88 427 HIS A CA 1
ATOM 3446 C C . HIS A 1 427 ? -10.698 -11.693 8.134 1.00 23.88 427 HIS A C 1
ATOM 3448 O O . HIS A 1 427 ? -10.194 -11.828 7.019 1.00 23.88 427 HIS A O 1
ATOM 3454 N N . ALA A 1 428 ? -11.148 -10.524 8.584 1.00 23.16 428 ALA A N 1
ATOM 3455 C CA . ALA A 1 428 ? -10.875 -9.260 7.936 1.00 23.16 428 ALA A CA 1
ATOM 3456 C C . ALA A 1 428 ? -9.399 -8.922 8.162 1.00 23.16 428 ALA A C 1
ATOM 3458 O O . ALA A 1 428 ? -9.056 -8.152 9.056 1.00 23.16 428 ALA A O 1
ATOM 3459 N N . ASP A 1 429 ? -8.523 -9.514 7.355 1.00 23.08 429 ASP A N 1
ATOM 3460 C CA . ASP A 1 429 ? -7.204 -8.946 7.138 1.00 23.08 429 ASP A CA 1
ATOM 3461 C C . ASP A 1 429 ? -7.401 -7.658 6.339 1.00 23.08 429 ASP A C 1
ATOM 3463 O O . ASP A 1 429 ? -7.858 -7.650 5.192 1.00 23.08 429 ASP A O 1
ATOM 3467 N N . HIS A 1 430 ? -7.114 -6.541 7.000 1.00 24.25 430 HIS A N 1
ATOM 3468 C CA . HIS A 1 430 ? -7.093 -5.215 6.411 1.00 24.25 430 HIS A CA 1
ATOM 3469 C C . HIS A 1 430 ? -6.084 -5.164 5.254 1.00 24.25 430 HIS A C 1
ATOM 3471 O O . HIS A 1 430 ? -4.909 -4.875 5.452 1.00 24.25 430 HIS A O 1
ATOM 3477 N N . TYR A 1 431 ? -6.559 -5.374 4.027 1.00 23.61 431 TYR A N 1
ATOM 3478 C CA . TYR A 1 431 ? -5.871 -4.940 2.817 1.00 23.61 431 TYR A CA 1
ATOM 3479 C C . TYR A 1 431 ? -6.714 -3.886 2.109 1.00 23.61 431 TYR A C 1
ATOM 3481 O O . TYR A 1 431 ? -7.670 -4.169 1.389 1.00 23.61 431 TYR A O 1
ATOM 3489 N N . THR A 1 432 ? -6.338 -2.631 2.336 1.00 25.89 432 THR A N 1
ATOM 3490 C CA . THR A 1 432 ? -6.769 -1.477 1.556 1.00 25.89 432 THR A CA 1
ATOM 3491 C C . THR A 1 432 ? -6.336 -1.669 0.104 1.00 25.89 432 THR A C 1
ATOM 3493 O O . THR A 1 432 ? -5.181 -1.468 -0.261 1.00 25.89 432 THR A O 1
ATOM 3496 N N . THR A 1 433 ? -7.270 -2.060 -0.757 1.00 24.09 433 THR A N 1
ATOM 3497 C CA . THR A 1 433 ? -7.100 -1.925 -2.204 1.00 24.09 433 THR A CA 1
ATOM 3498 C C . THR A 1 433 ? -8.188 -1.008 -2.734 1.00 24.09 433 THR A C 1
ATOM 3500 O O . THR A 1 433 ? -9.382 -1.285 -2.649 1.00 24.09 433 THR A O 1
ATOM 3503 N N . ASN A 1 434 ? -7.737 0.143 -3.230 1.00 26.88 434 ASN A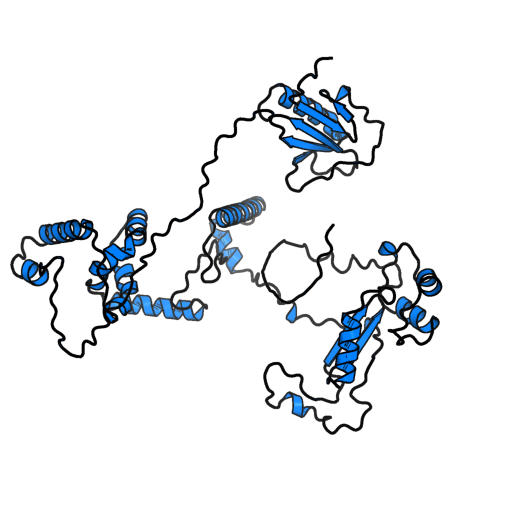 N 1
ATOM 3504 C CA . ASN A 1 434 ? -8.533 1.108 -3.967 1.00 26.88 434 ASN A CA 1
ATOM 3505 C C . ASN A 1 434 ? -9.095 0.432 -5.222 1.00 26.88 434 ASN A C 1
ATOM 3507 O O . ASN A 1 434 ? -8.401 0.297 -6.227 1.00 26.88 434 ASN A O 1
ATOM 3511 N N . ALA A 1 435 ? -10.353 0.017 -5.153 1.00 23.70 435 ALA A N 1
ATOM 3512 C CA . ALA A 1 435 ? -11.187 -0.239 -6.313 1.00 23.70 435 ALA A CA 1
ATOM 3513 C C . ALA A 1 435 ? -12.473 0.567 -6.118 1.00 23.70 435 ALA A C 1
ATOM 3515 O O . ALA A 1 435 ? -13.426 0.145 -5.462 1.00 23.70 435 ALA A O 1
ATOM 3516 N N . GLU A 1 436 ? -12.450 1.791 -6.639 1.00 28.72 436 GLU A N 1
ATOM 3517 C CA . GLU A 1 436 ? -13.639 2.605 -6.839 1.00 28.72 436 GLU A CA 1
ATOM 3518 C C . GLU A 1 436 ? -14.621 1.812 -7.705 1.00 28.72 436 GLU A C 1
ATOM 3520 O O . GLU A 1 436 ? -14.339 1.554 -8.866 1.00 28.72 436 GLU A O 1
ATOM 3525 N N . PHE A 1 437 ? -15.709 1.341 -7.096 1.00 24.80 437 PHE A N 1
ATOM 3526 C CA . PHE A 1 437 ? -17.076 1.198 -7.624 1.00 24.80 437 PHE A CA 1
ATOM 3527 C C . PHE A 1 437 ? -17.847 0.213 -6.738 1.00 24.80 437 PHE A C 1
ATOM 3529 O O . PHE A 1 437 ? -18.269 -0.846 -7.175 1.00 24.80 437 PHE A O 1
ATOM 3536 N N . LEU A 1 438 ? -18.047 0.577 -5.471 1.00 23.42 438 LEU A N 1
ATOM 3537 C CA . LEU A 1 438 ? -19.059 -0.005 -4.586 1.00 23.42 438 LEU A CA 1
ATOM 3538 C C . LEU A 1 438 ? -19.345 1.042 -3.507 1.00 23.42 438 LEU A C 1
ATOM 3540 O O . LEU A 1 438 ? -18.632 1.162 -2.515 1.00 23.42 438 LEU A O 1
ATOM 3544 N N . VAL A 1 439 ? -20.369 1.864 -3.743 1.00 21.52 439 VAL A N 1
ATOM 3545 C CA . VAL A 1 439 ? -20.865 2.833 -2.759 1.00 21.52 439 VAL A CA 1
ATOM 3546 C C . VAL A 1 439 ? -21.557 2.051 -1.645 1.00 21.52 439 VAL A C 1
ATOM 3548 O O . VAL A 1 439 ? -22.765 1.837 -1.673 1.00 21.52 439 VAL A O 1
ATOM 3551 N N . TRP A 1 440 ? -20.781 1.613 -0.659 1.00 24.11 440 TRP A N 1
ATOM 3552 C CA . TRP A 1 440 ? -21.287 1.396 0.687 1.00 24.11 440 TRP A CA 1
ATOM 3553 C C . TRP A 1 440 ? -21.147 2.717 1.429 1.00 24.11 440 TRP A C 1
ATOM 3555 O O . TRP A 1 440 ? -20.048 3.209 1.677 1.00 24.11 440 TRP A O 1
ATOM 3565 N N . LYS A 1 441 ? -22.291 3.336 1.719 1.00 21.42 441 LYS A N 1
ATOM 3566 C CA . LYS A 1 441 ? -22.372 4.553 2.520 1.00 21.42 441 LYS A CA 1
ATOM 3567 C C . LYS A 1 441 ? -21.836 4.217 3.916 1.00 21.42 441 LYS A C 1
ATOM 3569 O O . LYS A 1 441 ? -22.475 3.493 4.675 1.00 21.42 441 LYS A O 1
ATOM 3574 N N . LYS A 1 442 ? -20.633 4.711 4.203 1.00 21.22 442 LYS A N 1
ATOM 3575 C CA . LYS A 1 442 ? -20.010 4.739 5.524 1.00 21.22 442 LYS A CA 1
ATOM 3576 C C . LYS A 1 442 ? -20.957 5.515 6.448 1.00 21.22 442 LYS A C 1
ATOM 3578 O O . LYS A 1 442 ? -21.197 6.696 6.215 1.00 21.22 442 LYS A O 1
ATOM 3583 N N . TYR A 1 443 ? -21.572 4.839 7.413 1.00 24.33 443 TYR A N 1
ATOM 3584 C CA . TYR A 1 443 ? -22.170 5.527 8.552 1.00 24.33 443 TYR A CA 1
ATOM 3585 C C . TYR A 1 443 ? -21.035 5.758 9.543 1.00 24.33 443 TYR A C 1
ATOM 3587 O O . TYR A 1 443 ? -20.454 4.793 10.035 1.00 24.33 443 TYR A O 1
ATOM 3595 N N . ASP A 1 444 ? -20.691 7.027 9.751 1.00 24.48 444 ASP A N 1
ATOM 3596 C CA . ASP A 1 444 ? -19.802 7.453 10.826 1.00 24.48 444 ASP A CA 1
ATOM 3597 C C . ASP A 1 444 ? -20.412 7.038 12.176 1.00 24.48 444 ASP A C 1
ATOM 3599 O O . ASP A 1 444 ? -21.584 7.320 12.451 1.00 24.48 444 ASP A O 1
ATOM 3603 N N . ILE A 1 445 ? -19.606 6.356 12.989 1.00 28.38 445 ILE A N 1
ATOM 3604 C CA . ILE A 1 445 ? -19.687 6.341 14.452 1.00 28.38 445 ILE A CA 1
ATOM 3605 C C . ILE A 1 445 ? -18.337 6.850 14.931 1.00 28.38 445 ILE A C 1
ATOM 3607 O O . ILE A 1 445 ? -17.321 6.336 14.400 1.00 28.38 445 ILE A O 1
#

Organism: NCBI:txid1561998

Foldseek 3Di:
DDPDPQQKWKDWQPDIGLAPVPDDQVDPDPNDDDDDPPKDKPPPDDPDPGEMEIEHAPPDPSSVVRVVRCVVCSVPYMYIYDYDDPDPPPDDDDDDQDDDDDDDPPLDDPPPPPPDDPDDADQLPHDGLVVVCVVCVPCVVVSVVVVVVSLVVQDQDHDDPVLVVCQVVLLVVVVVVPDDPVVNVVCVRSVSSCSVVSSPDDDDPVSVVVVVVVQVVVVVVVDHPPFDWDDDLNRTPDDGPDDDGPVVVVVVVVVVVVVLVVCVVVVVDDPVCVSVVVVVDPPPPPPCVVDDDDCVQQVFQWPDQLQPDPDPQADPCQVVDDDDPPDAGPHSHAPAEDEDEDAQQDPPPPVVVVVVVVVVVPGNHIYTYQYEDDCVVVVDAPVCCLVPGDGPPVCCSQVDSVSVSVRHCSRVVNDPDDPPVVPVPDDPPDDDDDDPDDPPPDDDD